Protein 2IS8 (pdb70)

InterPro domains:
  IPR001453 MoaB/Mog domain [PF00994] (5-148)
  IPR001453 MoaB/Mog domain [SM00852] (5-149)
  IPR001453 MoaB/Mog domain [TIGR00177] (3-143)
  IPR001453 MoaB/Mog domain [cd00886] (2-153)
  IPR008284 Molybdenum cofactor biosynthesis, conserved site [PS01078] (65-78)
  IPR036425 MoaB/Mog-like domain superfamily [G3DSA:3.40.980.10] (1-164)
  IPR036425 MoaB/Mog-like domain superfamily [SSF53218] (2-153)
  IPR051920 Molybdopterin Adenylyltransferase/MoaC-Related [PTHR43764] (2-157)

Sequence (479 aa):
MFRVGILTVSDKGFRGERQDTTHLAIREVLAGGPFEVAAYELVPDEPPMIKKVLRLWADREGLDLILTNGGTGLAPRDRTPEATRELLDREVPGLAELMRLVGLRKTPMAALSRGVAGVRGRTLILNLPGSPKGARESLEAVLPVLPHALSLVTGKPWKMFRVGILTVSDKGFRGERQDTTHLAIREVLAGGPFEVAAYELVPDEPPMIKKVLRLWADREGLDLILTNGGTGLAPRDRTPEATRELLDREVPGLAELMRLVGLRKTPMAALSRGVAGVRGRTLILNLPGSPKGARESLEAVLPVLPHALSLVTGKPWKEGMFRVGILTVSDKGFRGERQDTTHLAIREVLAGGPFEVAAYELVPDEPPMIKKVLRLWADREGLDLILTNGGTGLAPRDRTPEATRELLDREVPGLAELMRLVGLRKTPMAALSRGVAGVRGRTLILNLPGSPKGARESLEAVLPVLPHALSLVTGKPWK

Organism: Thermus thermophilus (strain ATCC 27634 / DSM 579 / HB8) (NCBI:txid300852)

Nearest PDB structures (foldseek):
  2is8-assembly1_C  TM=9.780E-01  e=4.360E-31  Thermus thermophilus HB8
  1o8q-assembly1_A  TM=9.434E-01  e=1.667E-18  Arabidopsis thaliana
  1o8o-assembly1_C  TM=9.437E-01  e=2.897E-18  Arabidopsis thaliana
  1o8n-assembly1_C  TM=9.425E-01  e=6.051E-18  Arabidopsis thaliana
  3mcj-assembly2_D  TM=8.907E-01  e=2.266E-18  Aquifex aeolicus VF5

Foldseek 3Di:
DFEEAEEEEAQCCVVVVDHACQVVLVCVLCPPHPYDHPYYYYHYLDLVVLLVVVCCCVPPVPGLEYEYEALQADDPSSCNQVSPVVQAPFWDAVLLCLLLVPDDPDRDPSVRGNWTWHDHQLHTYTYFYHDNVRRNNSCNSCVVCVVVVSCVSNVPDDD/DFEEEEEEEAPVPPDDDDDQLLSVLVVVLCPPFQYDHPYYYYYYLDLVGLLVVVCCVCVPVNGLEYEYEALQAPDPSSCNQVSVVVQAPFWDVVLVCLLLVPPVPPDNVSVRGNWTWHDHQLHTYTYFYHDNVSNNNSCNSCVVCVQVVSCVSNVDDGDDD/DFEEEEEEEAQCCVVVVDDACQVVLVVVLCPPFLYDHPYYYYYYLDLVVLLVVVCCCCVPVVGLEYEYEALFAPPPSSCNQVSVVVQAPDFDAVLLCLLLVPPDPPRDPSVRGNWTWGDHQLHTYTYFYHDNVSNNSSCNSCVVCVQVVSCVSNVDHTD

CATH classification: 3.40.980.10

Structure (mmCIF, N/CA/C/O backbone):
data_2IS8
#
_entry.id   2IS8
#
_cell.length_a   33.935
_cell.length_b   103.316
_cell.length_c   59.592
_cell.angle_alpha   90.00
_cell.angle_beta   101.33
_cell.angle_gamma   90.00
#
_symmetry.space_group_name_H-M   'P 1 21 1'
#
loop_
_entity.id
_entity.type
_entity.pdbx_description
1 polymer 'Molybdopterin biosynthesis enzyme, MoaB'
2 non-polymer 'FORMIC ACID'
3 water water
#
loop_
_atom_site.group_PDB
_atom_site.id
_atom_site.type_symbol
_atom_site.label_atom_id
_atom_site.label_alt_id
_atom_site.label_comp_id
_atom_site.label_asym_id
_atom_site.label_entity_id
_atom_site.label_seq_id
_atom_site.pdbx_PDB_ins_code
_atom_site.Cartn_x
_atom_site.Cartn_y
_atom_site.Cartn_z
_atom_site.occupancy
_atom_site.B_iso_or_equiv
_atom_site.auth_seq_id
_atom_site.auth_comp_id
_atom_site.auth_asym_id
_atom_site.auth_atom_id
_atom_site.pdbx_PDB_model_num
ATOM 1 N N . MET A 1 1 ? 15.829 82.276 17.490 1.00 40.71 1 MET A N 1
ATOM 2 C CA . MET A 1 1 ? 15.451 81.550 16.238 1.00 35.75 1 MET A CA 1
ATOM 3 C C . MET A 1 1 ? 16.611 80.695 15.733 1.00 31.07 1 MET A C 1
ATOM 4 O O . MET A 1 1 ? 17.745 81.164 15.658 1.00 30.34 1 MET A O 1
ATOM 9 N N . PHE A 1 2 ? 16.312 79.453 15.363 1.00 23.43 2 PHE A N 1
ATOM 10 C CA . PHE A 1 2 ? 17.329 78.516 14.886 1.00 17.71 2 PHE A CA 1
ATOM 11 C C . PHE A 1 2 ? 17.490 78.525 13.367 1.00 18.07 2 PHE A C 1
ATOM 12 O O . PHE A 1 2 ? 16.505 78.456 12.634 1.00 17.21 2 PHE A O 1
ATOM 20 N N . ARG A 1 3 ? 18.739 78.607 12.910 1.00 14.14 3 ARG A N 1
ATOM 21 C CA . ARG A 1 3 ? 19.053 78.624 11.479 1.00 15.48 3 ARG A CA 1
ATOM 22 C C . ARG A 1 3 ? 19.152 77.192 10.965 1.00 14.21 3 ARG A C 1
ATOM 23 O O . ARG A 1 3 ? 19.899 76.373 11.506 1.00 13.56 3 ARG A O 1
ATOM 31 N N . VAL A 1 4 ? 18.407 76.918 9.899 1.00 12.72 4 VAL A N 1
ATOM 32 C CA . VAL A 1 4 ? 18.316 75.579 9.327 1.00 13.16 4 VAL A CA 1
ATOM 33 C C . VAL A 1 4 ? 18.867 75.423 7.921 1.00 13.05 4 VAL A C 1
ATOM 34 O O . VAL A 1 4 ? 18.685 76.290 7.074 1.00 12.82 4 VAL A O 1
ATOM 38 N N . GLY A 1 5 ? 19.530 74.295 7.684 1.00 13.06 5 GLY A N 1
ATOM 39 C CA . GLY A 1 5 ? 20.053 73.995 6.364 1.00 10.52 5 GLY A CA 1
ATOM 40 C C . GLY A 1 5 ? 19.321 72.768 5.854 1.00 8.41 5 GLY A C 1
ATOM 41 O O . GLY A 1 5 ? 19.155 71.805 6.600 1.00 10.29 5 GLY A O 1
ATOM 42 N N . ILE A 1 6 ? 18.859 72.803 4.608 1.00 8.55 6 ILE A N 1
ATOM 43 C CA . ILE A 1 6 ? 18.162 71.658 4.022 1.00 10.70 6 ILE A CA 1
ATOM 44 C C . ILE A 1 6 ? 19.039 71.103 2.910 1.00 11.86 6 ILE A C 1
ATOM 45 O O . ILE A 1 6 ? 19.309 71.792 1.923 1.00 10.17 6 ILE A O 1
ATOM 50 N N . LEU A 1 7 ? 19.492 69.863 3.081 1.00 9.62 7 LEU A N 1
ATOM 51 C CA . LEU A 1 7 ? 20.331 69.213 2.082 1.00 9.93 7 LEU A CA 1
ATOM 52 C C . LEU A 1 7 ? 19.570 68.064 1.443 1.00 9.94 7 LEU A C 1
ATOM 53 O O . LEU A 1 7 ? 19.275 67.071 2.103 1.00 11.80 7 LEU A O 1
ATOM 58 N N . THR A 1 8 ? 19.244 68.208 0.164 1.00 9.63 8 THR A N 1
ATOM 59 C CA . THR A 1 8 ? 18.547 67.151 -0.554 1.00 10.29 8 THR A CA 1
ATOM 60 C C . THR A 1 8 ? 19.569 66.259 -1.245 1.00 10.28 8 THR A C 1
ATOM 61 O O . THR A 1 8 ? 20.415 66.736 -1.999 1.00 12.16 8 THR A O 1
ATOM 65 N N . VAL A 1 9 ? 19.493 64.965 -0.960 1.00 9.80 9 VAL A N 1
ATOM 66 C CA . VAL A 1 9 ? 20.393 63.977 -1.545 1.00 10.79 9 VAL A CA 1
ATOM 67 C C . VAL A 1 9 ? 19.581 63.176 -2.560 1.00 13.22 9 VAL A C 1
ATOM 68 O O . VAL A 1 9 ? 18.747 62.342 -2.193 1.00 11.73 9 VAL A O 1
ATOM 72 N N . SER A 1 10 ? 19.827 63.437 -3.840 1.00 12.75 10 SER A N 1
ATOM 73 C CA . SER A 1 10 ? 19.076 62.780 -4.907 1.00 16.06 10 SER A CA 1
ATOM 74 C C . SER A 1 10 ? 19.805 62.733 -6.248 1.00 16.16 10 SER A C 1
ATOM 75 O O . SER A 1 10 ? 20.085 63.776 -6.843 1.00 16.63 10 SER A O 1
ATOM 78 N N . ASP A 1 11 ? 20.105 61.527 -6.729 1.00 19.80 11 ASP A N 1
ATOM 79 C CA . ASP A 1 11 ? 20.766 61.397 -8.025 1.00 21.23 11 ASP A CA 1
ATOM 80 C C . ASP A 1 11 ? 19.889 62.059 -9.097 1.00 21.92 11 ASP A C 1
ATOM 81 O O . ASP A 1 11 ? 20.367 62.874 -9.882 1.00 21.66 11 ASP A O 1
ATOM 86 N N . LYS A 1 12 ? 18.603 61.713 -9.121 1.00 22.17 12 LYS A N 1
ATOM 87 C CA . LYS A 1 12 ? 17.684 62.269 -10.114 1.00 22.57 12 LYS A CA 1
ATOM 88 C C . LYS A 1 12 ? 17.551 63.783 -10.026 1.00 21.23 12 LYS A C 1
ATOM 89 O O . LYS A 1 12 ? 17.543 64.470 -11.048 1.00 21.46 12 LYS A O 1
ATOM 95 N N . GLY A 1 13 ? 17.433 64.299 -8.806 1.00 20.47 13 GLY A N 1
ATOM 96 C CA . GLY A 1 13 ? 17.312 65.733 -8.634 1.00 19.75 13 GLY A CA 1
ATOM 97 C C . GLY A 1 13 ? 18.584 66.420 -9.088 1.00 19.88 13 GLY A C 1
ATOM 98 O O . GLY A 1 13 ? 18.545 67.433 -9.787 1.00 20.80 13 GLY A O 1
ATOM 99 N N . PHE A 1 14 ? 19.721 65.856 -8.694 1.00 19.60 14 PHE A N 1
ATOM 100 C CA . PHE A 1 14 ? 21.018 66.413 -9.059 1.00 20.86 14 PHE A CA 1
ATOM 101 C C . PHE A 1 14 ? 21.228 66.350 -10.570 1.00 21.64 14 PHE A C 1
ATOM 102 O O . PHE A 1 14 ? 21.792 67.270 -11.160 1.00 26.31 14 PHE A O 1
ATOM 110 N N . ARG A 1 15 ? 20.784 65.259 -11.190 1.00 22.79 15 ARG A N 1
ATOM 111 C CA . ARG A 1 15 ? 20.924 65.093 -12.637 1.00 26.71 15 ARG A CA 1
ATOM 112 C C . ARG A 1 15 ? 20.001 66.042 -13.384 1.00 26.92 15 ARG A C 1
ATOM 113 O O . ARG A 1 15 ? 20.208 66.319 -14.565 1.00 26.33 15 ARG A O 1
ATOM 121 N N . GLY A 1 16 ? 18.975 66.526 -12.695 1.00 26.32 16 GLY A N 1
ATOM 122 C CA . GLY A 1 16 ? 18.027 67.422 -13.326 1.00 27.96 16 GLY A CA 1
ATOM 123 C C . GLY A 1 16 ? 16.941 66.649 -14.054 1.00 29.82 16 GLY A C 1
ATOM 124 O O . GLY A 1 16 ? 16.345 67.160 -15.003 1.00 30.29 16 GLY A O 1
ATOM 125 N N . GLU A 1 17 ? 16.689 65.412 -13.628 1.00 30.56 17 GLU A N 1
ATOM 126 C CA . GLU A 1 17 ? 15.651 64.590 -14.251 1.00 32.69 17 GLU A CA 1
ATOM 127 C C . GLU A 1 17 ? 14.278 65.027 -13.755 1.00 31.20 17 GLU A C 1
ATOM 128 O O . GLU A 1 17 ? 13.353 65.203 -14.546 1.00 32.32 17 GLU A O 1
ATOM 134 N N . ARG A 1 18 ? 14.144 65.181 -12.441 1.00 31.56 18 ARG A N 1
ATOM 135 C CA . ARG A 1 18 ? 12.896 65.647 -11.843 1.00 32.45 18 ARG A CA 1
ATOM 136 C C . ARG A 1 18 ? 13.259 66.554 -10.671 1.00 31.83 18 ARG A C 1
ATOM 137 O O . ARG A 1 18 ? 14.141 66.228 -9.872 1.00 30.88 18 ARG A O 1
ATOM 145 N N . GLN A 1 19 ? 12.578 67.689 -10.570 1.00 28.61 19 GLN A N 1
ATOM 146 C CA . GLN A 1 19 ? 12.862 68.654 -9.515 1.00 29.89 19 GLN A CA 1
ATOM 147 C C . GLN A 1 19 ? 12.532 68.187 -8.097 1.00 29.23 19 GLN A C 1
ATOM 148 O O . GLN A 1 19 ? 11.713 67.288 -7.891 1.00 29.52 19 GLN A O 1
ATOM 154 N N . ASP A 1 20 ? 13.192 68.823 -7.131 1.00 27.88 20 ASP A N 1
ATOM 155 C CA . ASP A 1 20 ? 13.036 68.533 -5.708 1.00 25.74 20 ASP A CA 1
ATOM 156 C C . ASP A 1 20 ? 11.808 69.188 -5.105 1.00 24.92 20 ASP A C 1
ATOM 157 O O . ASP A 1 20 ? 11.716 70.412 -5.038 1.00 25.89 20 ASP A O 1
ATOM 162 N N . THR A 1 21 ? 10.850 68.380 -4.669 1.00 20.63 21 THR A N 1
ATOM 163 C CA . THR A 1 21 ? 9.672 68.952 -4.044 1.00 21.43 21 THR A CA 1
ATOM 164 C C . THR A 1 21 ? 9.708 68.664 -2.547 1.00 19.03 21 THR A C 1
ATOM 165 O O . THR A 1 21 ? 8.875 69.157 -1.789 1.00 23.59 21 THR A O 1
ATOM 169 N N . THR A 1 22 ? 10.694 67.878 -2.121 1.00 15.37 22 THR A N 1
ATOM 170 C CA . THR A 1 22 ? 10.810 67.523 -0.715 1.00 13.35 22 THR A CA 1
ATOM 171 C C . THR A 1 22 ? 11.159 68.717 0.173 1.00 13.76 22 THR A C 1
ATOM 172 O O . THR A 1 22 ? 10.638 68.847 1.278 1.00 14.40 22 THR A O 1
ATOM 176 N N . HIS A 1 23 ? 12.031 69.603 -0.292 1.00 12.57 23 HIS A N 1
ATOM 177 C CA . HIS A 1 23 ? 12.367 70.746 0.546 1.00 14.18 23 HIS A CA 1
ATOM 178 C C . HIS A 1 23 ? 11.110 71.572 0.837 1.00 12.49 23 HIS A C 1
ATOM 179 O O . HIS A 1 23 ? 11.007 72.198 1.888 1.00 14.97 23 HIS A O 1
ATOM 186 N N . LEU A 1 24 ? 10.147 71.559 -0.083 1.00 12.87 24 LEU A N 1
ATOM 187 C CA . LEU A 1 24 ? 8.911 72.313 0.116 1.00 15.42 24 LEU A CA 1
ATOM 188 C C . LEU A 1 24 ? 8.143 71.772 1.311 1.00 13.71 24 LEU A C 1
ATOM 189 O O . LEU A 1 24 ? 7.634 72.531 2.133 1.00 15.54 24 LEU A O 1
ATOM 194 N N . ALA A 1 25 ? 8.053 70.450 1.397 1.00 15.30 25 ALA A N 1
ATOM 195 C CA . ALA A 1 25 ? 7.346 69.810 2.499 1.00 12.81 25 ALA A CA 1
ATOM 196 C C . ALA A 1 25 ? 8.038 70.119 3.816 1.00 14.95 25 ALA A C 1
ATOM 197 O O . ALA A 1 25 ? 7.384 70.381 4.830 1.00 14.32 25 ALA A O 1
ATOM 199 N N . ILE A 1 26 ? 9.369 70.094 3.800 1.00 12.93 26 ILE A N 1
ATOM 200 C CA . ILE A 1 26 ? 10.137 70.382 4.997 1.00 13.87 26 ILE A CA 1
ATOM 201 C C . ILE A 1 26 ? 9.868 71.809 5.473 1.00 14.03 26 ILE A C 1
ATOM 202 O O . ILE A 1 26 ? 9.612 72.044 6.657 1.00 15.24 26 ILE A O 1
ATOM 207 N N . ARG A 1 27 ? 9.921 72.763 4.552 1.00 15.00 27 ARG A N 1
ATOM 208 C CA . ARG A 1 27 ? 9.684 74.157 4.909 1.00 14.89 27 ARG A CA 1
ATOM 209 C C . ARG A 1 27 ? 8.299 74.337 5.533 1.00 14.76 27 ARG A C 1
ATOM 210 O O . ARG A 1 27 ? 8.143 75.064 6.513 1.00 15.21 27 ARG A O 1
ATOM 218 N N . GLU A 1 28 ? 7.299 73.662 4.972 1.00 15.16 28 GLU A N 1
ATOM 219 C CA . GLU A 1 28 ? 5.929 73.776 5.479 1.00 15.51 28 GLU A CA 1
ATOM 220 C C . GLU A 1 28 ? 5.797 73.242 6.902 1.00 17.58 28 GLU A C 1
ATOM 221 O O . GLU A 1 28 ? 5.091 73.816 7.736 1.00 17.00 28 GLU A O 1
ATOM 227 N N . VAL A 1 29 ? 6.485 72.146 7.197 1.00 14.39 29 VAL A N 1
ATOM 228 C CA . VAL A 1 29 ? 6.418 71.577 8.538 1.00 13.78 29 VAL A CA 1
ATOM 229 C C . VAL A 1 29 ? 7.003 72.547 9.555 1.00 15.61 29 VAL A C 1
ATOM 230 O O . VAL A 1 29 ? 6.472 72.705 10.653 1.00 14.00 29 VAL A O 1
ATOM 234 N N . LEU A 1 30 ? 8.094 73.206 9.174 1.00 14.19 30 LEU A N 1
ATOM 235 C CA . LEU A 1 30 ? 8.788 74.141 10.051 1.00 14.34 30 LEU A CA 1
ATOM 236 C C . LEU A 1 30 ? 8.119 75.505 10.165 1.00 14.69 30 LEU A C 1
ATOM 237 O O . LEU A 1 30 ? 8.414 76.270 11.084 1.00 18.67 30 LEU A O 1
ATOM 242 N N . ALA A 1 31 ? 7.234 75.811 9.225 1.00 18.11 31 ALA A N 1
ATOM 243 C CA . ALA A 1 31 ? 6.549 77.101 9.208 1.00 19.94 31 ALA A CA 1
ATOM 244 C C . ALA A 1 31 ? 5.836 77.386 10.528 1.00 22.87 31 ALA A C 1
ATOM 245 O O . ALA A 1 31 ? 5.154 76.521 11.081 1.00 24.69 31 ALA A O 1
ATOM 247 N N . GLY A 1 32 ? 5.997 78.607 11.024 1.00 26.76 32 GLY A N 1
ATOM 248 C CA . GLY A 1 32 ? 5.364 78.984 12.276 1.00 26.93 32 GLY A CA 1
ATOM 249 C C . GLY A 1 32 ? 6.193 78.611 13.492 1.00 28.26 32 GLY A C 1
ATOM 250 O O . GLY A 1 32 ? 5.849 78.971 14.619 1.00 28.69 32 GLY A O 1
ATOM 251 N N . GLY A 1 33 ? 7.281 77.879 13.267 1.00 26.53 33 GLY A N 1
ATOM 252 C CA . GLY A 1 33 ? 8.147 77.485 14.362 1.00 24.28 33 GLY A CA 1
ATOM 253 C C . GLY A 1 33 ? 9.365 78.389 14.444 1.00 23.26 33 GLY A C 1
ATOM 254 O O . GLY A 1 33 ? 9.566 79.223 13.560 1.00 24.17 33 GLY A O 1
ATOM 255 N N . PRO A 1 34 ? 10.192 78.260 15.497 1.00 20.72 34 PRO A N 1
ATOM 256 C CA . PRO A 1 34 ? 11.393 79.085 15.665 1.00 20.87 34 PRO A CA 1
ATOM 257 C C . PRO A 1 34 ? 12.484 78.618 14.709 1.00 20.10 34 PRO A C 1
ATOM 258 O O . PRO A 1 34 ? 13.595 78.283 15.129 1.00 18.06 34 PRO A O 1
ATOM 262 N N . PHE A 1 35 ? 12.155 78.615 13.421 1.00 16.84 35 PHE A N 1
ATOM 263 C CA . PHE A 1 35 ? 13.077 78.158 12.390 1.00 17.23 35 PHE A CA 1
ATOM 264 C C . PHE A 1 35 ? 13.166 79.100 11.197 1.00 17.53 35 PHE A C 1
ATOM 265 O O . PHE A 1 35 ? 12.170 79.698 10.787 1.00 18.07 35 PHE A O 1
ATOM 273 N N . GLU A 1 36 ? 14.370 79.217 10.647 1.00 16.30 36 GLU A N 1
ATOM 274 C CA . GLU A 1 36 ? 14.607 80.019 9.456 1.00 18.01 36 GLU A CA 1
ATOM 275 C C . GLU A 1 36 ? 15.582 79.222 8.602 1.00 17.98 36 GLU A C 1
ATOM 276 O O . GLU A 1 36 ? 16.700 78.939 9.034 1.00 16.33 36 GLU A O 1
ATOM 282 N N . VAL A 1 37 ? 15.147 78.842 7.405 1.00 17.83 37 VAL A N 1
ATOM 283 C CA . VAL A 1 37 ? 16.010 78.099 6.501 1.00 16.98 37 VAL A CA 1
ATOM 284 C C . VAL A 1 37 ? 17.002 79.089 5.890 1.00 17.01 37 VAL A C 1
ATOM 285 O O . VAL A 1 37 ? 16.627 79.994 5.137 1.00 16.85 37 VAL A O 1
ATOM 289 N N . ALA A 1 38 ? 18.272 78.914 6.235 1.00 14.47 38 ALA A N 1
ATOM 290 C CA . ALA A 1 38 ? 19.322 79.805 5.768 1.00 14.64 38 ALA A CA 1
ATOM 291 C C . ALA A 1 38 ? 20.139 79.208 4.636 1.00 15.65 38 ALA A C 1
ATOM 292 O O . ALA A 1 38 ? 20.898 79.914 3.966 1.00 14.80 38 ALA A O 1
ATOM 294 N N . ALA A 1 39 ? 19.985 77.910 4.405 1.00 12.27 39 ALA A N 1
ATOM 295 C CA . ALA A 1 39 ? 20.763 77.272 3.357 1.00 12.10 39 ALA A CA 1
ATOM 296 C C . ALA A 1 39 ? 20.066 76.085 2.714 1.00 11.23 39 ALA A C 1
ATOM 297 O O . ALA A 1 39 ? 19.367 75.323 3.380 1.00 13.22 39 ALA A O 1
ATOM 299 N N . TYR A 1 40 ? 20.256 75.945 1.407 1.00 12.88 40 TYR A N 1
ATOM 300 C CA . TYR A 1 40 ? 19.705 74.818 0.664 1.00 12.53 40 TYR A CA 1
ATOM 301 C C . TYR A 1 40 ? 20.756 74.320 -0.323 1.00 13.87 40 TYR A C 1
ATOM 302 O O . TYR A 1 40 ? 21.424 75.114 -0.978 1.00 15.39 40 TYR A O 1
ATOM 311 N N . GLU A 1 41 ? 20.902 73.004 -0.419 1.00 11.08 41 GLU A N 1
ATOM 312 C CA . GLU A 1 41 ? 21.857 72.406 -1.346 1.00 13.29 41 GLU A CA 1
ATOM 313 C C . GLU A 1 41 ? 21.276 71.108 -1.872 1.00 11.34 41 GLU A C 1
ATOM 314 O O . GLU A 1 41 ? 20.467 70.472 -1.207 1.00 13.54 41 GLU A O 1
ATOM 320 N N . LEU A 1 42 ? 21.705 70.727 -3.070 1.00 12.62 42 LEU A N 1
ATOM 321 C CA . LEU A 1 42 ? 21.246 69.511 -3.723 1.00 11.27 42 LEU A CA 1
ATOM 322 C C . LEU A 1 42 ? 22.486 68.749 -4.184 1.00 14.74 42 LEU A C 1
ATOM 323 O O . LEU A 1 42 ? 23.324 69.296 -4.895 1.00 15.59 42 LEU A O 1
ATOM 328 N N . VAL A 1 43 ? 22.603 67.492 -3.767 1.00 11.25 43 VAL A N 1
ATOM 329 C CA . VAL A 1 43 ? 23.753 66.669 -4.131 1.00 11.23 43 VAL A CA 1
ATOM 330 C C . VAL A 1 43 ? 23.284 65.273 -4.519 1.00 11.81 43 VAL A C 1
ATOM 331 O O . VAL A 1 43 ? 22.167 64.880 -4.188 1.00 12.26 43 VAL A O 1
ATOM 335 N N . PRO A 1 44 ? 24.130 64.507 -5.235 1.00 12.86 44 PRO A N 1
ATOM 336 C CA . PRO A 1 44 ? 23.753 63.145 -5.630 1.00 11.69 44 PRO A CA 1
ATOM 337 C C . PRO A 1 44 ? 24.124 62.185 -4.501 1.00 11.41 44 PRO A C 1
ATOM 338 O O . PRO A 1 44 ? 24.636 62.616 -3.468 1.00 12.11 44 PRO A O 1
ATOM 342 N N . ASP A 1 45 ? 23.869 60.893 -4.701 1.00 10.95 45 ASP A N 1
ATOM 343 C CA . ASP A 1 45 ? 24.190 59.879 -3.696 1.00 13.94 45 ASP A CA 1
ATOM 344 C C . ASP A 1 45 ? 25.695 59.618 -3.690 1.00 14.74 45 ASP A C 1
ATOM 345 O O . ASP A 1 45 ? 26.140 58.503 -3.961 1.00 17.94 45 ASP A O 1
ATOM 350 N N . GLU A 1 46 ? 26.466 60.654 -3.383 1.00 14.27 46 GLU A N 1
ATOM 351 C CA . GLU A 1 46 ? 27.922 60.556 -3.345 1.00 16.22 46 GLU A CA 1
ATOM 352 C C . GLU A 1 46 ? 28.412 61.038 -1.982 1.00 13.87 46 GLU A C 1
ATOM 353 O O . GLU A 1 46 ? 28.350 62.226 -1.667 1.00 14.16 46 GLU A O 1
ATOM 359 N N . PRO A 1 47 ? 28.905 60.106 -1.149 1.00 14.15 47 PRO A N 1
ATOM 360 C CA . PRO A 1 47 ? 29.398 60.450 0.186 1.00 13.72 47 PRO A CA 1
ATOM 361 C C . PRO A 1 47 ? 30.290 61.696 0.280 1.00 13.92 47 PRO A C 1
ATOM 362 O O . PRO A 1 47 ? 30.087 62.535 1.151 1.00 12.17 47 PRO A O 1
ATOM 366 N N . PRO A 1 48 ? 31.279 61.841 -0.619 1.00 14.17 48 PRO A N 1
ATOM 367 C CA . PRO A 1 48 ? 32.151 63.017 -0.560 1.00 11.84 48 PRO A CA 1
ATOM 368 C C . PRO A 1 48 ? 31.391 64.339 -0.685 1.00 12.33 48 PRO A C 1
ATOM 369 O O . PRO A 1 48 ? 31.677 65.303 0.029 1.00 12.93 48 PRO A O 1
ATOM 373 N N . MET A 1 49 ? 30.420 64.379 -1.593 1.00 13.23 49 MET A N 1
ATOM 374 C CA . MET A 1 49 ? 29.644 65.597 -1.803 1.00 13.00 49 MET A CA 1
ATOM 375 C C . MET A 1 49 ? 28.704 65.872 -0.639 1.00 12.88 49 MET A C 1
ATOM 376 O O . MET A 1 49 ? 28.457 67.029 -0.295 1.00 13.31 49 MET A O 1
ATOM 381 N N . ILE A 1 50 ? 28.177 64.812 -0.037 1.00 11.53 50 ILE A N 1
ATOM 382 C CA . ILE A 1 50 ? 27.300 64.958 1.118 1.00 10.87 50 ILE A CA 1
ATOM 383 C C . ILE A 1 50 ? 28.122 65.496 2.287 1.00 12.74 50 ILE A C 1
ATOM 384 O O . ILE A 1 50 ? 27.746 66.474 2.931 1.00 12.11 50 ILE A O 1
ATOM 389 N N . LYS A 1 51 ? 29.257 64.856 2.555 1.00 10.49 51 LYS A N 1
ATOM 390 C CA . LYS A 1 51 ? 30.122 65.277 3.651 1.00 10.49 51 LYS A CA 1
ATOM 391 C C . LYS A 1 51 ? 30.593 66.717 3.488 1.00 9.52 51 LYS A C 1
ATOM 392 O O . LYS A 1 51 ? 30.703 67.455 4.464 1.00 10.85 51 LYS A O 1
ATOM 398 N N . LYS A 1 52 ? 30.879 67.110 2.251 1.00 13.38 52 LYS A N 1
ATOM 399 C CA . LYS A 1 52 ? 31.358 68.454 1.966 1.00 11.36 52 LYS A CA 1
ATOM 400 C C . LYS A 1 52 ? 30.385 69.519 2.449 1.00 10.73 52 LYS A C 1
ATOM 401 O O . LYS A 1 52 ? 30.784 70.491 3.093 1.00 12.24 52 LYS A O 1
ATOM 407 N N . VAL A 1 53 ? 29.105 69.325 2.152 1.00 10.61 53 VAL A N 1
ATOM 408 C CA . VAL A 1 53 ? 28.082 70.276 2.571 1.00 12.27 53 VAL A CA 1
ATOM 409 C C . VAL A 1 53 ? 27.877 70.224 4.087 1.00 9.43 53 VAL A C 1
ATOM 410 O O . VAL A 1 53 ? 27.775 71.259 4.748 1.00 10.82 53 VAL A O 1
ATOM 414 N N . LEU A 1 54 ? 27.832 69.019 4.645 1.00 11.53 54 LEU A N 1
ATOM 415 C CA . LEU A 1 54 ? 27.639 68.887 6.084 1.00 10.90 54 LEU A CA 1
ATOM 416 C C . LEU A 1 54 ? 28.747 69.576 6.875 1.00 9.87 54 LEU A C 1
ATOM 417 O O . LEU A 1 54 ? 28.489 70.224 7.891 1.00 10.17 54 LEU A O 1
ATOM 422 N N . ARG A 1 55 ? 29.984 69.432 6.415 1.00 10.60 55 ARG A N 1
ATOM 423 C CA . ARG A 1 55 ? 31.107 70.061 7.096 1.00 10.44 55 ARG A CA 1
ATOM 424 C C . ARG A 1 55 ? 31.040 71.578 6.955 1.00 11.67 55 ARG A C 1
ATOM 425 O O . ARG A 1 55 ? 31.277 72.312 7.913 1.00 12.13 55 ARG A O 1
ATOM 433 N N . LEU A 1 56 ? 30.724 72.045 5.754 1.00 11.84 56 LEU A N 1
ATOM 434 C CA . LEU A 1 56 ? 30.629 73.478 5.500 1.00 12.30 56 LEU A CA 1
ATOM 435 C C . LEU A 1 56 ? 29.574 74.116 6.396 1.00 11.59 56 LEU A C 1
ATOM 436 O O . LEU A 1 56 ? 29.819 75.150 7.015 1.00 12.04 56 LEU A O 1
ATOM 441 N N . TRP A 1 57 ? 28.404 73.487 6.477 1.00 13.19 57 TRP A N 1
ATOM 442 C CA . TRP A 1 57 ? 27.315 74.027 7.283 1.00 11.77 57 TRP A CA 1
ATOM 443 C C . TRP A 1 57 ? 27.529 73.965 8.782 1.00 12.78 57 TRP A C 1
ATOM 444 O O . TRP A 1 57 ? 27.147 74.888 9.505 1.00 14.94 57 TRP A O 1
ATOM 455 N N . ALA A 1 58 ? 28.134 72.883 9.258 1.00 11.96 58 ALA A N 1
ATOM 456 C CA . ALA A 1 58 ? 28.390 72.745 10.682 1.00 12.70 58 ALA A CA 1
ATOM 457 C C . ALA A 1 58 ? 29.628 73.517 11.143 1.00 15.30 58 ALA A C 1
ATOM 458 O O . ALA A 1 58 ? 29.571 74.269 12.120 1.00 17.40 58 ALA A O 1
ATOM 460 N N . ASP A 1 59 ? 30.734 73.333 10.425 1.00 17.50 59 ASP A N 1
ATOM 461 C CA . ASP A 1 59 ? 32.018 73.933 10.788 1.00 20.44 59 ASP A CA 1
ATOM 462 C C . ASP A 1 59 ? 32.260 75.390 10.433 1.00 22.12 59 ASP A C 1
ATOM 463 O O . ASP A 1 59 ? 32.868 76.124 11.215 1.00 23.15 59 ASP A O 1
ATOM 468 N N . ARG A 1 60 ? 31.804 75.822 9.265 1.00 22.43 60 ARG A N 1
ATOM 469 C CA . ARG A 1 60 ? 32.069 77.196 8.858 1.00 27.04 60 ARG A CA 1
ATOM 470 C C . ARG A 1 60 ? 30.852 78.122 8.779 1.00 29.39 60 ARG A C 1
ATOM 471 O O . ARG A 1 60 ? 30.964 79.321 9.047 1.00 28.08 60 ARG A O 1
ATOM 479 N N . GLU A 1 61 ? 29.691 77.585 8.417 1.00 29.29 61 GLU A N 1
ATOM 480 C CA . GLU A 1 61 ? 28.498 78.417 8.315 1.00 33.32 61 GLU A CA 1
ATOM 481 C C . GLU A 1 61 ? 27.759 78.545 9.638 1.00 33.26 61 GLU A C 1
ATOM 482 O O . GLU A 1 61 ? 26.857 79.370 9.777 1.00 36.67 61 GLU A O 1
ATOM 488 N N . GLY A 1 62 ? 28.155 77.729 10.609 1.00 31.98 62 GLY A N 1
ATOM 489 C CA . GLY A 1 62 ? 27.546 77.775 11.927 1.00 29.05 62 GLY A CA 1
ATOM 490 C C . GLY A 1 62 ? 26.055 77.504 12.055 1.00 28.62 62 GLY A C 1
ATOM 491 O O . GLY A 1 62 ? 25.439 77.926 13.035 1.00 27.15 62 GLY A O 1
ATOM 492 N N . LEU A 1 63 ? 25.465 76.791 11.098 1.00 22.44 63 LEU A N 1
ATOM 493 C CA . LEU A 1 63 ? 24.030 76.501 11.165 1.00 21.17 63 LEU A CA 1
ATOM 494 C C . LEU A 1 63 ? 23.681 75.726 12.440 1.00 18.44 63 LEU A C 1
ATOM 495 O O . LEU A 1 63 ? 24.508 74.981 12.965 1.00 18.08 63 LEU A O 1
ATOM 500 N N . ASP A 1 64 ? 22.452 75.891 12.932 1.00 13.54 64 ASP A N 1
ATOM 501 C CA . ASP A 1 64 ? 22.032 75.208 14.156 1.00 13.35 64 ASP A CA 1
ATOM 502 C C . ASP A 1 64 ? 21.461 73.828 13.892 1.00 10.45 64 ASP A C 1
ATOM 503 O O . ASP A 1 64 ? 21.658 72.906 14.679 1.00 12.44 64 ASP A O 1
ATOM 508 N N . LEU A 1 65 ? 20.741 73.705 12.783 1.00 11.06 65 LEU A N 1
ATOM 509 C CA . LEU A 1 65 ? 20.095 72.452 12.428 1.00 9.29 65 LEU A CA 1
ATOM 510 C C . LEU A 1 65 ? 20.290 72.112 10.969 1.00 9.45 65 LEU A C 1
ATOM 511 O O . LEU A 1 65 ? 20.097 72.957 10.104 1.00 11.10 65 LEU A O 1
ATOM 516 N N . ILE A 1 66 ? 20.691 70.877 10.691 1.00 8.77 66 ILE A N 1
ATOM 517 C CA . ILE A 1 66 ? 20.821 70.450 9.309 1.00 8.95 66 ILE A CA 1
ATOM 518 C C . ILE A 1 66 ? 19.830 69.319 9.086 1.00 10.80 66 ILE A C 1
ATOM 519 O O . ILE A 1 66 ? 19.843 68.318 9.803 1.00 9.73 66 ILE A O 1
ATOM 524 N N . LEU A 1 67 ? 18.954 69.497 8.105 1.00 8.51 67 LEU A N 1
ATOM 525 C CA . LEU A 1 67 ? 17.988 68.463 7.775 1.00 6.79 67 LEU A CA 1
ATOM 526 C C . LEU A 1 67 ? 18.314 67.927 6.390 1.00 8.54 67 LEU A C 1
ATOM 527 O O . LEU A 1 67 ? 18.111 68.610 5.387 1.00 9.70 67 LEU A O 1
ATOM 532 N N . THR A 1 68 ? 18.858 66.716 6.322 1.00 10.60 68 THR A N 1
ATOM 533 C CA . THR A 1 68 ? 19.127 66.141 5.015 1.00 8.02 68 THR A CA 1
ATOM 534 C C . THR A 1 68 ? 17.895 65.312 4.703 1.00 9.97 68 THR A C 1
ATOM 535 O O . THR A 1 68 ? 17.146 64.935 5.602 1.00 11.07 68 THR A O 1
ATOM 539 N N . ASN A 1 69 ? 17.659 65.060 3.428 1.00 10.28 69 ASN A N 1
ATOM 540 C CA . ASN A 1 69 ? 16.547 64.208 3.045 1.00 10.05 69 ASN A CA 1
ATOM 541 C C . ASN A 1 69 ? 17.017 63.413 1.845 1.00 9.95 69 ASN A C 1
ATOM 542 O O . ASN A 1 69 ? 17.669 63.954 0.949 1.00 11.49 69 ASN A O 1
ATOM 547 N N . GLY A 1 70 ? 16.718 62.120 1.858 1.00 9.68 70 GLY A N 1
ATOM 548 C CA . GLY A 1 70 ? 17.102 61.253 0.763 1.00 9.88 70 GLY A CA 1
ATOM 549 C C . GLY A 1 70 ? 18.322 60.407 1.059 1.00 11.26 70 GLY A C 1
ATOM 550 O O . GLY A 1 70 ? 19.125 60.727 1.940 1.00 10.12 70 GLY A O 1
ATOM 551 N N . GLY A 1 71 ? 18.444 59.311 0.320 1.00 11.58 71 GLY A N 1
ATOM 552 C CA . GLY A 1 71 ? 19.581 58.422 0.482 1.00 9.80 71 GLY A CA 1
ATOM 553 C C . GLY A 1 71 ? 19.676 57.650 1.786 1.00 11.78 71 GLY A C 1
ATOM 554 O O . GLY A 1 71 ? 20.771 57.242 2.175 1.00 11.10 71 GLY A O 1
ATOM 555 N N . THR A 1 72 ? 18.551 57.419 2.460 1.00 9.68 72 THR A N 1
ATOM 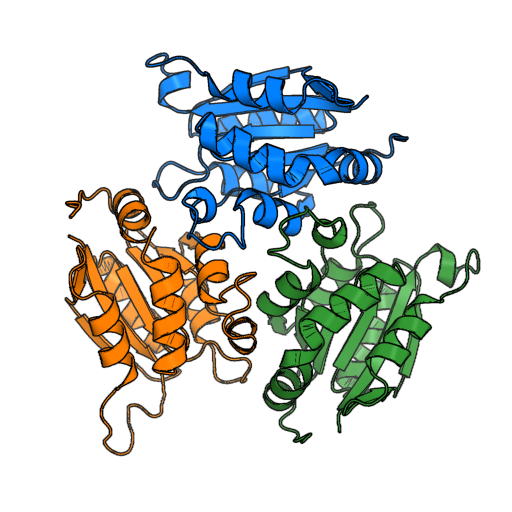556 C CA . THR A 1 72 ? 18.590 56.679 3.720 1.00 10.47 72 THR A CA 1
ATOM 557 C C . THR A 1 72 ? 18.003 55.277 3.601 1.00 13.14 72 THR A C 1
ATOM 558 O O . THR A 1 72 ? 17.971 54.530 4.583 1.00 13.73 72 THR A O 1
ATOM 562 N N . GLY A 1 73 ? 17.551 54.932 2.401 1.00 13.37 73 GLY A N 1
ATOM 563 C CA . GLY A 1 73 ? 16.936 53.636 2.166 1.00 15.69 73 GLY A CA 1
ATOM 564 C C . GLY A 1 73 ? 17.877 52.449 2.071 1.00 14.57 73 GLY A C 1
ATOM 565 O O . GLY A 1 73 ? 19.059 52.544 2.398 1.00 15.24 73 GLY A O 1
ATOM 566 N N . LEU A 1 74 ? 17.334 51.326 1.605 1.00 14.45 74 LEU A N 1
ATOM 567 C CA . LEU A 1 74 ? 18.084 50.082 1.492 1.00 15.30 74 LEU A CA 1
ATOM 568 C C . LEU A 1 74 ? 18.731 49.835 0.136 1.00 19.71 74 LEU A C 1
ATOM 569 O O . LEU A 1 74 ? 19.366 48.797 -0.065 1.00 22.87 74 LEU A O 1
ATOM 574 N N . ALA A 1 75 ? 18.570 50.778 -0.789 1.00 19.12 75 ALA A N 1
ATOM 575 C CA . ALA A 1 75 ? 19.177 50.661 -2.115 1.00 20.78 75 ALA A CA 1
ATOM 576 C C . ALA A 1 75 ? 20.692 50.775 -1.954 1.00 21.20 75 ALA A C 1
ATOM 577 O O . ALA A 1 75 ? 21.182 51.477 -1.068 1.00 21.29 75 ALA A O 1
ATOM 579 N N . PRO A 1 76 ? 21.456 50.080 -2.808 1.00 22.45 76 PRO A N 1
ATOM 580 C CA . PRO A 1 76 ? 22.919 50.115 -2.736 1.00 23.60 76 PRO A CA 1
ATOM 581 C C . PRO A 1 76 ? 23.546 51.513 -2.740 1.00 18.98 76 PRO A C 1
ATOM 582 O O . PRO A 1 76 ? 24.563 51.740 -2.084 1.00 21.97 76 PRO A O 1
ATOM 586 N N . ARG A 1 77 ? 22.939 52.444 -3.472 1.00 19.18 77 ARG A N 1
ATOM 587 C CA . ARG A 1 77 ? 23.458 53.809 -3.562 1.00 19.79 77 ARG A CA 1
ATOM 588 C C . ARG A 1 77 ? 23.127 54.695 -2.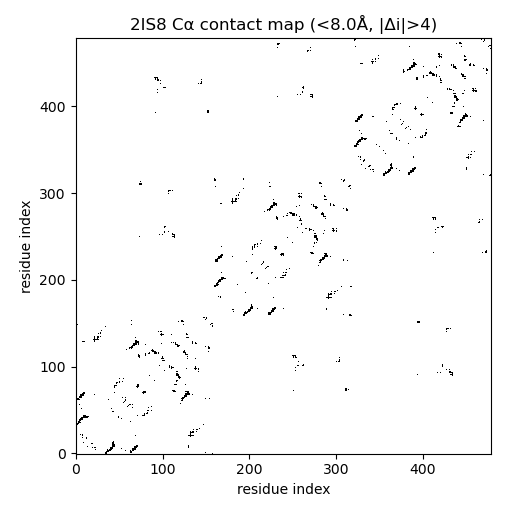353 1.00 18.41 77 ARG A C 1
ATOM 589 O O . ARG A 1 77 ? 23.750 55.745 -2.166 1.00 15.41 77 ARG A O 1
ATOM 597 N N . ASP A 1 78 ? 22.159 54.281 -1.538 1.00 15.61 78 ASP A N 1
ATOM 598 C CA . ASP A 1 78 ? 21.771 55.071 -0.371 1.00 17.40 78 ASP A CA 1
ATOM 599 C C . ASP A 1 78 ? 22.865 55.028 0.682 1.00 15.74 78 ASP A C 1
ATOM 600 O O . ASP A 1 78 ? 22.997 54.043 1.400 1.00 16.94 78 ASP A O 1
ATOM 605 N N . ARG A 1 79 ? 23.640 56.102 0.781 1.00 12.93 79 ARG A N 1
ATOM 606 C CA . ARG A 1 79 ? 24.733 56.152 1.746 1.00 13.47 79 ARG A CA 1
ATOM 607 C C . ARG A 1 79 ? 24.746 57.408 2.613 1.00 15.38 79 ARG A C 1
ATOM 608 O O . ARG A 1 79 ? 25.765 57.736 3.216 1.00 15.22 79 ARG A O 1
ATOM 616 N N . THR A 1 80 ? 23.620 58.112 2.686 1.00 11.08 80 THR A N 1
ATOM 617 C CA . THR A 1 80 ? 23.559 59.311 3.507 1.00 11.63 80 THR A CA 1
ATOM 618 C C . THR A 1 80 ? 23.837 59.016 4.986 1.00 11.03 80 THR A C 1
ATOM 619 O O . THR A 1 80 ? 24.554 59.768 5.642 1.00 12.40 80 THR A O 1
ATOM 623 N N . PRO A 1 81 ? 23.291 57.906 5.527 1.00 11.28 81 PRO A N 1
ATOM 624 C CA . PRO A 1 81 ? 23.524 57.575 6.938 1.00 10.72 81 PRO A CA 1
ATOM 625 C C . PRO A 1 81 ? 25.003 57.409 7.263 1.00 13.07 81 PRO A C 1
ATOM 626 O O . PRO A 1 81 ? 25.501 58.002 8.217 1.00 13.90 81 PRO A O 1
ATOM 630 N N . GLU A 1 82 ? 25.693 56.595 6.468 1.00 10.97 82 GLU A N 1
ATOM 631 C CA . GLU A 1 82 ? 27.125 56.362 6.662 1.00 15.41 82 GLU A CA 1
ATOM 632 C C . GLU A 1 82 ? 27.896 57.673 6.571 1.00 13.80 82 GLU A C 1
ATOM 633 O O . GLU A 1 82 ? 28.683 58.009 7.454 1.00 15.73 82 GLU A O 1
ATOM 639 N N . ALA A 1 83 ? 27.680 58.400 5.481 1.00 11.81 83 ALA A N 1
ATOM 640 C CA . ALA A 1 83 ? 28.367 59.667 5.254 1.00 13.59 83 ALA A CA 1
ATOM 641 C C . ALA A 1 83 ? 28.168 60.637 6.417 1.00 13.87 83 ALA A C 1
ATOM 642 O O . ALA A 1 83 ? 29.082 61.375 6.797 1.00 12.91 83 ALA A O 1
ATOM 644 N N . THR A 1 84 ? 26.965 60.632 6.981 1.00 11.65 84 THR A N 1
ATOM 645 C CA . THR A 1 84 ? 26.646 61.511 8.096 1.00 11.27 84 THR A CA 1
ATOM 646 C C . THR A 1 84 ? 27.202 61.042 9.437 1.00 10.71 84 THR A C 1
ATOM 647 O O . THR A 1 84 ? 27.841 61.815 10.149 1.00 12.17 84 THR A O 1
ATOM 651 N N . ARG A 1 85 ? 26.956 59.777 9.780 1.00 11.76 85 ARG A N 1
ATOM 652 C CA . ARG A 1 85 ? 27.385 59.224 11.062 1.00 13.95 85 ARG A CA 1
ATOM 653 C C . ARG A 1 85 ? 28.874 59.407 11.332 1.00 11.93 85 ARG A C 1
ATOM 654 O O . ARG A 1 85 ? 29.285 59.654 12.465 1.00 13.28 85 ARG A O 1
ATOM 662 N N . GLU A 1 86 ? 29.673 59.306 10.280 1.00 15.34 86 GLU A N 1
ATOM 663 C CA . GLU A 1 86 ? 31.121 59.440 10.399 1.00 14.33 86 GLU A CA 1
ATOM 664 C C . GLU A 1 86 ? 31.580 60.847 10.792 1.00 16.30 86 GLU A C 1
ATOM 665 O O . GLU A 1 86 ? 32.719 61.034 11.227 1.00 16.55 86 GLU A O 1
ATOM 671 N N . LEU A 1 87 ? 30.687 61.826 10.657 1.00 13.03 87 LEU A N 1
ATOM 672 C CA . LEU A 1 87 ? 30.994 63.220 10.990 1.00 14.62 87 LEU A CA 1
ATOM 673 C C . LEU A 1 87 ? 30.429 63.643 12.347 1.00 11.82 87 LEU A C 1
ATOM 674 O O . LEU A 1 87 ? 30.680 64.753 12.806 1.00 12.76 87 LEU A O 1
ATOM 679 N N . LEU A 1 88 ? 29.662 62.766 12.987 1.00 12.79 88 LEU A N 1
ATOM 680 C CA . LEU A 1 88 ? 29.039 63.103 14.262 1.00 11.08 88 LEU A CA 1
ATOM 681 C C . LEU A 1 88 ? 29.909 62.882 15.502 1.00 13.06 88 LEU A C 1
ATOM 682 O O . LEU A 1 88 ? 30.619 61.880 15.605 1.00 17.53 88 LEU A O 1
ATOM 687 N N . ASP A 1 89 ? 29.847 63.824 16.438 1.00 14.77 89 ASP A N 1
ATOM 688 C CA . ASP A 1 89 ? 30.583 63.694 17.693 1.00 15.45 89 ASP A CA 1
ATOM 689 C C . ASP A 1 89 ? 29.847 62.658 18.533 1.00 18.55 89 ASP A C 1
ATOM 690 O O . ASP A 1 89 ? 30.467 61.858 19.237 1.00 17.73 89 ASP A O 1
ATOM 695 N N . ARG A 1 90 ? 28.519 62.689 18.461 1.00 16.20 90 ARG A N 1
ATOM 696 C CA . ARG A 1 90 ? 27.675 61.743 19.189 1.00 16.42 90 ARG A CA 1
ATOM 697 C C . ARG A 1 90 ? 26.322 61.608 18.501 1.00 15.15 90 ARG A C 1
ATOM 698 O O . ARG A 1 90 ? 25.902 62.493 17.755 1.00 13.78 90 ARG A O 1
ATOM 706 N N . GLU A 1 91 ? 25.648 60.490 18.744 1.00 14.22 91 GLU A N 1
ATOM 707 C CA . GLU A 1 91 ? 24.347 60.263 18.133 1.00 13.10 91 GLU A CA 1
ATOM 708 C C . GLU A 1 91 ? 23.200 60.451 19.112 1.00 12.65 91 GLU A C 1
ATOM 709 O O . GLU A 1 91 ? 23.381 60.386 20.327 1.00 14.86 91 GLU A O 1
ATOM 715 N N . VAL A 1 92 ? 22.023 60.725 18.559 1.00 12.74 92 VAL A N 1
ATOM 716 C CA . VAL A 1 92 ? 20.798 60.884 19.338 1.00 12.22 92 VAL A CA 1
ATOM 717 C C . VAL A 1 92 ? 19.855 59.859 18.713 1.00 12.71 92 VAL A C 1
ATOM 718 O O . VAL A 1 92 ? 18.990 60.203 17.905 1.00 13.02 92 VAL A O 1
ATOM 722 N N . PRO A 1 93 ? 20.023 58.574 19.075 1.00 12.50 93 PRO A N 1
ATOM 723 C CA . PRO A 1 93 ? 19.195 57.485 18.540 1.00 11.59 93 PRO A CA 1
ATOM 724 C C . PRO A 1 93 ? 17.692 57.702 18.668 1.00 11.96 93 PRO A C 1
ATOM 725 O O . PRO A 1 93 ? 16.924 57.282 17.806 1.00 12.73 93 PRO A O 1
ATOM 729 N N . GLY A 1 94 ? 17.281 58.359 19.743 1.00 12.01 94 GLY A N 1
ATOM 730 C CA . GLY A 1 94 ? 15.864 58.615 19.951 1.00 13.25 94 GLY A CA 1
ATOM 731 C C . GLY A 1 94 ? 15.205 59.369 18.806 1.00 14.29 94 GLY A C 1
ATOM 732 O O . GLY A 1 94 ? 14.028 59.149 18.497 1.00 12.67 94 GLY A O 1
ATOM 733 N N . LEU A 1 95 ? 15.950 60.263 18.165 1.00 10.00 95 LEU A N 1
ATOM 734 C CA . LEU A 1 95 ? 15.397 61.027 17.050 1.00 8.80 95 LEU A CA 1
ATOM 735 C C . LEU A 1 95 ? 15.334 60.180 15.787 1.00 9.16 95 LEU A C 1
ATOM 736 O O . LEU A 1 95 ? 14.436 60.350 14.962 1.00 10.05 95 LEU A O 1
ATOM 741 N N . ALA A 1 96 ? 16.292 59.268 15.638 1.00 11.38 96 ALA A N 1
ATOM 742 C CA . ALA A 1 96 ? 16.307 58.379 14.489 1.00 11.01 96 ALA A CA 1
ATOM 743 C C . ALA A 1 96 ? 15.091 57.457 14.600 1.00 11.38 96 ALA A C 1
ATOM 744 O O . ALA A 1 96 ? 14.475 57.112 13.599 1.00 10.77 96 ALA A O 1
ATOM 746 N N . GLU A 1 97 ? 14.755 57.066 15.826 1.00 11.20 97 GLU A N 1
ATOM 747 C CA . GLU A 1 97 ? 13.606 56.201 16.066 1.00 12.75 97 GLU A CA 1
ATOM 748 C C . GLU A 1 97 ? 12.319 56.958 15.738 1.00 11.64 97 GLU A C 1
ATOM 749 O O . GLU A 1 97 ? 11.427 56.430 15.075 1.00 12.31 97 GLU A O 1
ATOM 755 N N . LEU A 1 98 ? 12.224 58.204 16.187 1.00 10.59 98 LEU A N 1
ATOM 756 C CA . LEU A 1 98 ? 11.020 58.985 15.909 1.00 10.20 98 LEU A CA 1
ATOM 757 C C . LEU A 1 98 ? 10.787 59.118 14.407 1.00 11.59 98 LEU A C 1
ATOM 758 O O . LEU A 1 98 ? 9.647 59.053 13.941 1.00 11.76 98 LEU A O 1
ATOM 763 N N . MET A 1 99 ? 11.866 59.313 13.648 1.00 10.79 99 MET A N 1
ATOM 764 C CA . MET A 1 99 ? 11.762 59.460 12.197 1.00 10.82 99 MET A CA 1
ATOM 765 C C . MET A 1 99 ? 11.316 58.175 11.498 1.00 10.40 99 MET A C 1
ATOM 766 O O . MET A 1 99 ? 10.863 58.213 10.354 1.00 10.79 99 MET A O 1
ATOM 771 N N . ARG A 1 100 ? 11.464 57.042 12.175 1.00 10.71 100 ARG A N 1
ATOM 772 C CA . ARG A 1 100 ? 11.020 55.771 11.616 1.00 10.81 100 ARG A CA 1
ATOM 773 C C . ARG A 1 100 ? 9.565 55.507 12.005 1.00 13.42 100 ARG A C 1
ATOM 774 O O . ARG A 1 100 ? 9.008 54.455 11.685 1.00 13.73 100 ARG A O 1
ATOM 782 N N . LEU A 1 101 ? 8.962 56.472 12.696 1.00 11.99 101 LEU A N 1
ATOM 783 C CA . LEU A 1 101 ? 7.561 56.389 13.118 1.00 13.87 101 LEU A CA 1
ATOM 784 C C . LEU A 1 101 ? 7.270 55.080 13.851 1.00 17.29 101 LEU A C 1
ATOM 785 O O . LEU A 1 101 ? 6.212 54.472 13.666 1.00 17.83 101 LEU A O 1
ATOM 790 N N . VAL A 1 102 ? 8.210 54.654 14.689 1.00 16.87 102 VAL A N 1
ATOM 791 C CA . VAL A 1 102 ? 8.071 53.404 15.434 1.00 16.00 102 VAL A CA 1
ATOM 792 C C . VAL A 1 102 ? 6.852 53.400 16.346 1.00 19.36 102 VAL A C 1
ATOM 793 O O . VAL A 1 102 ? 6.605 54.360 17.077 1.00 19.89 102 VAL A O 1
ATOM 797 N N . GLY A 1 103 ? 6.081 52.319 16.294 1.00 20.05 103 GLY A N 1
ATOM 798 C CA . GLY A 1 103 ? 4.920 52.223 17.160 1.00 21.51 103 GLY A CA 1
ATOM 799 C C . GLY A 1 103 ? 3.567 52.295 16.487 1.00 24.13 103 GLY A C 1
ATOM 800 O O . GLY A 1 103 ? 2.548 52.104 17.148 1.00 25.30 103 GLY A O 1
ATOM 801 N N . LEU A 1 104 ? 3.540 52.578 15.189 1.00 24.82 104 LEU A N 1
ATOM 802 C CA . LEU A 1 104 ? 2.267 52.636 14.472 1.00 27.22 104 LEU A CA 1
ATOM 803 C C . LEU A 1 104 ? 1.715 51.216 14.360 1.00 29.38 104 LEU A C 1
ATOM 804 O O . LEU A 1 104 ? 2.459 50.282 14.067 1.00 27.66 104 LEU A O 1
ATOM 809 N N . ARG A 1 105 ? 0.415 51.057 14.603 1.00 32.37 105 ARG A N 1
ATOM 810 C CA . ARG A 1 105 ? -0.215 49.738 14.535 1.00 35.21 105 ARG A CA 1
ATOM 811 C C . ARG A 1 105 ? 0.110 49.053 13.208 1.00 34.38 105 ARG A C 1
ATOM 812 O O . ARG A 1 105 ? 0.376 47.849 13.166 1.00 33.92 105 ARG A O 1
ATOM 820 N N . LYS A 1 106 ? 0.077 49.831 12.129 1.00 32.45 106 LYS A N 1
ATOM 821 C CA . LYS A 1 106 ? 0.386 49.330 10.795 1.00 31.41 106 LYS A CA 1
ATOM 822 C C . LYS A 1 106 ? 1.858 49.602 10.507 1.00 29.92 106 LYS A C 1
ATOM 823 O O . LYS A 1 106 ? 2.283 50.759 10.490 1.00 30.60 106 LYS A O 1
ATOM 829 N N . THR A 1 107 ? 2.630 48.540 10.291 1.00 26.29 107 THR A N 1
ATOM 830 C CA . THR A 1 107 ? 4.058 48.670 10.008 1.00 24.20 107 THR A CA 1
ATOM 831 C C . THR A 1 107 ? 4.315 49.741 8.953 1.00 19.31 107 THR A C 1
ATOM 832 O O . THR A 1 107 ? 3.857 49.637 7.814 1.00 21.28 107 THR A O 1
ATOM 836 N N . PRO A 1 108 ? 5.063 50.791 9.323 1.00 20.13 108 PRO A N 1
ATOM 837 C CA . PRO A 1 108 ? 5.366 51.883 8.397 1.00 18.53 108 PRO A CA 1
ATOM 838 C C . PRO A 1 108 ? 6.563 51.624 7.494 1.00 18.53 108 PRO A C 1
ATOM 839 O O . PRO A 1 108 ? 7.522 50.951 7.888 1.00 14.92 108 PRO A O 1
ATOM 843 N N . MET A 1 109 ? 6.499 52.159 6.279 1.00 17.23 109 MET A N 1
ATOM 844 C CA . MET A 1 109 ? 7.599 52.022 5.338 1.00 17.66 109 MET A CA 1
ATOM 845 C C . MET A 1 109 ? 8.765 52.828 5.887 1.00 14.42 109 MET A C 1
ATOM 846 O O . MET A 1 109 ? 9.914 52.620 5.499 1.00 14.05 109 MET A O 1
ATOM 851 N N . ALA A 1 110 ? 8.462 53.750 6.799 1.00 14.67 110 ALA A N 1
ATOM 852 C CA . ALA A 1 110 ? 9.501 54.584 7.407 1.00 14.08 110 ALA A CA 1
ATOM 853 C C . ALA A 1 110 ? 10.497 53.726 8.181 1.00 13.00 110 ALA A C 1
ATOM 854 O O . ALA A 1 110 ? 11.625 54.149 8.440 1.00 12.66 110 ALA A O 1
ATOM 856 N N . ALA A 1 111 ? 10.082 52.520 8.558 1.00 12.83 111 ALA A N 1
ATOM 857 C CA . ALA A 1 111 ? 10.970 51.621 9.282 1.00 11.93 111 ALA A CA 1
ATOM 858 C C . ALA A 1 111 ? 12.159 51.250 8.390 1.00 13.20 111 ALA A C 1
ATOM 859 O O . ALA A 1 111 ? 13.190 50.775 8.880 1.00 12.24 111 ALA A O 1
ATOM 861 N N . LEU A 1 112 ? 12.018 51.466 7.085 1.00 11.11 112 LEU A N 1
ATOM 862 C CA . LEU A 1 112 ? 13.096 51.142 6.158 1.00 12.30 112 LEU A CA 1
ATOM 863 C C . LEU A 1 112 ? 14.074 52.292 5.962 1.00 15.66 112 LEU A C 1
ATOM 864 O O . LEU A 1 112 ? 14.908 52.254 5.058 1.00 18.98 112 LEU A O 1
ATOM 869 N N . SER A 1 113 ? 13.975 53.324 6.792 1.00 13.02 113 SER A N 1
ATOM 870 C CA . SER A 1 113 ? 14.924 54.431 6.691 1.00 12.73 113 SER A CA 1
ATOM 871 C C . SER A 1 113 ? 16.059 54.184 7.677 1.00 13.00 113 SER A C 1
ATOM 872 O O . SER A 1 113 ? 15.819 53.927 8.859 1.00 11.65 113 SER A O 1
ATOM 875 N N . ARG A 1 114 ? 17.295 54.271 7.188 1.00 12.09 114 ARG A N 1
ATOM 876 C CA . ARG A 1 114 ? 18.463 54.054 8.028 1.00 12.61 114 ARG A CA 1
ATOM 877 C C . ARG A 1 114 ? 19.040 55.383 8.505 1.00 12.17 114 ARG A C 1
ATOM 878 O O . ARG A 1 114 ? 20.134 55.429 9.060 1.00 12.28 114 ARG A O 1
ATOM 886 N N . GLY A 1 115 ? 18.292 56.460 8.289 1.00 11.65 115 GLY A N 1
ATOM 887 C CA . GLY A 1 115 ? 18.762 57.771 8.703 1.00 9.28 115 GLY A CA 1
ATOM 888 C C . GLY A 1 115 ? 19.161 57.863 10.164 1.00 10.99 115 GLY A C 1
ATOM 889 O O . GLY A 1 115 ? 18.520 57.280 11.045 1.00 10.82 115 GLY A O 1
ATOM 890 N N . VAL A 1 116 ? 20.242 58.589 10.426 1.00 10.09 116 VAL A N 1
ATOM 891 C CA . VAL A 1 116 ? 20.721 58.776 11.794 1.00 11.16 116 VAL A CA 1
ATOM 892 C C . VAL A 1 116 ? 20.480 60.216 12.243 1.00 10.52 116 VAL A C 1
ATOM 893 O O . VAL A 1 116 ? 20.070 61.058 11.452 1.00 10.57 116 VAL A O 1
ATOM 897 N N . ALA A 1 117 ? 20.720 60.484 13.521 1.00 10.03 117 ALA A N 1
ATOM 898 C CA . ALA A 1 117 ? 20.567 61.830 14.069 1.00 10.55 117 ALA A CA 1
ATOM 899 C C . ALA A 1 117 ? 21.717 62.008 15.032 1.00 10.37 117 ALA A C 1
ATOM 900 O O . ALA A 1 117 ? 22.056 61.084 15.763 1.00 10.60 117 ALA A O 1
ATOM 902 N N . GLY A 1 118 ? 22.334 63.179 15.034 1.00 11.00 118 GLY A N 1
ATOM 903 C CA . GLY A 1 118 ? 23.438 63.367 15.945 1.00 12.11 118 GLY A CA 1
ATOM 904 C C . GLY A 1 118 ? 23.901 64.798 15.986 1.00 11.00 118 GLY A C 1
ATOM 905 O O . GLY A 1 118 ? 23.309 65.675 15.359 1.00 10.34 118 GLY A O 1
ATOM 906 N N . VAL A 1 119 ? 24.975 65.027 16.728 1.00 11.47 119 VAL A N 1
ATOM 907 C CA . VAL A 1 119 ? 25.516 66.361 16.868 1.00 11.94 119 VAL A CA 1
ATOM 908 C C . VAL A 1 119 ? 26.956 66.429 16.381 1.00 11.98 119 VAL A C 1
ATOM 909 O O . VAL A 1 119 ? 27.736 65.503 16.588 1.00 12.65 119 VAL A O 1
ATOM 913 N N . ARG A 1 120 ? 27.276 67.524 15.702 1.00 11.68 120 ARG A N 1
ATOM 914 C CA . ARG A 1 120 ? 28.631 67.807 15.253 1.00 11.25 120 ARG A CA 1
ATOM 915 C C . ARG A 1 120 ? 28.846 69.239 15.739 1.00 12.88 120 ARG A C 1
ATOM 916 O O . ARG A 1 120 ? 28.151 70.163 15.295 1.00 13.34 120 ARG A O 1
ATOM 924 N N . GLY A 1 121 ? 29.789 69.409 16.664 1.00 14.01 121 GLY A N 1
ATOM 925 C CA . GLY A 1 121 ? 30.063 70.723 17.226 1.00 14.41 121 GLY A CA 1
ATOM 926 C C . GLY A 1 121 ? 28.814 71.201 17.940 1.00 14.91 121 GLY A C 1
ATOM 927 O O . GLY A 1 121 ? 28.393 70.586 18.922 1.00 15.12 121 GLY A O 1
ATOM 928 N N . ARG A 1 122 ? 28.218 72.288 17.453 1.00 14.25 122 ARG A N 1
ATOM 929 C CA . ARG A 1 122 ? 26.983 72.805 18.032 1.00 15.02 122 ARG A CA 1
ATOM 930 C C . ARG A 1 122 ? 25.855 72.756 16.997 1.00 14.93 122 ARG A C 1
ATOM 931 O O . ARG A 1 122 ? 24.943 73.592 17.002 1.00 13.94 122 ARG A O 1
ATOM 939 N N . THR A 1 123 ? 25.926 71.759 16.117 1.00 12.51 123 THR A N 1
ATOM 940 C CA . THR A 1 123 ? 24.933 71.573 15.060 1.00 10.58 123 THR A CA 1
ATOM 941 C C . THR A 1 123 ? 24.234 70.221 15.194 1.00 10.87 123 THR A C 1
ATOM 942 O O . THR A 1 123 ? 24.883 69.185 15.330 1.00 12.15 123 THR A O 1
ATOM 946 N N . LEU A 1 124 ? 22.905 70.243 15.168 1.00 10.98 124 LEU A N 1
ATOM 947 C CA . LEU A 1 124 ? 22.110 69.023 15.250 1.00 11.29 124 LEU A CA 1
ATOM 948 C C . LEU A 1 124 ? 21.797 68.615 13.813 1.00 11.48 124 LEU A C 1
ATOM 949 O O . LEU A 1 124 ? 21.326 69.429 13.021 1.00 11.17 124 LEU A O 1
ATOM 954 N N . ILE A 1 125 ? 22.065 67.353 13.480 1.00 11.36 125 ILE A N 1
ATOM 955 C CA . ILE A 1 125 ? 21.861 66.855 12.124 1.00 9.69 125 ILE A CA 1
ATOM 956 C C . ILE A 1 125 ? 20.914 65.665 12.125 1.00 11.65 125 ILE A C 1
ATOM 957 O O . ILE A 1 125 ? 21.106 64.718 12.889 1.00 11.12 125 ILE A O 1
ATOM 962 N N . LEU A 1 126 ? 19.891 65.727 11.272 1.00 10.27 126 LEU A N 1
ATOM 963 C CA . LEU A 1 126 ? 18.925 64.638 11.147 1.00 9.38 126 LEU A CA 1
ATOM 964 C C . LEU A 1 126 ? 18.813 64.198 9.691 1.00 8.09 126 LEU A C 1
ATOM 965 O O . LEU A 1 126 ? 18.705 65.039 8.799 1.00 10.93 126 LEU A O 1
ATOM 970 N N . ASN A 1 127 ? 18.833 62.886 9.457 1.00 8.60 127 ASN A N 1
ATOM 971 C CA . ASN A 1 127 ? 18.685 62.339 8.109 1.00 8.15 127 ASN A CA 1
ATOM 972 C C . ASN A 1 127 ? 17.224 61.936 7.895 1.00 7.73 127 ASN A C 1
ATOM 973 O O . ASN A 1 127 ? 16.791 60.897 8.398 1.00 10.73 127 ASN A O 1
ATOM 978 N N . LEU A 1 128 ? 16.478 62.739 7.145 1.00 10.38 128 LEU A N 1
ATOM 979 C CA . LEU A 1 128 ? 15.076 62.439 6.858 1.00 12.07 128 LEU A CA 1
ATOM 980 C C . LEU A 1 128 ? 14.961 61.581 5.600 1.00 11.19 128 LEU A C 1
ATOM 981 O O . LEU A 1 128 ? 15.868 61.565 4.764 1.00 11.83 128 LEU A O 1
ATOM 986 N N . PRO A 1 129 ? 13.855 60.828 5.458 1.00 12.75 129 PRO A N 1
ATOM 987 C CA . PRO A 1 129 ? 13.676 60.006 4.259 1.00 12.21 129 PRO A CA 1
ATOM 988 C C . PRO A 1 129 ? 13.530 60.971 3.071 1.00 10.65 129 PRO A C 1
ATOM 989 O O . PRO A 1 129 ? 13.212 62.142 3.273 1.00 12.90 129 PRO A O 1
ATOM 993 N N . GLY A 1 130 ? 13.739 60.491 1.850 1.00 12.80 130 GLY A N 1
ATOM 994 C CA . GLY A 1 130 ? 13.695 61.366 0.681 1.00 14.65 130 GLY A CA 1
ATOM 995 C C . GLY A 1 130 ? 12.432 61.886 -0.003 1.00 20.64 130 GLY A C 1
ATOM 996 O O . GLY A 1 130 ? 12.465 62.916 -0.681 1.00 24.45 130 GLY A O 1
ATOM 997 N N . SER A 1 131 ? 11.311 61.206 0.136 1.00 21.31 131 SER A N 1
ATOM 998 C CA . SER A 1 131 ? 10.115 61.707 -0.546 1.00 18.81 131 SER A CA 1
ATOM 999 C C . SER A 1 131 ? 9.447 62.820 0.255 1.00 15.81 131 SER A C 1
ATOM 1000 O O . SER A 1 131 ? 9.732 62.997 1.437 1.00 14.18 131 SER A O 1
ATOM 1003 N N . PRO A 1 132 ? 8.571 63.609 -0.390 1.00 15.67 132 PRO A N 1
ATOM 1004 C CA . PRO A 1 132 ? 7.893 64.672 0.356 1.00 13.47 132 PRO A CA 1
ATOM 1005 C C . PRO A 1 132 ? 7.105 64.046 1.505 1.00 11.94 132 PRO A C 1
ATOM 1006 O O . PRO A 1 132 ? 7.124 64.536 2.628 1.00 11.85 132 PRO A O 1
ATOM 1010 N N . LYS A 1 133 ? 6.415 62.949 1.212 1.00 12.62 133 LYS A N 1
ATOM 1011 C CA . LYS A 1 133 ? 5.646 62.256 2.238 1.00 10.75 133 LYS A CA 1
ATOM 1012 C C . LYS A 1 133 ? 6.572 61.751 3.333 1.00 10.75 133 LYS A C 1
ATOM 1013 O O . LYS A 1 133 ? 6.320 61.954 4.520 1.00 11.99 133 LYS A O 1
ATOM 1019 N N . GLY A 1 134 ? 7.649 61.094 2.918 1.00 11.53 134 GLY A N 1
ATOM 1020 C CA . GLY A 1 134 ? 8.597 60.550 3.875 1.00 12.46 134 GLY A CA 1
ATOM 1021 C C . GLY A 1 134 ? 9.215 61.599 4.775 1.00 10.51 134 GLY A C 1
ATOM 1022 O O . GLY A 1 134 ? 9.193 61.478 6.003 1.00 12.19 134 GLY A O 1
ATOM 1023 N N . ALA A 1 135 ? 9.782 62.634 4.169 1.00 11.53 135 ALA A N 1
ATOM 1024 C CA . ALA A 1 135 ? 10.404 63.693 4.953 1.00 10.69 135 ALA A CA 1
ATOM 1025 C C . ALA A 1 135 ? 9.378 64.394 5.834 1.00 10.04 135 ALA A C 1
ATOM 1026 O O . ALA A 1 135 ? 9.633 64.667 7.004 1.00 11.97 135 ALA A O 1
ATOM 1028 N N . ARG A 1 136 ? 8.216 64.689 5.263 1.00 10.52 136 ARG A N 1
ATOM 1029 C CA . ARG A 1 136 ? 7.180 65.392 6.004 1.00 9.90 136 ARG A CA 1
ATOM 1030 C C . ARG A 1 136 ? 6.778 64.667 7.279 1.00 11.34 136 ARG A C 1
ATOM 1031 O O . ARG A 1 136 ? 6.782 65.242 8.371 1.00 14.09 136 ARG A O 1
ATOM 1039 N N . GLU A 1 137 ? 6.430 63.395 7.138 1.00 10.79 137 GLU A N 1
ATOM 1040 C CA . GLU A 1 137 ? 5.991 62.607 8.278 1.00 12.57 137 GLU A CA 1
ATOM 1041 C C . GLU A 1 137 ? 7.074 62.377 9.333 1.00 12.65 137 GLU A C 1
ATOM 1042 O O . GLU A 1 137 ? 6.799 62.448 10.528 1.00 12.51 137 GLU A O 1
ATOM 1048 N N . SER A 1 138 ? 8.309 62.129 8.903 1.00 11.36 138 SER A N 1
ATOM 1049 C CA . SER A 1 138 ? 9.394 61.941 9.861 1.00 11.98 138 SER A CA 1
ATOM 1050 C C . SER A 1 138 ? 9.712 63.249 10.599 1.00 8.77 138 SER A C 1
ATOM 1051 O O . SER A 1 138 ? 9.994 63.237 11.796 1.00 11.46 138 SER A O 1
ATOM 1054 N N . LEU A 1 139 ? 9.651 64.376 9.896 1.00 8.66 139 LEU A N 1
ATOM 1055 C CA . LEU A 1 139 ? 9.941 65.658 10.523 1.00 11.66 139 LEU A CA 1
ATOM 1056 C C . LEU A 1 139 ? 8.829 66.032 11.501 1.00 9.79 139 LEU A C 1
ATOM 1057 O O . LEU A 1 139 ? 9.095 66.596 12.560 1.00 12.46 139 LEU A O 1
ATOM 1062 N N . GLU A 1 140 ? 7.585 65.725 11.146 1.00 13.64 140 GLU A N 1
ATOM 1063 C CA . GLU A 1 140 ? 6.471 66.013 12.049 1.00 12.56 140 GLU A CA 1
ATOM 1064 C C . GLU A 1 140 ? 6.627 65.226 13.346 1.00 13.74 140 GLU A C 1
ATOM 1065 O O . GLU A 1 140 ? 6.244 65.695 14.423 1.00 14.05 140 GLU A O 1
ATOM 1071 N N . ALA A 1 141 ? 7.175 64.017 13.246 1.00 11.91 141 ALA A N 1
ATOM 1072 C CA . ALA A 1 141 ? 7.367 63.183 14.421 1.00 11.83 141 ALA A CA 1
ATOM 1073 C C . ALA A 1 141 ? 8.346 63.808 15.411 1.00 11.94 141 ALA A C 1
ATOM 1074 O O . ALA A 1 141 ? 8.138 63.738 16.621 1.00 16.70 141 ALA A O 1
ATOM 1076 N N . VAL A 1 142 ? 9.410 64.427 14.906 1.00 12.80 142 VAL A N 1
ATOM 1077 C CA . VAL A 1 142 ? 10.401 65.034 15.793 1.00 13.69 142 VAL A CA 1
ATOM 1078 C C . VAL A 1 142 ? 10.149 66.489 16.163 1.00 12.21 142 VAL A C 1
ATOM 1079 O O . VAL A 1 142 ? 10.686 66.977 17.157 1.00 16.25 142 VAL A O 1
ATOM 1083 N N . LEU A 1 143 ? 9.327 67.175 15.375 1.00 13.61 143 LEU A N 1
ATOM 1084 C CA . LEU A 1 143 ? 9.052 68.592 15.609 1.00 13.57 143 LEU A CA 1
ATOM 1085 C C . LEU A 1 143 ? 8.766 68.998 17.061 1.00 14.98 143 LEU A C 1
ATOM 1086 O O . LEU A 1 143 ? 9.365 69.951 17.565 1.00 15.30 143 LEU A O 1
ATOM 1091 N N . PRO A 1 144 ? 7.864 68.278 17.754 1.00 15.95 144 PRO A N 1
ATOM 1092 C CA . PRO A 1 144 ? 7.521 68.597 19.147 1.00 16.05 144 PRO A CA 1
ATOM 1093 C C . PRO A 1 144 ? 8.695 68.748 20.117 1.00 18.17 144 PRO A C 1
ATOM 1094 O O . PRO A 1 144 ? 8.619 69.522 21.070 1.00 19.96 144 PRO A O 1
ATOM 1098 N N . VAL A 1 145 ? 9.778 68.014 19.881 1.00 17.36 145 VAL A N 1
ATOM 1099 C CA . VAL A 1 145 ? 10.939 68.086 20.766 1.00 17.39 145 VAL A CA 1
ATOM 1100 C C . VAL A 1 145 ? 12.144 68.768 20.119 1.00 16.71 145 VAL A C 1
ATOM 1101 O O . VAL A 1 145 ? 13.195 68.910 20.742 1.00 16.17 145 VAL A O 1
ATOM 1105 N N . LEU A 1 146 ? 11.984 69.202 18.875 1.00 14.75 146 LEU A N 1
ATOM 1106 C CA . LEU A 1 146 ? 13.073 69.827 18.138 1.00 16.21 146 LEU A CA 1
ATOM 1107 C C . LEU A 1 146 ? 13.594 71.130 18.748 1.00 17.38 146 LEU A C 1
ATOM 1108 O O . LEU A 1 146 ? 14.806 71.301 18.910 1.00 14.49 146 LEU A O 1
ATOM 1113 N N . PRO A 1 147 ? 12.697 72.069 19.099 1.00 16.85 147 PRO A N 1
ATOM 1114 C CA . PRO A 1 147 ? 13.214 73.308 19.687 1.00 18.72 147 PRO A CA 1
ATOM 1115 C C . PRO A 1 147 ? 13.997 73.053 20.974 1.00 16.60 147 PRO A C 1
ATOM 1116 O O . PRO A 1 147 ? 15.060 73.638 21.190 1.00 18.10 147 PRO A O 1
ATOM 1120 N N . HIS A 1 148 ? 13.490 72.164 21.825 1.00 16.48 148 HIS A N 1
ATOM 1121 C CA . HIS A 1 148 ? 14.187 71.873 23.073 1.00 17.19 148 HIS A CA 1
ATOM 1122 C C . HIS A 1 148 ? 15.557 71.258 22.807 1.00 16.54 148 HIS A C 1
ATOM 1123 O O . HIS A 1 148 ? 16.556 71.665 23.398 1.00 17.90 148 HIS A O 1
ATOM 1130 N N . ALA A 1 149 ? 15.598 70.273 21.915 1.00 16.15 149 ALA A N 1
ATOM 1131 C CA . ALA A 1 149 ? 16.854 69.621 21.564 1.00 15.98 149 ALA A CA 1
ATOM 1132 C C . ALA A 1 149 ? 17.872 70.644 21.062 1.00 14.24 149 ALA A C 1
ATOM 1133 O O . ALA A 1 149 ? 19.048 70.594 21.425 1.00 14.82 149 ALA A O 1
ATOM 1135 N N . LEU A 1 150 ? 17.424 71.567 20.216 1.00 14.67 150 LEU A N 1
ATOM 1136 C CA . LEU A 1 150 ? 18.327 72.580 19.677 1.00 15.26 150 LEU A CA 1
ATOM 1137 C C . LEU A 1 150 ? 18.844 73.537 20.747 1.00 18.20 150 LEU A C 1
ATOM 1138 O O . LEU A 1 150 ? 20.011 73.933 20.720 1.00 16.70 150 LEU A O 1
ATOM 1143 N N . SER A 1 151 ? 17.989 73.904 21.697 1.00 19.32 151 SER A N 1
ATOM 1144 C CA . SER A 1 151 ? 18.425 74.806 22.757 1.00 20.16 151 SER A CA 1
ATOM 1145 C C . SER A 1 151 ? 19.565 74.159 23.545 1.00 19.35 151 SER A C 1
ATOM 1146 O O . SER A 1 151 ? 20.511 74.835 23.947 1.00 20.40 151 SER A O 1
ATOM 1149 N N . LEU A 1 152 ? 19.480 72.847 23.751 1.00 18.31 152 LEU A N 1
ATOM 1150 C CA . LEU A 1 152 ? 20.514 72.121 24.485 1.00 18.72 152 LEU A CA 1
ATOM 1151 C C . LEU A 1 152 ? 21.803 71.991 23.676 1.00 20.01 152 LEU A C 1
ATOM 1152 O O . LEU A 1 152 ? 22.903 72.160 24.205 1.00 22.07 152 LEU A O 1
ATOM 1157 N N . VAL A 1 153 ? 21.658 71.685 22.390 1.00 17.41 153 VAL A N 1
ATOM 1158 C CA . VAL A 1 153 ? 22.801 71.510 21.501 1.00 17.80 153 VAL A CA 1
ATOM 1159 C C . VAL A 1 153 ? 23.534 72.808 21.177 1.00 20.09 153 VAL A C 1
ATOM 1160 O O . VAL A 1 153 ? 24.765 72.866 21.214 1.00 21.31 153 VAL A O 1
ATOM 1164 N N . THR A 1 154 ? 22.766 73.843 20.856 1.00 20.23 154 THR A N 1
ATOM 1165 C CA . THR A 1 154 ? 23.316 75.138 20.463 1.00 22.68 154 THR A CA 1
ATOM 1166 C C . THR A 1 154 ? 23.645 76.081 21.609 1.00 26.61 154 THR A C 1
ATOM 1167 O O . THR A 1 154 ? 24.492 76.964 21.468 1.00 28.34 154 THR A O 1
ATOM 1171 N N . GLY A 1 155 ? 22.959 75.909 22.732 1.00 27.00 155 GLY A N 1
ATOM 1172 C CA . GLY A 1 155 ? 23.183 76.784 23.868 1.00 30.40 155 GLY A CA 1
ATOM 1173 C C . GLY A 1 155 ? 22.303 78.016 23.762 1.00 33.66 155 GLY A C 1
ATOM 1174 O O . GLY A 1 155 ? 22.242 78.832 24.685 1.00 34.86 155 GLY A O 1
ATOM 1175 N N . LYS A 1 156 ? 21.625 78.159 22.625 1.00 34.22 156 LYS A N 1
ATOM 1176 C CA . LYS A 1 156 ? 20.736 79.295 22.392 1.00 37.31 156 LYS A CA 1
ATOM 1177 C C . LYS A 1 156 ? 19.426 79.057 23.134 1.00 40.26 156 LYS A C 1
ATOM 1178 O O . LYS A 1 156 ? 18.809 77.999 23.001 1.00 37.79 156 LYS A O 1
ATOM 1184 N N . PRO A 1 157 ? 18.977 80.046 23.923 1.00 44.89 157 PRO A N 1
ATOM 1185 C CA . PRO A 1 157 ? 17.736 79.931 24.691 1.00 46.47 157 PRO A CA 1
ATOM 1186 C C . PRO A 1 157 ? 16.472 79.879 23.839 1.00 47.41 157 PRO A C 1
ATOM 1187 O O . PRO A 1 157 ? 16.423 80.440 22.742 1.00 48.60 157 PRO A O 1
ATOM 1191 N N . TRP A 1 158 ? 15.456 79.195 24.356 1.00 47.88 158 TRP A N 1
ATOM 1192 C CA . TRP A 1 158 ? 14.172 79.083 23.674 1.00 48.32 158 TRP A CA 1
ATOM 1193 C C . TRP A 1 158 ? 13.035 79.021 24.687 1.00 50.69 158 TRP A C 1
ATOM 1194 O O . TRP A 1 158 ? 13.057 78.212 25.616 1.00 50.09 158 TRP A O 1
ATOM 1205 N N . LYS A 1 159 ? 12.040 79.881 24.501 1.00 54.63 159 LYS A N 1
ATOM 1206 C CA . LYS A 1 159 ? 10.891 79.923 25.398 1.00 58.26 159 LYS A CA 1
ATOM 1207 C C . LYS A 1 159 ? 9.941 78.768 25.093 1.00 58.78 159 LYS A C 1
ATOM 1208 O O . LYS A 1 159 ? 9.829 77.857 25.938 1.00 59.05 159 LYS A O 1
ATOM 1214 N N . MET B 1 1 ? 9.262 37.919 -6.174 1.00 24.39 1 MET B N 1
ATOM 1215 C CA . MET B 1 1 ? 9.612 36.565 -5.642 1.00 21.12 1 MET B CA 1
ATOM 1216 C C . MET B 1 1 ? 11.057 36.568 -5.152 1.00 19.72 1 MET B C 1
ATOM 1217 O O . MET B 1 1 ? 11.987 36.819 -5.921 1.00 19.80 1 MET B O 1
ATOM 1222 N N . PHE B 1 2 ? 11.237 36.277 -3.867 1.00 17.03 2 PHE B N 1
ATOM 1223 C CA . PHE B 1 2 ? 12.564 36.290 -3.261 1.00 13.31 2 PHE B CA 1
ATOM 1224 C C . PHE B 1 2 ? 12.956 34.959 -2.628 1.00 12.43 2 PHE B C 1
ATOM 1225 O O . PHE B 1 2 ? 12.162 34.331 -1.934 1.00 12.85 2 PHE B O 1
ATOM 1233 N N . ARG B 1 3 ? 14.191 34.537 -2.889 1.00 12.54 3 ARG B N 1
ATOM 1234 C CA . ARG B 1 3 ? 14.709 33.284 -2.353 1.00 13.22 3 ARG B CA 1
ATOM 1235 C C . ARG B 1 3 ? 15.120 33.488 -0.907 1.00 13.36 3 ARG B C 1
ATOM 1236 O O . ARG B 1 3 ? 15.946 34.345 -0.593 1.00 13.33 3 ARG B O 1
ATOM 1244 N N . VAL B 1 4 ? 14.542 32.672 -0.032 1.00 11.00 4 VAL B N 1
ATOM 1245 C CA . VAL B 1 4 ? 14.785 32.767 1.400 1.00 10.90 4 VAL B CA 1
ATOM 1246 C C . VAL B 1 4 ? 15.512 31.568 1.982 1.00 12.86 4 VAL B C 1
ATOM 1247 O O . VAL B 1 4 ? 15.284 30.433 1.574 1.00 12.30 4 VAL B O 1
ATOM 1251 N N . GLY B 1 5 ? 16.374 31.840 2.955 1.00 10.87 5 GLY B N 1
ATOM 1252 C CA . GLY B 1 5 ? 17.092 30.789 3.650 1.00 11.49 5 GLY B CA 1
ATOM 1253 C C . GLY B 1 5 ? 16.733 30.894 5.124 1.00 13.03 5 GLY B C 1
ATOM 1254 O O . GLY B 1 5 ? 16.716 31.997 5.678 1.00 13.42 5 GLY B O 1
ATOM 1255 N N . ILE B 1 6 ? 16.425 29.765 5.755 1.00 11.82 6 ILE B N 1
ATOM 1256 C CA . ILE B 1 6 ? 16.070 29.744 7.171 1.00 12.47 6 ILE B CA 1
ATOM 1257 C C . ILE B 1 6 ? 17.176 29.016 7.929 1.00 15.22 6 ILE B C 1
ATOM 1258 O O . ILE B 1 6 ? 17.418 27.832 7.707 1.00 15.63 6 ILE B O 1
ATOM 1263 N N . LEU B 1 7 ? 17.853 29.740 8.816 1.00 13.87 7 LEU B N 1
ATOM 1264 C CA . LEU B 1 7 ? 18.946 29.171 9.594 1.00 15.31 7 LEU B CA 1
ATOM 1265 C C . LEU B 1 7 ? 18.589 29.068 11.071 1.00 15.14 7 LEU B C 1
ATOM 1266 O O . LEU B 1 7 ? 18.461 30.083 11.755 1.00 15.46 7 LEU B O 1
ATOM 1271 N N . THR B 1 8 ? 18.433 27.841 11.566 1.00 14.71 8 THR B N 1
ATOM 1272 C CA . THR B 1 8 ? 18.101 27.630 12.973 1.00 18.51 8 THR B CA 1
ATOM 1273 C C . THR B 1 8 ? 19.376 27.463 13.796 1.00 18.36 8 THR B C 1
ATOM 1274 O O . THR B 1 8 ? 20.086 26.462 13.677 1.00 18.48 8 THR B O 1
ATOM 1278 N N . VAL B 1 9 ? 19.662 28.454 14.634 1.00 17.95 9 VAL B N 1
ATOM 1279 C CA . VAL B 1 9 ? 20.897 28.470 15.409 1.00 19.97 9 VAL B CA 1
ATOM 1280 C C . VAL B 1 9 ? 20.691 27.857 16.789 1.00 23.07 9 VAL B C 1
ATOM 1281 O O . VAL B 1 9 ? 19.832 28.297 17.553 1.00 22.15 9 VAL B O 1
ATOM 1285 N N . SER B 1 10 ? 21.484 26.837 17.103 1.00 24.68 10 SER B N 1
ATOM 1286 C CA . SER B 1 10 ? 21.458 26.225 18.426 1.00 28.51 10 SER B CA 1
ATOM 1287 C C . SER B 1 10 ? 22.496 25.110 18.499 1.00 30.03 10 SER B C 1
ATOM 1288 O O . SER B 1 10 ? 22.998 24.648 17.475 1.00 28.65 10 SER B O 1
ATOM 1291 N N . ASP B 1 11 ? 22.812 24.682 19.717 1.00 33.30 11 ASP B N 1
ATOM 1292 C CA . ASP B 1 11 ? 23.497 23.418 19.960 1.00 35.78 11 ASP B CA 1
ATOM 1293 C C . ASP B 1 11 ? 22.502 22.284 20.179 1.00 35.53 11 ASP B C 1
ATOM 1294 O O . ASP B 1 11 ? 22.825 21.114 19.975 1.00 32.77 11 ASP B O 1
ATOM 1299 N N . LYS B 1 12 ? 21.291 22.638 20.596 1.00 34.31 12 LYS B N 1
ATOM 1300 C CA . LYS B 1 12 ? 20.254 21.647 20.871 1.00 36.26 12 LYS B CA 1
ATOM 1301 C C . LYS B 1 12 ? 19.750 20.990 19.587 1.00 35.59 12 LYS B C 1
ATOM 1302 O O . LYS B 1 12 ? 19.012 20.005 19.628 1.00 34.87 12 LYS B O 1
ATOM 1308 N N . GLY B 1 13 ? 20.158 21.543 18.448 1.00 33.87 13 GLY B N 1
ATOM 1309 C CA . GLY B 1 13 ? 19.745 21.000 17.167 1.00 31.17 13 GLY B CA 1
ATOM 1310 C C . GLY B 1 13 ? 20.601 19.827 16.727 1.00 32.34 13 GLY B C 1
ATOM 1311 O O . GLY B 1 13 ? 20.350 19.221 15.686 1.00 29.83 13 GLY B O 1
ATOM 1312 N N . PHE B 1 14 ? 21.615 19.508 17.524 1.00 32.38 14 PHE B N 1
ATOM 1313 C CA . PHE B 1 14 ? 22.493 18.380 17.233 1.00 35.13 14 PHE B CA 1
ATOM 1314 C C . PHE B 1 14 ? 22.536 17.357 18.363 1.00 38.22 14 PHE B C 1
ATOM 1315 O O . PHE B 1 14 ? 23.539 16.668 18.551 1.00 36.95 14 PHE B O 1
ATOM 1323 N N . ARG B 1 15 ? 21.442 17.262 19.111 1.00 40.56 15 ARG B N 1
ATOM 1324 C CA . ARG B 1 15 ? 21.329 16.265 20.169 1.00 44.36 15 ARG B CA 1
ATOM 1325 C C . ARG B 1 15 ? 20.426 15.175 20.736 1.00 47.01 15 ARG B C 1
ATOM 1326 O O . ARG B 1 15 ? 20.880 14.300 21.473 1.00 49.11 15 ARG B O 1
ATOM 1334 N N . GLY B 1 16 ? 19.145 15.234 20.387 1.00 47.66 16 GLY B N 1
ATOM 1335 C CA . GLY B 1 16 ? 18.192 14.237 20.837 1.00 48.75 16 GLY B CA 1
ATOM 1336 C C . GLY B 1 16 ? 17.303 14.700 19.700 1.00 48.08 16 GLY B C 1
ATOM 1337 O O . GLY B 1 16 ? 17.102 15.899 19.506 1.00 48.52 16 GLY B O 1
ATOM 1338 N N . GLU B 1 17 ? 16.768 13.745 18.947 1.00 46.11 17 GLU B N 1
ATOM 1339 C CA . GLU B 1 17 ? 15.892 14.055 17.826 1.00 43.21 17 GLU B CA 1
ATOM 1340 C C . GLU B 1 17 ? 14.722 14.927 18.259 1.00 39.59 17 GLU B C 1
ATOM 1341 O O . GLU B 1 17 ? 14.178 14.756 19.349 1.00 37.60 17 GLU B O 1
ATOM 1347 N N . ARG B 1 18 ? 14.348 15.865 17.394 1.00 35.88 18 ARG B N 1
ATOM 1348 C CA . ARG B 1 18 ? 13.234 16.770 17.643 1.00 32.73 18 ARG B CA 1
ATOM 1349 C C . ARG B 1 18 ? 12.947 17.499 16.340 1.00 31.46 18 ARG B C 1
ATOM 1350 O O . ARG B 1 18 ? 13.863 17.752 15.548 1.00 28.33 18 ARG B O 1
ATOM 1358 N N . GLN B 1 19 ? 11.682 17.825 16.103 1.00 27.13 19 GLN B N 1
ATOM 1359 C CA . GLN B 1 19 ? 11.342 18.557 14.897 1.00 25.88 19 GLN B CA 1
ATOM 1360 C C . GLN B 1 19 ? 11.527 20.039 15.171 1.00 23.11 19 GLN B C 1
ATOM 1361 O O . GLN B 1 19 ? 11.142 20.543 16.229 1.00 21.65 19 GLN B O 1
ATOM 1367 N N . ASP B 1 20 ? 12.139 20.725 14.215 1.00 22.57 20 ASP B N 1
ATOM 1368 C CA . ASP B 1 20 ? 12.390 22.154 14.320 1.00 20.72 20 ASP B CA 1
ATOM 1369 C C . ASP B 1 20 ? 11.068 22.868 14.071 1.00 21.40 20 ASP B C 1
ATOM 1370 O O . ASP B 1 20 ? 10.719 23.150 12.924 1.00 23.37 20 ASP B O 1
ATOM 1375 N N . THR B 1 21 ? 10.333 23.158 15.143 1.00 19.61 21 THR B N 1
ATOM 1376 C CA . THR B 1 21 ? 9.041 23.824 15.019 1.00 19.88 21 THR B CA 1
ATOM 1377 C C . THR B 1 21 ? 9.125 25.315 14.692 1.00 20.71 21 THR B C 1
ATOM 1378 O O . THR B 1 21 ? 8.173 25.891 14.166 1.00 21.52 21 THR B O 1
ATOM 1382 N N . THR B 1 22 ? 10.255 25.943 15.001 1.00 19.83 22 THR B N 1
ATOM 1383 C CA . THR B 1 22 ? 10.413 27.364 14.700 1.00 18.79 22 THR B CA 1
ATOM 1384 C C . THR B 1 22 ? 10.515 27.527 13.188 1.00 20.10 22 THR B C 1
ATOM 1385 O O . THR B 1 22 ? 9.912 28.430 12.607 1.00 20.73 22 THR B O 1
ATOM 1389 N N . HIS B 1 23 ? 11.292 26.647 12.566 1.00 18.96 23 HIS B N 1
ATOM 1390 C CA . HIS B 1 23 ? 11.463 26.625 11.117 1.00 18.87 23 HIS B CA 1
ATOM 1391 C C . HIS B 1 23 ? 10.073 26.583 10.483 1.00 18.19 23 HIS B C 1
ATOM 1392 O O . HIS B 1 23 ? 9.775 27.328 9.549 1.00 17.33 23 HIS B O 1
ATOM 1399 N N . LEU B 1 24 ? 9.215 25.710 11.005 1.00 20.56 24 LEU B N 1
ATOM 1400 C CA . LEU B 1 24 ? 7.860 25.575 10.480 1.00 21.68 24 LEU B CA 1
ATOM 1401 C C . LEU B 1 24 ? 7.014 26.831 10.665 1.00 23.06 24 LEU B C 1
ATOM 1402 O O . LEU B 1 24 ? 6.229 27.193 9.785 1.00 22.73 24 LEU B O 1
ATOM 1407 N N . ALA B 1 25 ? 7.167 27.492 11.809 1.00 22.36 25 ALA B N 1
ATOM 1408 C CA . ALA B 1 25 ? 6.412 28.709 12.089 1.00 20.93 25 ALA B CA 1
ATOM 1409 C C . ALA B 1 25 ? 6.778 29.789 11.079 1.00 19.7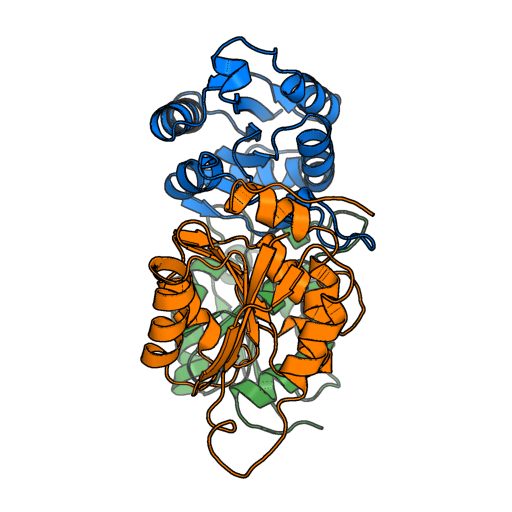5 25 ALA B C 1
ATOM 1410 O O . ALA B 1 25 ? 5.918 30.529 10.598 1.00 19.78 25 ALA B O 1
ATOM 1412 N N . ILE B 1 26 ? 8.065 29.869 10.764 1.00 18.66 26 ILE B N 1
ATOM 1413 C CA . ILE B 1 26 ? 8.557 30.852 9.815 1.00 16.31 26 ILE B CA 1
ATOM 1414 C C . ILE B 1 26 ? 7.990 30.606 8.411 1.00 20.07 26 ILE B C 1
ATOM 1415 O O . ILE B 1 26 ? 7.532 31.534 7.753 1.00 18.41 26 ILE B O 1
ATOM 1420 N N . ARG B 1 27 ? 8.007 29.358 7.953 1.00 19.93 27 ARG B N 1
ATOM 1421 C CA . ARG B 1 27 ? 7.457 29.051 6.635 1.00 19.95 27 ARG B CA 1
ATOM 1422 C C . ARG B 1 27 ? 5.993 29.492 6.520 1.00 22.80 27 ARG B C 1
ATOM 1423 O O . ARG B 1 27 ? 5.569 30.024 5.491 1.00 23.37 27 ARG B O 1
ATOM 1431 N N . GLU B 1 28 ? 5.224 29.270 7.582 1.00 23.98 28 GLU B N 1
ATOM 1432 C CA . GLU B 1 28 ? 3.808 29.629 7.595 1.00 27.06 28 GLU B CA 1
ATOM 1433 C C . GLU B 1 28 ? 3.577 31.125 7.412 1.00 26.17 28 GLU B C 1
ATOM 1434 O O . GLU B 1 28 ? 2.670 31.537 6.692 1.00 26.29 28 GLU B O 1
ATOM 1440 N N . VAL B 1 29 ? 4.389 31.940 8.075 1.00 21.55 29 VAL B N 1
ATOM 1441 C CA . VAL B 1 29 ? 4.248 33.385 7.960 1.00 22.33 29 VAL B CA 1
ATOM 1442 C C . VAL B 1 29 ? 4.496 33.842 6.529 1.00 20.17 29 VAL B C 1
ATOM 1443 O O . VAL B 1 29 ? 3.795 34.711 6.012 1.00 22.35 29 VAL B O 1
ATOM 1447 N N . LEU B 1 30 ? 5.493 33.239 5.892 1.00 19.78 30 LEU B N 1
ATOM 1448 C CA . LEU B 1 30 ? 5.865 33.594 4.528 1.00 20.73 30 LEU B CA 1
ATOM 1449 C C . LEU B 1 30 ? 4.906 33.060 3.469 1.00 22.08 30 LEU B C 1
ATOM 1450 O O . LEU B 1 30 ? 4.785 33.636 2.387 1.00 19.93 30 LEU B O 1
ATOM 1455 N N . ALA B 1 31 ? 4.229 31.960 3.784 1.00 24.37 31 ALA B N 1
ATOM 1456 C CA . ALA B 1 31 ? 3.297 31.336 2.852 1.00 27.04 31 ALA B CA 1
ATOM 1457 C C . ALA B 1 31 ? 2.337 32.342 2.222 1.00 27.30 31 ALA B C 1
ATOM 1458 O O . ALA B 1 31 ? 1.721 33.151 2.916 1.00 30.04 31 ALA B O 1
ATOM 1460 N N . GLY B 1 32 ? 2.223 32.290 0.898 1.00 29.12 32 GLY B N 1
ATOM 1461 C CA . GLY B 1 32 ? 1.335 33.197 0.192 1.00 27.45 32 GLY B CA 1
ATOM 1462 C C . GLY B 1 32 ? 2.029 34.439 -0.337 1.00 27.78 32 GLY B C 1
ATOM 1463 O O . GLY B 1 32 ? 1.595 35.035 -1.325 1.00 27.17 32 GLY B O 1
ATOM 1464 N N . GLY B 1 33 ? 3.108 34.838 0.328 1.00 24.43 33 GLY B N 1
ATOM 1465 C CA . GLY B 1 33 ? 3.845 36.015 -0.095 1.00 22.66 33 GLY B CA 1
ATOM 1466 C C . GLY B 1 33 ? 4.864 35.726 -1.180 1.00 21.12 33 GLY B C 1
ATOM 1467 O O . GLY B 1 33 ? 5.054 34.565 -1.556 1.00 20.83 33 GLY B O 1
ATOM 1468 N N . PRO B 1 34 ? 5.538 36.768 -1.705 1.00 19.36 34 PRO B N 1
ATOM 1469 C CA . PRO B 1 34 ? 6.550 36.653 -2.759 1.00 17.19 34 PRO B CA 1
ATOM 1470 C C . PRO B 1 34 ? 7.815 36.019 -2.208 1.00 15.30 34 PRO B C 1
ATOM 1471 O O . PRO B 1 34 ? 8.908 36.561 -2.356 1.00 16.09 34 PRO B O 1
ATOM 1475 N N . PHE B 1 35 ? 7.652 34.862 -1.580 1.00 16.07 35 PHE B N 1
ATOM 1476 C CA . PHE B 1 35 ? 8.772 34.167 -0.969 1.00 14.58 35 PHE B CA 1
ATOM 1477 C C . PHE B 1 35 ? 8.830 32.694 -1.332 1.00 16.57 35 PHE B C 1
ATOM 1478 O O . PHE B 1 35 ? 7.801 32.027 -1.433 1.00 17.50 35 PHE B O 1
ATOM 1486 N N . GLU B 1 36 ? 10.045 32.198 -1.528 1.00 16.15 36 GLU B N 1
ATOM 1487 C CA . GLU B 1 36 ? 10.258 30.785 -1.796 1.00 17.62 36 GLU B CA 1
ATOM 1488 C C . GLU B 1 36 ? 11.463 30.375 -0.960 1.00 14.58 36 GLU B C 1
ATOM 1489 O O . GLU B 1 36 ? 12.555 30.938 -1.092 1.00 15.37 36 GLU B O 1
ATOM 1495 N N . VAL B 1 37 ? 11.239 29.423 -0.062 1.00 13.23 37 VAL B N 1
ATOM 1496 C CA . VAL B 1 37 ? 12.291 28.938 0.819 1.00 11.97 37 VAL B CA 1
ATOM 1497 C C . VAL B 1 37 ? 13.198 28.014 0.026 1.00 14.29 37 VAL B C 1
ATOM 1498 O O . VAL B 1 37 ? 12.822 26.889 -0.324 1.00 14.93 37 VAL B O 1
ATOM 1502 N N . ALA B 1 38 ? 14.396 28.511 -0.257 1.00 14.42 38 ALA B N 1
ATOM 1503 C CA . ALA B 1 38 ? 15.374 27.790 -1.054 1.00 13.59 38 ALA B CA 1
ATOM 1504 C C . ALA B 1 38 ? 16.453 27.102 -0.228 1.00 13.01 38 ALA B C 1
ATOM 1505 O O . ALA B 1 38 ? 17.291 26.388 -0.767 1.00 15.37 38 ALA B O 1
ATOM 1507 N N . ALA B 1 39 ? 16.440 27.320 1.079 1.00 12.66 39 ALA B N 1
ATOM 1508 C CA . ALA B 1 39 ? 17.436 26.696 1.936 1.00 13.06 39 ALA B CA 1
ATOM 1509 C C . ALA B 1 39 ? 17.007 26.656 3.383 1.00 13.70 39 ALA B C 1
ATOM 1510 O O . ALA B 1 39 ? 16.301 27.538 3.859 1.00 12.74 39 ALA B O 1
ATOM 1512 N N . TYR B 1 40 ? 17.440 25.605 4.072 1.00 13.96 40 TYR B N 1
ATOM 1513 C CA . TYR B 1 40 ? 17.160 25.424 5.487 1.00 16.16 40 TYR B CA 1
ATOM 1514 C C . TYR B 1 40 ? 18.300 24.614 6.092 1.00 16.94 40 TYR B C 1
ATOM 1515 O O . TYR B 1 40 ? 18.632 23.534 5.601 1.00 18.94 40 TYR B O 1
ATOM 1524 N N . GLU B 1 41 ? 18.910 25.146 7.145 1.00 17.45 41 GLU B N 1
ATOM 1525 C CA . GLU B 1 41 ? 20.000 24.454 7.821 1.00 18.23 41 GLU B CA 1
ATOM 1526 C C . GLU B 1 41 ? 19.978 24.698 9.323 1.00 20.57 41 GLU B C 1
ATOM 1527 O O . GLU B 1 41 ? 19.445 25.706 9.802 1.00 18.28 41 GLU B O 1
ATOM 1533 N N . LEU B 1 42 ? 20.543 23.747 10.059 1.00 20.10 42 LEU B N 1
ATOM 1534 C CA . LEU B 1 42 ? 20.676 23.837 11.506 1.00 21.35 42 LEU B CA 1
ATOM 1535 C C . LEU B 1 42 ? 22.147 24.165 11.713 1.00 23.80 42 LEU B C 1
ATOM 1536 O O . LEU B 1 42 ? 22.999 23.688 10.962 1.00 24.01 42 LEU B O 1
ATOM 1541 N N . VAL B 1 43 ? 22.450 24.983 12.712 1.00 23.18 43 VAL B N 1
ATOM 1542 C CA . VAL B 1 43 ? 23.836 25.326 12.987 1.00 23.52 43 VAL B CA 1
ATOM 1543 C C . VAL B 1 43 ? 23.998 25.477 14.492 1.00 24.81 43 VAL B C 1
ATOM 1544 O O . VAL B 1 43 ? 23.085 25.940 15.175 1.00 22.83 43 VAL B O 1
ATOM 1548 N N . PRO B 1 44 ? 25.153 25.059 15.041 1.00 26.97 44 PRO B N 1
ATOM 1549 C CA . PRO B 1 44 ? 25.338 25.196 16.488 1.00 25.79 44 PRO B CA 1
ATOM 1550 C C . PRO B 1 44 ? 25.585 26.644 16.915 1.00 27.02 44 PRO B C 1
ATOM 1551 O O . PRO B 1 44 ? 25.691 27.534 16.070 1.00 26.14 44 PRO B O 1
ATOM 1555 N N . ASP B 1 45 ? 25.657 26.869 18.225 1.00 27.55 45 ASP B N 1
ATOM 1556 C CA . ASP B 1 45 ? 25.893 28.201 18.779 1.00 30.30 45 ASP B CA 1
ATOM 1557 C C . ASP B 1 45 ? 27.367 28.581 18.722 1.00 33.40 45 ASP B C 1
ATOM 1558 O O . ASP B 1 45 ? 27.917 29.118 19.684 1.00 37.46 45 ASP B O 1
ATOM 1563 N N . GLU B 1 46 ? 28.003 28.291 17.595 1.00 34.58 46 GLU B N 1
ATOM 1564 C CA . GLU B 1 46 ? 29.411 28.614 17.404 1.00 36.04 46 GLU B CA 1
ATOM 1565 C C . GLU B 1 46 ? 29.495 29.705 16.347 1.00 34.10 46 GLU B C 1
ATOM 1566 O O . GLU B 1 46 ? 29.249 29.459 15.169 1.00 31.59 46 GLU B O 1
ATOM 1572 N N . PRO B 1 47 ? 29.839 30.937 16.763 1.00 35.73 47 PRO B N 1
ATOM 1573 C CA . PRO B 1 47 ? 29.946 32.064 15.834 1.00 32.19 47 PRO B CA 1
ATOM 1574 C C . PRO B 1 47 ? 30.627 31.726 14.505 1.00 30.78 47 PRO B C 1
ATOM 1575 O O . PRO B 1 47 ? 30.102 32.048 13.439 1.00 27.14 47 PRO B O 1
ATOM 1579 N N . PRO B 1 48 ? 31.801 31.070 14.547 1.00 28.50 48 PRO B N 1
ATOM 1580 C CA . PRO B 1 48 ? 32.508 30.707 13.316 1.00 28.32 48 PRO B CA 1
ATOM 1581 C C . PRO B 1 48 ? 31.619 29.954 12.332 1.00 27.13 48 PRO B C 1
ATOM 1582 O O . PRO B 1 48 ? 31.631 30.217 11.130 1.00 25.83 48 PRO B O 1
ATOM 1586 N N . MET B 1 49 ? 30.843 29.017 12.862 1.00 25.91 49 MET B N 1
ATOM 1587 C CA . MET B 1 49 ? 29.958 28.202 12.045 1.00 25.72 49 MET B CA 1
ATOM 1588 C C . MET B 1 49 ? 28.743 28.964 11.544 1.00 24.17 49 MET B C 1
ATOM 1589 O O . MET B 1 49 ? 28.281 28.735 10.429 1.00 24.02 49 MET B O 1
ATOM 1594 N N . ILE B 1 50 ? 28.217 29.858 12.372 1.00 22.80 50 ILE B N 1
ATOM 1595 C CA . ILE B 1 50 ? 27.072 30.663 11.964 1.00 19.96 50 ILE B CA 1
ATOM 1596 C C . ILE B 1 50 ? 27.518 31.520 10.786 1.00 21.02 50 ILE B C 1
ATOM 1597 O O . ILE B 1 50 ? 26.833 31.601 9.765 1.00 19.81 50 ILE B O 1
ATOM 1602 N N . LYS B 1 51 ? 28.688 32.138 10.931 1.00 19.69 51 LYS B N 1
ATOM 1603 C CA . LYS B 1 51 ? 29.245 32.995 9.891 1.00 24.44 51 LYS B CA 1
ATOM 1604 C C . LYS B 1 51 ? 29.516 32.254 8.587 1.00 24.54 51 LYS B C 1
ATOM 1605 O O . LYS B 1 51 ? 29.300 32.798 7.506 1.00 26.18 51 LYS B O 1
ATOM 1611 N N . LYS B 1 52 ? 30.001 31.019 8.686 1.00 27.29 52 LYS B N 1
ATOM 1612 C CA . LYS B 1 52 ? 30.299 30.235 7.495 1.00 26.85 52 LYS B CA 1
ATOM 1613 C C . LYS B 1 52 ? 29.045 30.018 6.655 1.00 25.66 52 LYS B C 1
ATOM 1614 O O . LYS B 1 52 ? 29.081 30.128 5.431 1.00 26.48 52 LYS B O 1
ATOM 1620 N N . VAL B 1 53 ? 27.934 29.713 7.315 1.00 23.89 53 VAL B N 1
ATOM 1621 C CA . VAL B 1 53 ? 26.679 29.496 6.608 1.00 23.50 53 VAL B CA 1
ATOM 1622 C C . VAL B 1 53 ? 26.170 30.811 6.028 1.00 20.80 53 VAL B C 1
ATOM 1623 O O . VAL B 1 53 ? 25.790 30.874 4.861 1.00 21.99 53 VAL B O 1
ATOM 1627 N N . LEU B 1 54 ? 26.166 31.861 6.843 1.00 21.56 54 LEU B N 1
ATOM 1628 C CA . LEU B 1 54 ? 25.703 33.166 6.385 1.00 17.64 54 LEU B CA 1
ATOM 1629 C C . LEU B 1 54 ? 26.557 33.654 5.222 1.00 20.68 54 LEU B C 1
ATOM 1630 O O . LEU B 1 54 ? 26.041 34.215 4.252 1.00 20.68 54 LEU B O 1
ATOM 1635 N N . ARG B 1 55 ? 27.866 33.435 5.320 1.00 22.02 55 ARG B N 1
ATOM 1636 C CA . ARG B 1 55 ? 28.797 33.840 4.270 1.00 26.38 55 ARG B CA 1
ATOM 1637 C C . ARG B 1 55 ? 28.453 33.153 2.953 1.00 25.90 55 ARG B C 1
ATOM 1638 O O . ARG B 1 55 ? 28.295 33.802 1.920 1.00 25.98 55 ARG B O 1
ATOM 1646 N N . LEU B 1 56 ? 28.352 31.830 3.000 1.00 24.85 56 LEU B N 1
ATOM 1647 C CA . LEU B 1 56 ? 28.042 31.044 1.814 1.00 25.68 56 LEU B CA 1
ATOM 1648 C C . LEU B 1 56 ? 26.680 31.376 1.223 1.00 23.34 56 LEU B C 1
ATOM 1649 O O . LEU B 1 56 ? 26.553 31.573 0.015 1.00 23.25 56 LEU B O 1
ATOM 1654 N N . TRP B 1 57 ? 25.661 31.441 2.074 1.00 23.08 57 TRP B N 1
ATOM 1655 C CA . TRP B 1 57 ? 24.310 31.740 1.611 1.00 20.11 57 TRP B CA 1
ATOM 1656 C C . TRP B 1 57 ? 24.212 33.082 0.900 1.00 19.44 57 TRP B C 1
ATOM 1657 O O . TRP B 1 57 ? 23.486 33.222 -0.080 1.00 18.44 57 TRP B O 1
ATOM 1668 N N . ALA B 1 58 ? 24.951 34.069 1.391 1.00 19.73 58 ALA B N 1
ATOM 1669 C CA . ALA B 1 58 ? 24.928 35.392 0.786 1.00 20.93 58 ALA B CA 1
ATOM 1670 C C . ALA B 1 58 ? 25.885 35.509 -0.392 1.00 22.90 58 ALA B C 1
ATOM 1671 O O . ALA B 1 58 ? 25.474 35.823 -1.509 1.00 24.33 58 ALA B O 1
ATOM 1673 N N . ASP B 1 59 ? 27.161 35.239 -0.136 1.00 23.93 59 ASP B N 1
ATOM 1674 C CA . ASP B 1 59 ? 28.198 35.367 -1.153 1.00 25.65 59 ASP B CA 1
ATOM 1675 C C . ASP B 1 59 ? 28.158 34.350 -2.285 1.00 27.86 59 ASP B C 1
ATOM 1676 O O . ASP B 1 59 ? 28.340 34.709 -3.449 1.00 31.10 59 ASP B O 1
ATOM 1681 N N . ARG B 1 60 ? 27.919 33.087 -1.956 1.00 28.26 60 ARG B N 1
ATOM 1682 C CA . ARG B 1 60 ? 27.900 32.053 -2.983 1.00 30.84 60 ARG B CA 1
ATOM 1683 C C . ARG B 1 60 ? 26.512 31.698 -3.505 1.00 29.95 60 ARG B C 1
ATOM 1684 O O . ARG B 1 60 ? 26.265 31.762 -4.710 1.00 30.60 60 ARG B O 1
ATOM 1692 N N . GLU B 1 61 ? 25.609 31.319 -2.606 1.00 28.02 61 GLU B N 1
ATOM 1693 C CA . GLU B 1 61 ? 24.258 30.942 -3.012 1.00 26.31 61 GLU B CA 1
ATOM 1694 C C . GLU B 1 61 ? 23.435 32.124 -3.520 1.00 25.58 61 GLU B C 1
ATOM 1695 O O . GLU B 1 61 ? 22.502 31.948 -4.305 1.00 26.30 61 GLU B O 1
ATOM 1701 N N . GLY B 1 62 ? 23.777 33.324 -3.060 1.00 21.15 62 GLY B N 1
ATOM 1702 C CA . GLY B 1 62 ? 23.076 34.518 -3.495 1.00 21.40 62 GLY B CA 1
ATOM 1703 C C . GLY B 1 62 ? 21.633 34.640 -3.047 1.00 17.05 62 GLY B C 1
ATOM 1704 O O . GLY B 1 62 ? 20.805 35.199 -3.767 1.00 17.74 62 GLY B O 1
ATOM 1705 N N . LEU B 1 63 ? 21.321 34.131 -1.862 1.00 17.04 63 LEU B N 1
ATOM 1706 C CA . LEU B 1 63 ? 19.952 34.225 -1.366 1.00 14.34 63 LEU B CA 1
ATOM 1707 C C . LEU B 1 63 ? 19.577 35.692 -1.172 1.00 16.61 63 LEU B C 1
ATOM 1708 O O . LEU B 1 63 ? 20.432 36.540 -0.914 1.00 15.68 63 LEU B O 1
ATOM 1713 N N . ASP B 1 64 ? 18.288 35.983 -1.293 1.00 12.45 64 ASP B N 1
ATOM 1714 C CA . ASP B 1 64 ? 17.795 37.345 -1.146 1.00 12.02 64 ASP B CA 1
ATOM 1715 C C . ASP B 1 64 ? 17.529 37.697 0.312 1.00 14.02 64 ASP B C 1
ATOM 1716 O O . ASP B 1 64 ? 17.806 38.810 0.754 1.00 13.32 64 ASP B O 1
ATOM 1721 N N . LEU B 1 65 ? 16.996 36.733 1.051 1.00 11.12 65 LEU B N 1
ATOM 1722 C CA . LEU B 1 65 ? 16.669 36.938 2.456 1.00 10.29 65 LEU B CA 1
ATOM 1723 C C . LEU B 1 65 ? 17.175 35.794 3.311 1.00 9.85 65 LEU B C 1
ATOM 1724 O O . LEU B 1 65 ? 17.026 34.627 2.950 1.00 12.13 65 LEU B O 1
ATOM 1729 N N . ILE B 1 66 ? 17.788 36.127 4.439 1.00 10.28 66 ILE B N 1
ATOM 1730 C CA . ILE B 1 66 ? 18.232 35.094 5.361 1.00 11.06 66 ILE B CA 1
ATOM 1731 C C . ILE B 1 66 ? 17.578 35.381 6.697 1.00 13.71 66 ILE B C 1
ATOM 1732 O O . ILE B 1 66 ? 17.776 36.447 7.283 1.00 14.42 66 ILE B O 1
ATOM 1737 N N . LEU B 1 67 ? 16.771 34.432 7.152 1.00 11.94 67 LEU B N 1
ATOM 1738 C CA . LEU B 1 67 ? 16.093 34.545 8.426 1.00 11.41 67 LEU B CA 1
ATOM 1739 C C . LEU B 1 67 ? 16.722 33.544 9.376 1.00 12.41 67 LEU B C 1
ATOM 1740 O O . LEU B 1 67 ? 16.529 32.336 9.232 1.00 13.41 67 LEU B O 1
ATOM 1745 N N . THR B 1 68 ? 17.512 34.038 10.320 1.00 13.83 68 THR B N 1
ATOM 1746 C CA . THR B 1 68 ? 18.103 33.147 11.312 1.00 13.60 68 THR B CA 1
ATOM 1747 C C . THR B 1 68 ? 17.107 33.194 12.459 1.00 13.76 68 THR B C 1
ATOM 1748 O O . THR B 1 68 ? 16.330 34.147 12.570 1.00 15.05 68 THR B O 1
ATOM 1752 N N . ASN B 1 69 ? 17.096 32.164 13.294 1.00 14.62 69 ASN B N 1
ATOM 1753 C CA . ASN B 1 69 ? 16.219 32.167 14.450 1.00 15.85 69 ASN B CA 1
ATOM 1754 C C . ASN B 1 69 ? 16.976 31.565 15.623 1.00 16.49 69 ASN B C 1
ATOM 1755 O O . ASN B 1 69 ? 17.671 30.558 15.473 1.00 17.91 69 ASN B O 1
ATOM 1760 N N . GLY B 1 70 ? 16.869 32.223 16.773 1.00 17.28 70 GLY B N 1
ATOM 1761 C CA . GLY B 1 70 ? 17.537 31.765 17.982 1.00 16.38 70 GLY B CA 1
ATOM 1762 C C . GLY B 1 70 ? 18.877 32.417 18.277 1.00 17.88 70 GLY B C 1
ATOM 1763 O O . GLY B 1 70 ? 19.506 32.992 17.388 1.00 17.47 70 GLY B O 1
ATOM 1764 N N . GLY B 1 71 ? 19.309 32.322 19.535 1.00 17.62 71 GLY B N 1
ATOM 1765 C CA . GLY B 1 71 ? 20.590 32.877 19.945 1.00 17.86 71 GLY B CA 1
ATOM 1766 C C . GLY B 1 71 ? 20.631 34.389 20.057 1.00 16.69 71 GLY B C 1
ATOM 1767 O O . GLY B 1 71 ? 21.699 34.988 19.952 1.00 19.11 71 GLY B O 1
ATOM 1768 N N . THR B 1 72 ? 19.478 35.008 20.280 1.00 17.78 72 THR B N 1
ATOM 1769 C CA . THR B 1 72 ? 19.412 36.462 20.391 1.00 18.93 72 THR B CA 1
ATOM 1770 C C . THR B 1 72 ? 19.100 36.927 21.810 1.00 22.62 72 THR B C 1
ATOM 1771 O O . THR B 1 72 ? 18.947 38.125 22.052 1.00 22.23 72 THR B O 1
ATOM 1775 N N . GLY B 1 73 ? 19.016 35.979 22.740 1.00 22.29 73 GLY B N 1
ATOM 1776 C CA . GLY B 1 73 ? 18.703 36.305 24.121 1.00 25.75 73 GLY B CA 1
ATOM 1777 C C . GLY B 1 73 ? 19.829 36.971 24.890 1.00 28.94 73 GLY B C 1
ATOM 1778 O O . GLY B 1 73 ? 20.863 37.319 24.322 1.00 25.87 73 GLY B O 1
ATOM 1779 N N . LEU B 1 74 ? 19.629 37.140 26.194 1.00 33.48 74 LEU B N 1
ATOM 1780 C CA . LEU B 1 74 ? 20.629 37.782 27.041 1.00 38.31 74 LEU B CA 1
ATOM 1781 C C . LEU B 1 74 ? 21.611 36.793 27.665 1.00 40.84 74 LEU B C 1
ATOM 1782 O O . LEU B 1 74 ? 22.446 37.179 28.484 1.00 42.28 74 LEU B O 1
ATOM 1787 N N . ALA B 1 75 ? 21.514 35.524 27.277 1.00 42.62 75 ALA B N 1
ATOM 1788 C CA . ALA B 1 75 ? 22.404 34.495 27.806 1.00 45.36 75 ALA B CA 1
ATOM 1789 C C . ALA B 1 75 ? 23.783 34.574 27.157 1.00 47.01 75 ALA B C 1
ATOM 1790 O O . ALA B 1 75 ? 23.902 34.827 25.958 1.00 47.53 75 ALA B O 1
ATOM 1792 N N . PRO B 1 76 ? 24.845 34.358 27.952 1.00 49.55 76 PRO B N 1
ATOM 1793 C CA . PRO B 1 76 ? 26.236 34.400 27.491 1.00 49.67 76 PRO B CA 1
ATOM 1794 C C . PRO B 1 76 ? 26.535 33.556 26.253 1.00 48.51 76 PRO B C 1
ATOM 1795 O O . PRO B 1 76 ? 27.531 33.788 25.565 1.00 49.07 76 PRO B O 1
ATOM 1799 N N . ARG B 1 77 ? 25.682 32.577 25.969 1.00 46.50 77 ARG B N 1
ATOM 1800 C CA . ARG B 1 77 ? 25.906 31.721 24.812 1.00 43.74 77 ARG B CA 1
ATOM 1801 C C . ARG B 1 77 ? 25.211 32.243 23.556 1.00 40.31 77 ARG B C 1
ATOM 1802 O O . ARG B 1 77 ? 25.609 31.910 22.440 1.00 39.14 77 ARG B O 1
ATOM 1810 N N . ASP B 1 78 ? 24.181 33.065 23.739 1.00 36.65 78 ASP B N 1
ATOM 1811 C CA . ASP B 1 78 ? 23.459 33.638 22.605 1.00 31.31 78 ASP B CA 1
ATOM 1812 C C . ASP B 1 78 ? 24.337 34.694 21.944 1.00 28.61 78 ASP B C 1
ATOM 1813 O O . ASP B 1 78 ? 24.411 35.826 22.416 1.00 29.69 78 ASP B O 1
ATOM 1818 N N . ARG B 1 79 ? 25.000 34.329 20.852 1.00 23.93 79 ARG B N 1
ATOM 1819 C CA . ARG B 1 79 ? 25.872 35.270 20.160 1.00 24.57 79 ARG B CA 1
ATOM 1820 C C . ARG B 1 79 ? 25.539 35.415 18.679 1.00 21.53 79 ARG B C 1
ATOM 1821 O O . ARG B 1 79 ? 26.379 35.843 17.881 1.00 22.85 79 ARG B O 1
ATOM 1829 N N . THR B 1 80 ? 24.306 35.074 18.317 1.00 17.99 80 THR B N 1
ATOM 1830 C CA . THR B 1 80 ? 23.873 35.181 16.927 1.00 16.81 80 THR B CA 1
ATOM 1831 C C . THR B 1 80 ? 23.976 36.625 16.434 1.00 17.52 80 THR B C 1
ATOM 1832 O O . THR B 1 80 ? 24.378 36.865 15.296 1.00 18.75 80 THR B O 1
ATOM 1836 N N . PRO B 1 81 ? 23.606 37.606 17.281 1.00 17.70 81 PRO B N 1
ATOM 1837 C CA . PRO B 1 81 ? 23.696 39.008 16.846 1.00 17.76 81 PRO B CA 1
ATOM 1838 C C . PRO B 1 81 ? 25.133 39.440 16.558 1.00 17.78 81 PRO B C 1
ATOM 1839 O O . PRO B 1 81 ? 25.409 40.046 15.525 1.00 18.65 81 PRO B O 1
ATOM 1843 N N . GLU B 1 82 ? 26.045 39.124 17.473 1.00 21.33 82 GLU B N 1
ATOM 1844 C CA . GLU B 1 82 ? 27.450 39.483 17.295 1.00 23.54 82 GLU B CA 1
ATOM 1845 C C . GLU B 1 82 ? 28.026 38.833 16.045 1.00 21.22 82 GLU B C 1
ATOM 1846 O O . GLU B 1 82 ? 28.716 39.480 15.260 1.00 23.58 82 GLU B O 1
ATOM 1852 N N . ALA B 1 83 ? 27.736 37.551 15.858 1.00 22.43 83 ALA B N 1
ATOM 1853 C CA . ALA B 1 83 ? 28.234 36.831 14.694 1.00 21.87 83 ALA B CA 1
ATOM 1854 C C . ALA B 1 83 ? 27.712 37.471 13.412 1.00 22.03 83 ALA B C 1
ATOM 1855 O O . ALA B 1 83 ? 28.456 37.654 12.445 1.00 22.81 83 ALA B O 1
ATOM 1857 N N . THR B 1 84 ? 26.432 37.823 13.419 1.00 18.82 84 THR B N 1
ATOM 1858 C CA . THR B 1 84 ? 25.802 38.436 12.260 1.00 17.14 84 THR B CA 1
ATOM 1859 C C . THR B 1 84 ? 26.349 39.828 11.948 1.00 17.61 84 THR B C 1
ATOM 1860 O O . THR B 1 84 ? 26.717 40.112 10.806 1.00 18.25 84 THR B O 1
ATOM 1864 N N . ARG B 1 85 ? 26.407 40.694 12.957 1.00 19.35 85 ARG B N 1
ATOM 1865 C CA . ARG B 1 85 ? 26.892 42.057 12.758 1.00 19.55 85 ARG B CA 1
ATOM 1866 C C . ARG B 1 85 ? 28.246 42.088 12.068 1.00 20.60 85 ARG B C 1
ATOM 1867 O O . ARG B 1 85 ? 28.485 42.904 11.181 1.00 22.34 85 ARG B O 1
ATOM 1875 N N . GLU B 1 86 ? 29.128 41.187 12.479 1.00 23.62 86 GLU B N 1
ATOM 1876 C CA . GLU B 1 86 ? 30.469 41.117 11.914 1.00 27.70 86 GLU B CA 1
ATOM 1877 C C . GLU B 1 86 ? 30.508 40.826 10.414 1.00 28.63 86 GLU B C 1
ATOM 1878 O O . GLU B 1 86 ? 31.530 41.046 9.762 1.00 30.97 86 GLU B O 1
ATOM 1884 N N . LEU B 1 87 ? 29.396 40.347 9.864 1.00 26.02 87 LEU B N 1
ATOM 1885 C CA . LEU B 1 87 ? 29.324 40.026 8.439 1.00 26.18 87 LEU B CA 1
ATOM 1886 C C . LEU B 1 87 ? 28.530 41.036 7.616 1.00 25.78 87 LEU B C 1
ATOM 1887 O O . LEU B 1 87 ? 28.526 40.972 6.388 1.00 26.29 87 LEU B O 1
ATOM 1892 N N . LEU B 1 88 ? 27.862 41.969 8.285 1.00 24.44 88 LEU B N 1
ATOM 1893 C CA . LEU B 1 88 ? 27.044 42.961 7.594 1.00 20.81 88 LEU B CA 1
ATOM 1894 C C . LEU B 1 88 ? 27.824 44.145 7.049 1.00 21.73 88 LEU B C 1
ATOM 1895 O O . LEU B 1 88 ? 28.782 44.606 7.671 1.00 22.47 88 LEU B O 1
ATOM 1900 N N . ASP B 1 89 ? 27.410 44.638 5.885 1.00 19.07 89 ASP B N 1
ATOM 1901 C CA . ASP B 1 89 ? 28.053 45.805 5.291 1.00 22.29 89 ASP B CA 1
ATOM 1902 C C . ASP B 1 89 ? 27.412 47.033 5.920 1.00 22.45 89 ASP B C 1
ATOM 1903 O O . ASP B 1 89 ? 28.056 48.073 6.081 1.00 22.49 89 ASP B O 1
ATOM 1908 N N . ARG B 1 90 ? 26.130 46.900 6.258 1.00 20.14 90 ARG B N 1
ATOM 1909 C CA . ARG B 1 90 ? 25.360 47.974 6.879 1.00 19.93 90 ARG B CA 1
ATOM 1910 C C . ARG B 1 90 ? 24.136 47.389 7.575 1.00 19.65 90 ARG B C 1
ATOM 1911 O O . ARG B 1 90 ? 23.648 46.325 7.195 1.00 17.06 90 ARG B O 1
ATOM 1919 N N . GLU B 1 91 ? 23.648 48.083 8.598 1.00 18.69 91 GLU B N 1
ATOM 1920 C CA . GLU B 1 91 ? 22.490 47.607 9.342 1.00 15.88 91 GLU B CA 1
ATOM 1921 C C . GLU B 1 91 ? 21.204 48.352 9.011 1.00 15.36 91 GLU B C 1
ATOM 1922 O O . GLU B 1 91 ? 21.227 49.456 8.465 1.00 15.21 91 GLU B O 1
ATOM 1928 N N . VAL B 1 92 ? 20.080 47.725 9.346 1.00 13.16 92 VAL B N 1
ATOM 1929 C CA . VAL B 1 92 ? 18.762 48.318 9.124 1.00 14.03 92 VAL B CA 1
ATOM 1930 C C . VAL B 1 92 ? 18.081 48.258 10.490 1.00 13.11 92 VAL B C 1
ATOM 1931 O O . VAL B 1 92 ? 17.220 47.412 10.743 1.00 12.61 92 VAL B O 1
ATOM 1935 N N . PRO B 1 93 ? 18.467 49.171 11.398 1.00 13.09 93 PRO B N 1
ATOM 1936 C CA . PRO B 1 93 ? 17.902 49.209 12.747 1.00 12.12 93 PRO B CA 1
ATOM 1937 C C . PRO B 1 93 ? 16.385 49.191 12.813 1.00 11.11 93 PRO B C 1
ATOM 1938 O O . PRO B 1 93 ? 15.821 48.627 13.744 1.00 12.04 93 PRO B O 1
ATOM 1942 N N . GLY B 1 94 ? 15.733 49.808 11.828 1.00 9.63 94 GLY B N 1
ATOM 1943 C CA . GLY B 1 94 ? 14.279 49.841 11.811 1.00 11.30 94 GLY B CA 1
ATOM 1944 C C . GLY B 1 94 ? 13.655 48.459 11.834 1.00 12.26 94 GLY B C 1
ATOM 1945 O O . GLY B 1 94 ? 12.593 48.258 12.431 1.00 13.04 94 GLY B O 1
ATOM 1946 N N . LEU B 1 95 ? 14.302 47.499 11.182 1.00 12.36 95 LEU B N 1
ATOM 1947 C CA . LEU B 1 95 ? 13.769 46.140 11.159 1.00 12.61 95 LEU B CA 1
ATOM 1948 C C . LEU B 1 95 ? 14.018 45.439 12.494 1.00 12.42 95 LEU B C 1
ATOM 1949 O O . LEU B 1 95 ? 13.209 44.621 12.935 1.00 12.27 95 LEU B O 1
ATOM 1954 N N . ALA B 1 96 ? 15.136 45.760 13.138 1.00 11.23 96 ALA B N 1
ATOM 1955 C CA . ALA B 1 96 ? 15.452 45.179 14.438 1.00 10.78 96 ALA B CA 1
ATOM 1956 C C . ALA B 1 96 ? 14.412 45.674 15.447 1.00 11.42 96 ALA B C 1
ATOM 1957 O O . ALA B 1 96 ? 13.981 44.937 16.331 1.00 12.33 96 ALA B O 1
ATOM 1959 N N . GLU B 1 97 ? 14.004 46.930 15.299 1.00 11.70 97 GLU B N 1
ATOM 1960 C CA . GLU B 1 97 ? 13.005 47.512 16.190 1.00 11.45 97 GLU B CA 1
ATOM 1961 C C . GLU B 1 97 ? 11.663 46.824 15.951 1.00 13.01 97 GLU B C 1
ATOM 1962 O O . GLU B 1 97 ? 10.945 46.502 16.893 1.00 14.11 97 GLU B O 1
ATOM 1968 N N . LEU B 1 98 ? 11.321 46.591 14.690 1.00 13.82 98 LEU B N 1
ATOM 1969 C CA . LEU B 1 98 ? 10.056 45.925 14.393 1.00 11.21 98 LEU B CA 1
ATOM 1970 C C . LEU B 1 98 ? 10.016 44.530 15.009 1.00 12.01 98 LEU B C 1
ATOM 1971 O O . LEU B 1 98 ? 8.987 44.114 15.543 1.00 13.52 98 LEU B O 1
ATOM 1976 N N . MET B 1 99 ? 11.132 43.805 14.943 1.00 11.11 99 MET B N 1
ATOM 1977 C CA . MET B 1 99 ? 11.172 42.456 15.497 1.00 13.03 99 MET B CA 1
ATOM 1978 C C . MET B 1 99 ? 11.023 42.434 17.015 1.00 15.39 99 MET B C 1
ATOM 1979 O O . MET B 1 99 ? 10.679 41.406 17.597 1.00 17.07 99 MET B O 1
ATOM 1984 N N . ARG B 1 100 ? 11.286 43.568 17.656 1.00 14.10 100 ARG B N 1
ATOM 1985 C CA . ARG B 1 100 ? 11.137 43.668 19.103 1.00 14.60 100 ARG B CA 1
ATOM 1986 C C . ARG B 1 100 ? 9.724 44.142 19.446 1.00 15.65 100 ARG B C 1
ATOM 1987 O O . ARG B 1 100 ? 9.398 44.351 20.616 1.00 17.71 100 ARG B O 1
ATOM 1995 N N . LEU B 1 101 ? 8.897 44.317 18.416 1.00 16.22 101 LEU B N 1
ATOM 1996 C CA . LEU B 1 101 ? 7.501 44.740 18.576 1.00 16.18 101 LEU B CA 1
ATOM 1997 C C . LEU B 1 101 ? 7.365 46.034 19.378 1.00 21.26 101 LEU B C 1
ATOM 1998 O O . LEU B 1 101 ? 6.411 46.209 20.142 1.00 19.80 101 LEU B O 1
ATOM 2003 N N . VAL B 1 102 ? 8.313 46.944 19.184 1.00 20.97 102 VAL B N 1
ATOM 2004 C CA . VAL B 1 102 ? 8.339 48.216 19.904 1.00 23.96 102 VAL B CA 1
ATOM 2005 C C . VAL B 1 102 ? 7.096 49.081 19.726 1.00 25.15 102 VAL B C 1
ATOM 2006 O O . VAL B 1 102 ? 6.698 49.393 18.605 1.00 24.12 102 VAL B O 1
ATOM 2010 N N . GLY B 1 103 ? 6.496 49.474 20.848 1.00 28.37 103 GLY B N 1
ATOM 2011 C CA . GLY B 1 103 ? 5.323 50.332 20.816 1.00 32.57 103 GLY B CA 1
ATOM 2012 C C . GLY B 1 103 ? 4.009 49.687 20.417 1.00 38.41 103 GLY B C 1
ATOM 2013 O O . GLY B 1 103 ? 2.993 50.373 20.313 1.00 39.74 103 GLY B O 1
ATOM 2014 N N . LEU B 1 104 ? 4.013 48.377 20.199 1.00 38.96 104 LEU B N 1
ATOM 2015 C CA . LEU B 1 104 ? 2.797 47.679 19.801 1.00 43.61 104 LEU B CA 1
ATOM 2016 C C . LEU B 1 104 ? 2.028 47.135 20.996 1.00 46.54 104 LEU B C 1
ATOM 2017 O O . LEU B 1 104 ? 0.884 46.701 20.850 1.00 48.11 104 LEU B O 1
ATOM 2022 N N . ARG B 1 105 ? 2.649 47.170 22.173 1.00 49.76 105 ARG B N 1
ATOM 2023 C CA . ARG B 1 105 ? 2.031 46.626 23.382 1.00 52.85 105 ARG B CA 1
ATOM 2024 C C . ARG B 1 105 ? 1.359 45.301 23.034 1.00 52.47 105 ARG B C 1
ATOM 2025 O O . ARG B 1 105 ? 0.164 45.104 23.271 1.00 53.48 105 ARG B O 1
ATOM 2033 N N . LYS B 1 106 ? 2.152 44.405 22.452 1.00 50.79 106 LYS B N 1
ATOM 2034 C CA . LYS B 1 106 ? 1.691 43.087 22.028 1.00 50.12 106 LYS B CA 1
ATOM 2035 C C . LYS B 1 106 ? 2.238 42.016 22.965 1.00 47.96 106 LYS B C 1
ATOM 2036 O O . LYS B 1 106 ? 1.481 41.308 23.630 1.00 48.03 106 LYS B O 1
ATOM 2042 N N . THR B 1 107 ? 3.563 41.904 22.996 1.00 43.66 107 THR B N 1
ATOM 2043 C CA . THR B 1 107 ? 4.259 40.938 23.843 1.00 39.33 107 THR B CA 1
ATOM 2044 C C . THR B 1 107 ? 5.508 41.606 24.418 1.00 38.01 107 THR B C 1
ATOM 2045 O O . THR B 1 107 ? 6.543 41.688 23.754 1.00 37.04 107 THR B O 1
ATOM 2049 N N . PRO B 1 108 ? 5.424 42.091 25.669 1.00 36.00 108 PRO B N 1
ATOM 2050 C CA . PRO B 1 108 ? 6.516 42.768 26.377 1.00 32.58 108 PRO B CA 1
ATOM 2051 C C . PRO B 1 108 ? 7.898 42.117 26.309 1.00 30.93 108 PRO B C 1
ATOM 2052 O O . PRO B 1 108 ? 8.893 42.796 26.053 1.00 27.78 108 PRO B O 1
ATOM 2056 N N . MET B 1 109 ? 7.963 40.809 26.534 1.00 27.33 109 MET B N 1
ATOM 2057 C CA . MET B 1 109 ? 9.240 40.100 26.530 1.00 26.10 109 MET B CA 1
ATOM 2058 C C . MET B 1 109 ? 10.023 40.202 25.223 1.00 23.16 109 MET B C 1
ATOM 2059 O O . MET B 1 109 ? 11.242 40.031 25.215 1.00 23.33 109 MET B O 1
ATOM 2064 N N . ALA B 1 110 ? 9.327 40.482 24.124 1.00 24.32 110 ALA B N 1
ATOM 2065 C CA . ALA B 1 110 ? 9.970 40.591 22.815 1.00 23.08 110 ALA B CA 1
ATOM 2066 C C . ALA B 1 110 ? 11.051 41.670 22.785 1.00 21.77 110 ALA B C 1
ATOM 2067 O O . ALA B 1 110 ? 11.946 41.646 21.939 1.00 21.18 110 ALA B O 1
ATOM 2069 N N . ALA B 1 111 ? 10.974 42.609 23.721 1.00 21.20 111 ALA B N 1
ATOM 2070 C CA . ALA B 1 111 ? 11.942 43.699 23.792 1.00 20.68 111 ALA B CA 1
ATOM 2071 C C . ALA B 1 111 ? 13.348 43.256 24.186 1.00 21.67 111 ALA B C 1
ATOM 2072 O O . ALA B 1 111 ? 14.308 44.002 24.009 1.00 23.41 111 ALA B O 1
ATOM 2074 N N . LEU B 1 112 ? 13.479 42.044 24.715 1.00 20.57 112 LEU B N 1
ATOM 2075 C CA . LEU B 1 112 ? 14.786 41.561 25.137 1.00 22.35 112 LEU B CA 1
ATOM 2076 C C . LEU B 1 112 ? 15.637 40.956 24.029 1.00 25.04 112 LEU B C 1
ATOM 2077 O O . LEU B 1 112 ? 16.799 40.615 24.253 1.00 29.58 112 LEU B O 1
ATOM 2082 N N . SER B 1 113 ? 15.070 40.815 22.836 1.00 21.50 113 SER B N 1
ATOM 2083 C CA . SER B 1 113 ? 15.828 40.252 21.728 1.00 18.82 113 SER B CA 1
ATOM 2084 C C . SER B 1 113 ? 16.902 41.220 21.253 1.00 15.67 113 SER B C 1
ATOM 2085 O O . SER B 1 113 ? 16.622 42.391 21.008 1.00 17.32 113 SER B O 1
ATOM 2088 N N . ARG B 1 114 ? 18.127 40.723 21.109 1.00 16.66 114 ARG B N 1
ATOM 2089 C CA . ARG B 1 114 ? 19.234 41.548 20.645 1.00 16.18 114 ARG B CA 1
ATOM 2090 C C . ARG B 1 114 ? 19.481 41.298 19.159 1.00 13.41 114 ARG B C 1
ATOM 2091 O O . ARG B 1 114 ? 20.513 41.690 18.614 1.00 15.60 114 ARG B O 1
ATOM 2099 N N . GLY B 1 115 ? 18.531 40.639 18.507 1.00 13.88 115 GLY B N 1
ATOM 2100 C CA . GLY B 1 115 ? 18.689 40.346 17.094 1.00 14.09 115 GLY B CA 1
ATOM 2101 C C . GLY B 1 115 ? 18.877 41.603 16.269 1.00 13.61 115 GLY B C 1
ATOM 2102 O O . GLY B 1 115 ? 18.239 42.626 16.539 1.00 13.32 115 GLY B O 1
ATOM 2103 N N . VAL B 1 116 ? 19.767 41.534 15.281 1.00 13.17 116 VAL B N 1
ATOM 2104 C CA . VAL B 1 116 ? 20.020 42.668 14.397 1.00 14.20 116 VAL B CA 1
ATOM 2105 C C . VAL B 1 116 ? 19.453 42.385 13.012 1.00 14.90 116 VAL B C 1
ATOM 2106 O O . VAL B 1 116 ? 18.979 41.281 12.729 1.00 13.61 116 VAL B O 1
ATOM 2110 N N . ALA B 1 117 ? 19.500 43.399 12.157 1.00 12.54 117 ALA B N 1
ATOM 2111 C CA . ALA B 1 117 ? 19.040 43.280 10.783 1.00 12.26 117 ALA B CA 1
ATOM 2112 C C . ALA B 1 117 ? 20.026 44.075 9.947 1.00 11.49 117 ALA B C 1
ATOM 2113 O O . ALA B 1 117 ? 20.465 45.154 10.355 1.00 12.43 117 ALA B O 1
ATOM 2115 N N . GLY B 1 118 ? 20.386 43.549 8.788 1.00 12.10 118 GLY B N 1
ATOM 2116 C CA . GLY B 1 118 ? 21.323 44.263 7.951 1.00 12.29 118 GLY B CA 1
ATOM 2117 C C . GLY B 1 118 ? 21.477 43.657 6.577 1.00 15.60 118 GLY B C 1
ATOM 2118 O O . GLY B 1 118 ? 20.822 42.671 6.229 1.00 14.64 118 GLY B O 1
ATOM 2119 N N . VAL B 1 119 ? 22.359 44.256 5.792 1.00 15.20 119 VAL B N 1
ATOM 2120 C CA . VAL B 1 119 ? 22.614 43.794 4.442 1.00 15.39 119 VAL B CA 1
ATOM 2121 C C . VAL B 1 119 ? 24.074 43.408 4.250 1.00 18.12 119 VAL B C 1
ATOM 2122 O O . VAL B 1 119 ? 24.964 44.055 4.787 1.00 14.90 119 VAL B O 1
ATOM 2126 N N . ARG B 1 120 ? 24.296 42.329 3.506 1.00 18.58 120 ARG B N 1
ATOM 2127 C CA . ARG B 1 120 ? 25.636 41.882 3.134 1.00 18.36 120 ARG B CA 1
ATOM 2128 C C . ARG B 1 120 ? 25.492 41.642 1.637 1.00 17.88 120 ARG B C 1
ATOM 2129 O O . ARG B 1 120 ? 24.663 40.827 1.213 1.00 18.63 120 ARG B O 1
ATOM 2137 N N . GLY B 1 121 ? 26.273 42.359 0.832 1.00 18.34 121 GLY B N 1
ATOM 2138 C CA . GLY B 1 121 ? 26.166 42.211 -0.613 1.00 18.53 121 GLY B CA 1
ATOM 2139 C C . GLY B 1 121 ? 24.751 42.569 -1.034 1.00 19.61 121 GLY B C 1
ATOM 2140 O O . GLY B 1 121 ? 24.327 43.709 -0.860 1.00 19.42 121 GLY B O 1
ATOM 2141 N N . ARG B 1 122 ? 24.015 41.604 -1.577 1.00 17.53 122 ARG B N 1
ATOM 2142 C CA . ARG B 1 122 ? 22.636 41.839 -1.984 1.00 18.12 122 ARG B CA 1
ATOM 2143 C C . ARG B 1 122 ? 21.701 40.899 -1.228 1.00 14.86 122 ARG B C 1
ATOM 2144 O O . ARG B 1 122 ? 20.696 40.437 -1.766 1.00 17.92 122 ARG B O 1
ATOM 2152 N N . THR B 1 123 ? 22.049 40.632 0.027 1.00 15.59 123 THR B N 1
ATOM 2153 C CA . THR B 1 123 ? 21.266 39.753 0.881 1.00 14.22 123 THR B CA 1
ATOM 2154 C C . THR B 1 123 ? 20.842 40.469 2.157 1.00 14.59 123 THR B C 1
ATOM 2155 O O . THR B 1 123 ? 21.664 41.074 2.842 1.00 13.68 123 THR B O 1
ATOM 2159 N N . LEU B 1 124 ? 19.547 40.416 2.456 1.00 12.64 124 LEU B N 1
ATOM 2160 C CA . LEU B 1 124 ? 19.020 41.018 3.673 1.00 11.71 124 LEU B CA 1
ATOM 2161 C C . LEU B 1 124 ? 19.005 39.914 4.715 1.00 11.00 124 LEU B C 1
ATOM 2162 O O . LEU B 1 124 ? 18.524 38.817 4.449 1.00 12.53 124 LEU B O 1
ATOM 2167 N N . ILE B 1 125 ? 19.542 40.209 5.896 1.00 12.49 125 ILE B N 1
ATOM 2168 C CA . ILE B 1 125 ? 19.620 39.233 6.973 1.00 11.92 125 ILE B CA 1
ATOM 2169 C C . ILE B 1 125 ? 18.928 39.748 8.225 1.00 13.40 125 ILE B C 1
ATOM 2170 O O . ILE B 1 125 ? 19.210 40.859 8.683 1.00 12.71 125 ILE B O 1
ATOM 2175 N N . LEU B 1 126 ? 18.015 38.941 8.767 1.00 10.51 126 LEU B N 1
ATOM 2176 C CA . LEU B 1 126 ? 17.301 39.297 9.992 1.00 11.98 126 LEU B CA 1
ATOM 2177 C C . LEU B 1 126 ? 17.450 38.198 11.042 1.00 9.33 126 LEU B C 1
ATOM 2178 O O . LEU B 1 126 ? 17.308 37.016 10.723 1.00 12.35 126 LEU B O 1
ATOM 2183 N N . ASN B 1 127 ? 17.745 38.588 12.280 1.00 11.67 127 ASN B N 1
ATOM 2184 C CA . ASN B 1 127 ? 17.859 37.628 13.386 1.00 12.13 127 ASN B CA 1
ATOM 2185 C C . ASN B 1 127 ? 16.537 37.601 14.152 1.00 12.98 127 ASN B C 1
ATOM 2186 O O . ASN B 1 127 ? 16.219 38.542 14.887 1.00 12.61 127 ASN B O 1
ATOM 2191 N N . LEU B 1 128 ? 15.778 36.522 13.988 1.00 13.64 128 LEU B N 1
ATOM 2192 C CA . LEU B 1 128 ? 14.512 36.349 14.695 1.00 13.43 128 LEU B CA 1
ATOM 2193 C C . LEU B 1 128 ? 14.771 35.589 15.999 1.00 15.04 128 LEU B C 1
ATOM 2194 O O . LEU B 1 128 ? 15.774 34.881 16.126 1.00 15.47 128 LEU B O 1
ATOM 2199 N N . PRO B 1 129 ? 13.878 35.743 16.990 1.00 15.15 129 PRO B N 1
ATOM 2200 C CA . PRO B 1 129 ? 14.035 35.039 18.266 1.00 17.15 129 PRO B CA 1
ATOM 2201 C C . PRO B 1 129 ? 13.971 33.539 17.993 1.00 17.60 129 PRO B C 1
ATOM 2202 O O . PRO B 1 129 ? 13.583 33.130 16.897 1.00 18.60 129 PRO B O 1
ATOM 2206 N N . GLY B 1 130 ? 14.324 32.727 18.985 1.00 19.35 130 GLY B N 1
ATOM 2207 C CA . GLY B 1 130 ? 14.344 31.286 18.789 1.00 22.01 130 GLY B CA 1
ATOM 2208 C C . GLY B 1 130 ? 13.097 30.447 19.003 1.00 23.90 130 GLY B C 1
ATOM 2209 O O . GLY B 1 130 ? 13.041 29.303 18.546 1.00 23.82 130 GLY B O 1
ATOM 2210 N N . SER B 1 131 ? 12.099 30.984 19.693 1.00 24.58 131 SER B N 1
ATOM 2211 C CA . SER B 1 131 ? 10.878 30.216 19.930 1.00 25.60 131 SER B CA 1
ATOM 2212 C C . SER B 1 131 ? 9.893 30.371 18.776 1.00 24.59 131 SER B C 1
ATOM 2213 O O . SER B 1 131 ? 9.909 31.375 18.062 1.00 21.59 131 SER B O 1
ATOM 2216 N N . PRO B 1 132 ? 9.028 29.365 18.567 1.00 23.62 132 PRO B N 1
ATOM 2217 C CA . PRO B 1 132 ? 8.042 29.427 17.486 1.00 22.07 132 PRO B CA 1
ATOM 2218 C C . PRO B 1 132 ? 7.200 30.693 17.587 1.00 21.72 132 PRO B C 1
ATOM 2219 O O . PRO B 1 132 ? 7.005 31.403 16.602 1.00 20.05 132 PRO B O 1
ATOM 2223 N N . LYS B 1 133 ? 6.711 30.971 18.789 1.00 23.92 133 LYS B N 1
ATOM 2224 C CA . LYS B 1 133 ? 5.885 32.146 19.034 1.00 24.56 133 LYS B CA 1
ATOM 2225 C C . LYS B 1 133 ? 6.669 33.431 18.792 1.00 22.82 133 LYS B C 1
ATOM 2226 O O . LYS B 1 133 ? 6.178 34.347 18.137 1.00 21.83 133 LYS B O 1
ATOM 2232 N N . GLY B 1 134 ? 7.891 33.483 19.319 1.00 22.06 134 GLY B N 1
ATOM 2233 C CA . GLY B 1 134 ? 8.732 34.661 19.162 1.00 22.76 134 GLY B CA 1
ATOM 2234 C C . GLY B 1 134 ? 9.104 34.949 17.717 1.00 21.35 134 GLY B C 1
ATOM 2235 O O . GLY B 1 134 ? 8.978 36.084 17.250 1.00 20.02 134 GLY B O 1
ATOM 2236 N N . ALA B 1 135 ? 9.575 33.927 17.009 1.00 19.92 135 ALA B N 1
ATOM 2237 C CA . ALA B 1 135 ? 9.950 34.085 15.607 1.00 18.16 135 ALA B CA 1
ATOM 2238 C C . ALA B 1 135 ? 8.736 34.514 14.792 1.00 17.98 135 ALA B C 1
ATOM 2239 O O . ALA B 1 135 ? 8.826 35.388 13.929 1.00 16.19 135 ALA B O 1
ATOM 2241 N N . ARG B 1 136 ? 7.592 33.903 15.077 1.00 18.12 136 ARG B N 1
ATOM 2242 C CA . ARG B 1 136 ? 6.365 34.217 14.358 1.00 17.44 136 ARG B CA 1
ATOM 2243 C C . ARG B 1 136 ? 5.942 35.673 14.504 1.00 17.82 136 ARG B C 1
ATOM 2244 O O . ARG B 1 136 ? 5.670 36.358 13.514 1.00 16.33 136 ARG B O 1
ATOM 2252 N N . GLU B 1 137 ? 5.884 36.146 15.742 1.00 18.97 137 GLU B N 1
ATOM 2253 C CA . GLU B 1 137 ? 5.469 37.515 16.001 1.00 18.82 137 GLU B CA 1
ATOM 2254 C C . GLU B 1 137 ? 6.444 38.539 15.431 1.00 14.26 137 GLU B C 1
ATOM 2255 O O . GLU B 1 137 ? 6.029 39.565 14.890 1.00 16.87 137 GLU B O 1
ATOM 2261 N N . SER B 1 138 ? 7.736 38.258 15.544 1.00 15.26 138 SER B N 1
ATOM 2262 C CA . SER B 1 138 ? 8.739 39.175 15.020 1.00 14.58 138 SER B CA 1
ATOM 2263 C C . SER B 1 138 ? 8.680 39.233 13.495 1.00 13.03 138 SER B C 1
ATOM 2264 O O . SER B 1 138 ? 8.811 40.301 12.904 1.00 14.48 138 SER B O 1
ATOM 2267 N N . LEU B 1 139 ? 8.477 38.087 12.855 1.00 15.68 139 LEU B N 1
ATOM 2268 C CA . LEU B 1 139 ? 8.420 38.060 11.401 1.00 14.24 139 LEU B CA 1
ATOM 2269 C C . LEU B 1 139 ? 7.146 38.726 10.884 1.00 15.91 139 LEU B C 1
ATOM 2270 O O . LEU B 1 139 ? 7.172 39.421 9.873 1.00 16.62 139 LEU B O 1
ATOM 2275 N N . GLU B 1 140 ? 6.031 38.521 11.579 1.00 16.95 140 GLU B N 1
ATOM 2276 C CA . GLU B 1 140 ? 4.779 39.138 11.152 1.00 14.52 140 GLU B CA 1
ATOM 2277 C C . GLU B 1 140 ? 4.875 40.654 11.258 1.00 15.54 140 GLU B C 1
ATOM 2278 O O . GLU B 1 140 ? 4.231 41.375 10.504 1.00 15.98 140 GLU B O 1
ATOM 2284 N N . ALA B 1 141 ? 5.692 41.134 12.195 1.00 14.51 141 ALA B N 1
ATOM 2285 C CA . ALA B 1 141 ? 5.867 42.570 12.375 1.00 15.74 141 ALA B CA 1
ATOM 2286 C C . ALA B 1 141 ? 6.589 43.199 11.185 1.00 15.34 141 ALA B C 1
ATOM 2287 O O . ALA B 1 141 ? 6.296 44.330 10.802 1.00 16.01 141 ALA B O 1
ATOM 2289 N N . VAL B 1 142 ? 7.538 42.473 10.597 1.00 12.89 142 VAL B N 1
ATOM 2290 C CA . VAL B 1 142 ? 8.268 43.012 9.454 1.00 12.19 142 VAL B CA 1
ATOM 2291 C C . VAL B 1 142 ? 7.639 42.661 8.104 1.00 12.34 142 VAL B C 1
ATOM 2292 O O . VAL B 1 142 ? 7.887 43.335 7.108 1.00 12.53 142 VAL B O 1
ATOM 2296 N N . LEU B 1 143 ? 6.809 41.622 8.078 1.00 14.24 143 LEU B N 1
ATOM 2297 C CA . LEU B 1 143 ? 6.195 41.165 6.829 1.00 14.78 143 LEU B CA 1
ATOM 2298 C C . LEU B 1 143 ? 5.626 42.231 5.888 1.00 13.86 143 LEU B C 1
ATOM 2299 O O . LEU B 1 143 ? 5.855 42.178 4.678 1.00 14.54 143 LEU B O 1
ATOM 2304 N N . PRO B 1 144 ? 4.864 43.205 6.421 1.00 14.73 144 PRO B N 1
ATOM 2305 C CA . PRO B 1 144 ? 4.288 44.246 5.560 1.00 17.22 144 PRO B CA 1
ATOM 2306 C C . PRO B 1 144 ? 5.264 45.066 4.720 1.00 16.60 144 PRO B C 1
ATOM 2307 O O . PRO B 1 144 ? 4.904 45.563 3.650 1.00 18.96 144 PRO B O 1
ATOM 2311 N N . VAL B 1 145 ? 6.494 45.219 5.199 1.00 14.00 145 VAL B N 1
ATOM 2312 C CA . VAL B 1 145 ? 7.486 46.003 4.476 1.00 13.27 145 VAL B CA 1
ATOM 2313 C C . VAL B 1 145 ? 8.630 45.139 3.963 1.00 13.83 145 VAL B C 1
ATOM 2314 O O . VAL B 1 145 ? 9.576 45.651 3.376 1.00 14.20 145 VAL B O 1
ATOM 2318 N N . LEU B 1 146 ? 8.535 43.829 4.166 1.00 14.80 146 LEU B N 1
ATOM 2319 C CA . LEU B 1 146 ? 9.603 42.930 3.738 1.00 14.87 146 LEU B CA 1
ATOM 2320 C C . LEU B 1 146 ? 9.794 42.869 2.220 1.00 13.72 146 LEU B C 1
ATOM 2321 O O . LEU B 1 146 ? 10.927 42.934 1.732 1.00 14.32 146 LEU B O 1
ATOM 2326 N N . PRO B 1 147 ? 8.701 42.735 1.448 1.00 15.09 147 PRO B N 1
ATOM 2327 C CA . PRO B 1 147 ? 8.891 42.689 -0.005 1.00 15.18 147 PRO B CA 1
ATOM 2328 C C . PRO B 1 147 ? 9.546 43.972 -0.541 1.00 14.85 147 PRO B C 1
ATOM 2329 O O . PRO B 1 147 ? 10.482 43.915 -1.338 1.00 15.11 147 PRO B O 1
ATOM 2333 N N . HIS B 1 148 ? 9.061 45.127 -0.088 1.00 16.55 148 HIS B N 1
ATOM 2334 C CA . HIS B 1 148 ? 9.617 46.403 -0.533 1.00 16.05 148 HIS B CA 1
ATOM 2335 C C . HIS B 1 148 ? 11.100 46.480 -0.178 1.00 17.03 148 HIS B C 1
ATOM 2336 O O . HIS B 1 148 ? 11.928 46.910 -0.986 1.00 17.35 148 HIS B O 1
ATOM 2343 N N . ALA B 1 149 ? 11.425 46.057 1.040 1.00 14.53 149 ALA B N 1
ATOM 2344 C CA . ALA B 1 149 ? 12.804 46.059 1.510 1.00 12.99 149 ALA B CA 1
ATOM 2345 C C . ALA B 1 149 ? 13.678 45.197 0.606 1.00 14.56 149 ALA B C 1
ATOM 2346 O O . ALA B 1 149 ? 14.765 45.612 0.193 1.00 12.86 149 ALA B O 1
ATOM 2348 N N . LEU B 1 150 ? 13.209 43.990 0.307 1.00 12.56 150 LEU B N 1
ATOM 2349 C CA . LEU B 1 150 ? 13.978 43.085 -0.540 1.00 12.21 150 LEU B CA 1
ATOM 2350 C C . LEU B 1 150 ? 14.156 43.604 -1.964 1.00 14.53 150 LEU B C 1
ATOM 2351 O O . LEU B 1 150 ? 15.221 43.430 -2.552 1.00 14.71 150 LEU B O 1
ATOM 2356 N N . SER B 1 151 ? 13.132 44.248 -2.519 1.00 15.12 151 SER B N 1
ATOM 2357 C CA . SER B 1 151 ? 13.249 44.763 -3.883 1.00 16.45 151 SER B CA 1
ATOM 2358 C C . SER B 1 151 ? 14.396 45.773 -3.971 1.00 20.02 151 SER B C 1
ATOM 2359 O O . SER B 1 151 ? 15.151 45.790 -4.945 1.00 19.41 151 SER B O 1
ATOM 2362 N N . LEU B 1 152 ? 14.544 46.591 -2.933 1.00 17.68 152 LEU B N 1
ATOM 2363 C CA . LEU B 1 152 ? 15.602 47.596 -2.898 1.00 19.91 152 LEU B CA 1
ATOM 2364 C C . LEU B 1 152 ? 16.989 46.986 -2.693 1.00 20.41 152 LEU B C 1
ATOM 2365 O O . LEU B 1 152 ? 17.956 47.380 -3.344 1.00 20.23 152 LEU B O 1
ATOM 2370 N N . VAL B 1 153 ? 17.084 46.020 -1.790 1.00 17.94 153 VAL B N 1
ATOM 2371 C CA . VAL B 1 153 ? 18.358 45.368 -1.508 1.00 16.87 153 VAL B CA 1
ATOM 2372 C C . VAL B 1 153 ? 18.851 44.504 -2.659 1.00 18.85 153 VAL B C 1
ATOM 2373 O O . VAL B 1 153 ? 20.036 44.524 -3.006 1.00 21.50 153 VAL B O 1
ATOM 2377 N N . THR B 1 154 ? 17.934 43.742 -3.244 1.00 17.51 154 THR B N 1
ATOM 2378 C CA . THR B 1 154 ? 18.271 42.809 -4.313 1.00 20.24 154 THR B CA 1
ATOM 2379 C C . THR B 1 154 ? 18.129 43.354 -5.723 1.00 22.83 154 THR B C 1
ATOM 2380 O O . THR B 1 154 ? 18.705 42.805 -6.666 1.00 26.23 154 THR B O 1
ATOM 2384 N N . GLY B 1 155 ? 17.345 44.414 -5.866 1.00 24.24 155 GLY B N 1
ATOM 2385 C CA . GLY B 1 155 ? 17.122 44.997 -7.174 1.00 26.85 155 GLY B CA 1
ATOM 2386 C C . GLY B 1 155 ? 16.146 44.164 -7.984 1.00 27.95 155 GLY B C 1
ATOM 2387 O O . GLY B 1 155 ? 15.950 44.412 -9.176 1.00 30.24 155 GLY B O 1
ATOM 2388 N N . LYS B 1 156 ? 15.532 43.173 -7.339 1.00 26.57 156 LYS B N 1
ATOM 2389 C CA . LYS B 1 156 ? 14.580 42.289 -8.008 1.00 23.24 156 LYS B CA 1
ATOM 2390 C C . LYS B 1 156 ? 13.135 42.725 -7.786 1.00 23.57 156 LYS B C 1
ATOM 2391 O O . LYS B 1 156 ? 12.793 43.276 -6.740 1.00 21.28 156 LYS B O 1
ATOM 2397 N N . PRO B 1 157 ? 12.263 42.473 -8.776 1.00 24.06 157 PRO B N 1
ATOM 2398 C CA . PRO B 1 157 ? 10.851 42.844 -8.679 1.00 21.58 157 PRO B CA 1
ATOM 2399 C C . PRO B 1 157 ? 10.009 41.790 -7.970 1.00 21.84 157 PRO B C 1
ATOM 2400 O O . PRO B 1 157 ? 10.469 40.675 -7.715 1.00 21.39 157 PRO B O 1
ATOM 2404 N N . TRP B 1 158 ? 8.776 42.159 -7.645 1.00 21.04 158 TRP B N 1
ATOM 2405 C CA . TRP B 1 158 ? 7.843 41.250 -6.989 1.00 24.50 158 TRP B CA 1
ATOM 2406 C C . TRP B 1 158 ? 6.419 41.650 -7.344 1.00 27.60 158 TRP B C 1
ATOM 2407 O O . TRP B 1 158 ? 6.151 42.814 -7.649 1.00 26.08 158 TRP B O 1
ATOM 2418 N N . LYS B 1 159 ? 5.511 40.681 -7.312 1.00 31.18 159 LYS B N 1
ATOM 2419 C CA . LYS B 1 159 ? 4.112 40.933 -7.636 1.00 37.37 159 LYS B CA 1
ATOM 2420 C C . LYS B 1 159 ? 3.297 41.142 -6.369 1.00 41.89 159 LYS B C 1
ATOM 2421 O O . LYS B 1 159 ? 3.563 40.525 -5.338 1.00 42.12 159 LYS B O 1
ATOM 2427 N N . GLU B 1 160 ? 2.296 42.012 -6.455 1.00 48.07 160 GLU B N 1
ATOM 2428 C CA . GLU B 1 160 ? 1.440 42.308 -5.315 1.00 55.20 160 GLU B CA 1
ATOM 2429 C C . GLU B 1 160 ? 0.052 41.699 -5.490 1.00 58.74 160 GLU B C 1
ATOM 2430 O O . GLU B 1 160 ? -0.578 41.854 -6.537 1.00 61.62 160 GLU B O 1
ATOM 2436 N N . GLY B 1 161 ? -0.414 41.000 -4.459 1.00 62.76 161 GLY B N 1
ATOM 2437 C CA . GLY B 1 161 ? -1.725 40.376 -4.512 1.00 66.43 161 GLY B CA 1
ATOM 2438 C C . GLY B 1 161 ? -1.698 38.905 -4.141 1.00 67.80 161 GLY B C 1
ATOM 2439 O O . GLY B 1 161 ? -2.303 38.534 -3.115 1.00 68.55 161 GLY B O 1
ATOM 2440 N N . MET C 1 1 ? 16.289 37.889 46.032 1.00 46.73 1 MET C N 1
ATOM 2441 C CA . MET C 1 1 ? 15.937 38.847 44.945 1.00 44.92 1 MET C CA 1
ATOM 2442 C C . MET C 1 1 ? 17.173 39.498 44.330 1.00 41.41 1 MET C C 1
ATOM 2443 O O . MET C 1 1 ? 18.281 38.976 44.449 1.00 40.98 1 MET C O 1
ATOM 2448 N N . PHE C 1 2 ? 16.980 40.644 43.684 1.00 34.79 2 PHE C N 1
ATOM 2449 C CA . PHE C 1 2 ? 18.080 41.340 43.025 1.00 28.83 2 PHE C CA 1
ATOM 2450 C C . PHE C 1 2 ? 18.545 42.596 43.754 1.00 26.97 2 PHE C C 1
ATOM 2451 O O . PHE C 1 2 ? 17.740 43.437 44.152 1.00 24.58 2 PHE C O 1
ATOM 2459 N N . ARG C 1 3 ? 19.860 42.713 43.912 1.00 24.17 3 ARG C N 1
ATOM 2460 C CA . ARG C 1 3 ? 20.469 43.854 44.583 1.00 24.57 3 ARG C CA 1
ATOM 2461 C C . ARG C 1 3 ? 20.682 44.977 43.571 1.00 24.35 3 ARG C C 1
ATOM 2462 O O . ARG C 1 3 ? 21.323 44.786 42.537 1.00 24.46 3 ARG C O 1
ATOM 2470 N N . VAL C 1 4 ? 20.146 46.151 43.890 1.00 24.07 4 VAL C N 1
ATOM 2471 C CA . VAL C 1 4 ? 20.235 47.305 43.003 1.00 22.16 4 VAL C CA 1
ATOM 2472 C C . VAL C 1 4 ? 21.137 48.427 43.509 1.00 22.98 4 VAL C C 1
ATOM 2473 O O . VAL C 1 4 ? 21.288 48.643 44.715 1.00 23.71 4 VAL C O 1
ATOM 2477 N N . GLY C 1 5 ? 21.737 49.134 42.559 1.00 21.34 5 GLY C N 1
ATOM 2478 C CA . GLY C 1 5 ? 22.585 50.267 42.872 1.00 21.33 5 GLY C CA 1
ATOM 2479 C C . GLY C 1 5 ? 22.012 51.4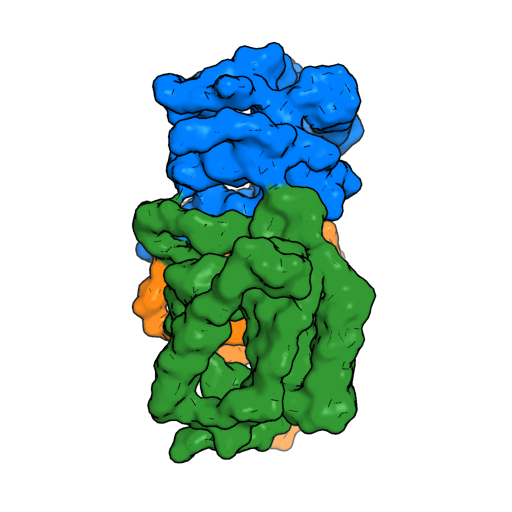50 42.116 1.00 22.28 5 GLY C C 1
ATOM 2480 O O . GLY C 1 5 ? 21.705 51.334 40.930 1.00 20.45 5 GLY C O 1
ATOM 2481 N N . ILE C 1 6 ? 21.837 52.580 42.795 1.00 20.40 6 ILE C N 1
ATOM 2482 C CA . ILE C 1 6 ? 21.302 53.772 42.148 1.00 19.61 6 ILE C CA 1
ATOM 2483 C C . ILE C 1 6 ? 22.379 54.847 42.079 1.00 21.60 6 ILE C C 1
ATOM 2484 O O . ILE C 1 6 ? 22.827 55.362 43.108 1.00 20.48 6 ILE C O 1
ATOM 2489 N N . LEU C 1 7 ? 22.802 55.178 40.862 1.00 18.72 7 LEU C N 1
ATOM 2490 C CA . LEU C 1 7 ? 23.836 56.183 40.664 1.00 18.56 7 LEU C CA 1
ATOM 2491 C C . LEU C 1 7 ? 23.277 57.434 40.005 1.00 19.80 7 LEU C C 1
ATOM 2492 O O . LEU C 1 7 ? 22.892 57.406 38.838 1.00 19.58 7 LEU C O 1
ATOM 2497 N N . THR C 1 8 ? 23.223 58.526 40.763 1.00 18.90 8 THR C N 1
ATOM 2498 C CA . THR C 1 8 ? 22.741 59.795 40.235 1.00 18.47 8 THR C CA 1
ATOM 2499 C C . THR C 1 8 ? 23.935 60.567 39.676 1.00 20.93 8 THR C C 1
ATOM 2500 O O . THR C 1 8 ? 24.946 60.749 40.356 1.00 18.56 8 THR C O 1
ATOM 2504 N N . VAL C 1 9 ? 23.816 60.996 38.424 1.00 17.89 9 VAL C N 1
ATOM 2505 C CA . VAL C 1 9 ? 24.876 61.734 37.750 1.00 18.17 9 VAL C CA 1
ATOM 2506 C C . VAL C 1 9 ? 24.374 63.147 37.499 1.00 18.96 9 VAL C C 1
ATOM 2507 O O . VAL C 1 9 ? 23.443 63.354 36.722 1.00 18.61 9 VAL C O 1
ATOM 2511 N N . SER C 1 10 ? 24.992 64.126 38.150 1.00 19.10 10 SER C N 1
ATOM 2512 C CA . SER C 1 10 ? 24.536 65.503 38.007 1.00 20.74 10 SER C CA 1
ATOM 2513 C C . SER C 1 10 ? 25.538 66.536 38.512 1.00 20.32 10 SER C C 1
ATOM 2514 O O . SER C 1 10 ? 25.879 66.544 39.692 1.00 22.61 10 SER C O 1
ATOM 2517 N N . ASP C 1 11 ? 26.001 67.409 37.619 1.00 23.75 11 ASP C N 1
ATOM 2518 C CA . ASP C 1 11 ? 26.943 68.453 38.018 1.00 25.34 11 ASP C CA 1
ATOM 2519 C C . ASP C 1 11 ? 26.342 69.285 39.146 1.00 26.19 11 ASP C C 1
ATOM 2520 O O . ASP C 1 11 ? 26.952 69.444 40.202 1.00 27.99 11 ASP C O 1
ATOM 2525 N N . LYS C 1 12 ? 25.144 69.817 38.912 1.00 28.43 12 LYS C N 1
ATOM 2526 C CA . LYS C 1 12 ? 24.467 70.650 39.903 1.00 30.54 12 LYS C CA 1
ATOM 2527 C C . LYS C 1 12 ? 24.260 69.942 41.235 1.00 29.78 12 LYS C C 1
ATOM 2528 O O . LYS C 1 12 ? 24.483 70.526 42.297 1.00 31.19 12 LYS C O 1
ATOM 2534 N N . GLY C 1 13 ? 23.821 68.688 41.177 1.00 28.04 13 GLY C N 1
ATOM 2535 C CA . GLY C 1 13 ? 23.593 67.931 42.395 1.00 26.17 13 GLY C CA 1
ATOM 2536 C C . GLY C 1 13 ? 24.872 67.631 43.152 1.00 27.31 13 GLY C C 1
ATOM 2537 O O . GLY C 1 13 ? 24.919 67.738 44.379 1.00 27.83 13 GLY C O 1
ATOM 2538 N N . PHE C 1 14 ? 25.919 67.261 42.426 1.00 25.33 14 PHE C N 1
ATOM 2539 C CA . PHE C 1 14 ? 27.190 66.941 43.057 1.00 27.54 14 PHE C CA 1
ATOM 2540 C C . PHE C 1 14 ? 27.806 68.153 43.752 1.00 28.50 14 PHE C C 1
ATOM 2541 O O . PHE C 1 14 ? 28.331 68.036 44.859 1.00 27.51 14 PHE C O 1
ATOM 2549 N N . ARG C 1 15 ? 27.733 69.316 43.107 1.00 27.86 15 ARG C N 1
ATOM 2550 C CA . ARG C 1 15 ? 28.301 70.529 43.689 1.00 29.73 15 ARG C CA 1
ATOM 2551 C C . ARG C 1 15 ? 27.365 71.196 44.695 1.00 30.07 15 ARG C C 1
ATOM 2552 O O . ARG C 1 15 ? 27.646 72.287 45.195 1.00 29.90 15 ARG C O 1
ATOM 2560 N N . GLY C 1 16 ? 26.258 70.523 44.996 1.00 28.66 16 GLY C N 1
ATOM 2561 C CA . GLY C 1 16 ? 25.299 71.040 45.956 1.00 29.66 16 GLY C CA 1
ATOM 2562 C C . GLY C 1 16 ? 24.410 72.170 45.479 1.00 30.65 16 GLY C C 1
ATOM 2563 O O . GLY C 1 16 ? 23.791 72.849 46.296 1.00 30.81 16 GLY C O 1
ATOM 2564 N N . GLU C 1 17 ? 24.329 72.374 44.168 1.00 30.63 17 GLU C N 1
ATOM 2565 C CA . GLU C 1 17 ? 23.500 73.448 43.624 1.00 33.01 17 GLU C CA 1
ATOM 2566 C C . GLU C 1 17 ? 22.015 73.097 43.727 1.00 33.57 17 GLU C C 1
ATOM 2567 O O . GLU C 1 17 ? 21.174 73.979 43.881 1.00 33.15 17 GLU C O 1
ATOM 2573 N N . ARG C 1 18 ? 21.697 71.808 43.631 1.00 33.73 18 ARG C N 1
ATOM 2574 C CA . ARG C 1 18 ? 20.314 71.352 43.751 1.00 33.59 18 ARG C CA 1
ATOM 2575 C C . ARG C 1 18 ? 20.278 69.974 44.404 1.00 31.45 18 ARG C C 1
ATOM 2576 O O . ARG C 1 18 ? 21.283 69.265 44.431 1.00 30.16 18 ARG C O 1
ATOM 2584 N N . GLN C 1 19 ? 19.120 69.602 44.936 1.00 27.66 19 GLN C N 1
ATOM 2585 C CA . GLN C 1 19 ? 18.972 68.319 45.610 1.00 25.58 19 GLN C CA 1
ATOM 2586 C C . GLN C 1 19 ? 18.463 67.227 44.685 1.00 24.23 19 GLN C C 1
ATOM 2587 O O . GLN C 1 19 ? 17.700 67.483 43.751 1.00 23.27 19 GLN C O 1
ATOM 2593 N N . ASP C 1 20 ? 18.890 66.002 44.960 1.00 22.30 20 ASP C N 1
ATOM 2594 C CA . ASP C 1 20 ? 18.485 64.854 44.167 1.00 22.06 20 ASP C CA 1
ATOM 2595 C C . ASP C 1 20 ? 17.184 64.249 44.683 1.00 19.50 20 ASP C C 1
ATOM 2596 O O . ASP C 1 20 ? 17.154 63.622 45.742 1.00 21.46 20 ASP C O 1
ATOM 2601 N N . THR C 1 21 ? 16.103 64.448 43.936 1.00 19.78 21 THR C N 1
ATOM 2602 C CA . THR C 1 21 ? 14.815 63.882 44.316 1.00 18.09 21 THR C CA 1
ATOM 2603 C C . THR C 1 21 ? 14.483 62.761 43.337 1.00 18.15 21 THR C C 1
ATOM 2604 O O . THR C 1 21 ? 13.477 62.073 43.475 1.00 18.75 21 THR C O 1
ATOM 2608 N N . THR C 1 22 ? 15.352 62.568 42.352 1.00 17.87 22 THR C N 1
ATOM 2609 C CA . THR C 1 22 ? 15.137 61.524 41.362 1.00 17.44 22 THR C CA 1
ATOM 2610 C C . THR C 1 22 ? 15.319 60.124 41.949 1.00 17.85 22 THR C C 1
ATOM 2611 O O . THR C 1 22 ? 14.569 59.209 41.614 1.00 18.66 22 THR C O 1
ATOM 2615 N N . HIS C 1 23 ? 16.304 59.949 42.825 1.00 17.40 23 HIS C N 1
ATOM 2616 C CA . HIS C 1 23 ? 16.520 58.635 43.420 1.00 19.06 23 HIS C CA 1
ATOM 2617 C C . HIS C 1 23 ? 15.295 58.241 44.242 1.00 20.46 23 HIS C C 1
ATOM 2618 O O . HIS C 1 23 ? 14.994 57.058 44.392 1.00 21.35 23 HIS C O 1
ATOM 2625 N N . LEU C 1 24 ? 14.584 59.239 44.760 1.00 20.89 24 LEU C N 1
ATOM 2626 C CA . LEU C 1 24 ? 13.386 58.987 45.558 1.00 21.26 24 LEU C CA 1
ATOM 2627 C C . LEU C 1 24 ? 12.287 58.389 44.690 1.00 23.26 24 LEU C C 1
ATOM 2628 O O . LEU C 1 24 ? 11.561 57.486 45.115 1.00 22.23 24 LEU C O 1
ATOM 2633 N N . ALA C 1 25 ? 12.161 58.899 43.468 1.00 22.20 25 ALA C N 1
ATOM 2634 C CA . ALA C 1 25 ? 11.156 58.399 42.540 1.00 22.36 25 ALA C CA 1
ATOM 2635 C C . ALA C 1 25 ? 11.519 56.977 42.118 1.00 22.96 25 ALA C C 1
ATOM 2636 O O . ALA C 1 25 ? 10.651 56.114 41.987 1.00 23.69 25 ALA C O 1
ATOM 2638 N N . ILE C 1 26 ? 12.809 56.735 41.912 1.00 22.57 26 ILE C N 1
ATOM 2639 C CA . ILE C 1 26 ? 13.278 55.415 41.511 1.00 19.81 26 ILE C CA 1
ATOM 2640 C C . ILE C 1 26 ? 13.021 54.383 42.608 1.00 23.56 26 ILE C C 1
ATOM 2641 O O . ILE C 1 26 ? 12.605 53.258 42.328 1.00 23.73 26 ILE C O 1
ATOM 2646 N N . ARG C 1 27 ? 13.279 54.765 43.855 1.00 23.92 27 ARG C N 1
ATOM 2647 C CA . ARG C 1 27 ? 13.062 53.862 44.981 1.00 23.84 27 ARG C CA 1
ATOM 2648 C C . ARG C 1 27 ? 11.596 53.448 45.047 1.00 25.63 27 ARG C C 1
ATOM 2649 O O . ARG C 1 27 ? 11.284 52.286 45.299 1.00 29.58 27 ARG C O 1
ATOM 2657 N N . GLU C 1 28 ? 10.695 54.395 44.808 1.00 26.38 28 GLU C N 1
ATOM 2658 C CA . GLU C 1 28 ? 9.267 54.101 44.857 1.00 26.63 28 GLU C CA 1
ATOM 2659 C C . GLU C 1 28 ? 8.895 53.068 43.797 1.00 28.95 28 GLU C C 1
ATOM 2660 O O . GLU C 1 28 ? 8.133 52.137 44.062 1.00 28.14 28 GLU C O 1
ATOM 2666 N N . VAL C 1 29 ? 9.438 53.237 42.595 1.00 27.45 29 VAL C N 1
ATOM 2667 C CA . VAL C 1 29 ? 9.162 52.319 41.499 1.00 26.39 29 VAL C CA 1
ATOM 2668 C C . VAL C 1 29 ? 9.637 50.909 41.825 1.00 26.72 29 VAL C C 1
ATOM 2669 O O . VAL C 1 29 ? 8.987 49.927 41.462 1.00 29.00 29 VAL C O 1
ATOM 2673 N N . LEU C 1 30 ? 10.774 50.815 42.509 1.00 27.15 30 LEU C N 1
ATOM 2674 C CA . LEU C 1 30 ? 11.351 49.526 42.872 1.00 28.83 30 LEU C CA 1
ATOM 2675 C C . LEU C 1 30 ? 10.688 48.875 44.084 1.00 31.11 30 LEU C C 1
ATOM 2676 O O . LEU C 1 30 ? 10.657 47.648 44.197 1.00 32.88 30 LEU C O 1
ATOM 2681 N N . ALA C 1 31 ? 10.169 49.693 44.994 1.00 33.53 31 ALA C N 1
ATOM 2682 C CA . ALA C 1 31 ? 9.510 49.177 46.189 1.00 37.61 31 ALA C CA 1
ATOM 2683 C C . ALA C 1 31 ? 8.335 48.286 45.793 1.00 39.99 31 ALA C C 1
ATOM 2684 O O . ALA C 1 31 ? 7.546 48.634 44.913 1.00 42.85 31 ALA C O 1
ATOM 2686 N N . GLY C 1 32 ? 8.221 47.133 46.443 1.00 42.54 32 GLY C N 1
ATOM 2687 C CA . GLY C 1 32 ? 7.142 46.214 46.124 1.00 43.06 32 GLY C CA 1
ATOM 2688 C C . GLY C 1 32 ? 7.603 45.096 45.208 1.00 43.23 32 GLY C C 1
ATOM 2689 O O . GLY C 1 32 ? 7.082 43.979 45.262 1.00 43.26 32 GLY C O 1
ATOM 2690 N N . GLY C 1 33 ? 8.582 45.398 44.358 1.00 40.67 33 GLY C N 1
ATOM 2691 C CA . GLY C 1 33 ? 9.110 44.400 43.442 1.00 35.99 33 GLY C CA 1
ATOM 2692 C C . GLY C 1 33 ? 10.266 43.623 44.051 1.00 33.22 33 GLY C C 1
ATOM 2693 O O . GLY C 1 33 ? 10.681 43.914 45.174 1.00 33.28 33 GLY C O 1
ATOM 2694 N N . PRO C 1 34 ? 10.807 42.621 43.333 1.00 31.15 34 PRO C N 1
ATOM 2695 C CA . PRO C 1 34 ? 11.924 41.796 43.811 1.00 29.61 34 PRO C CA 1
ATOM 2696 C C . PRO C 1 34 ? 13.267 42.528 43.776 1.00 27.60 34 PRO C C 1
ATOM 2697 O O . PRO C 1 34 ? 14.242 42.029 43.212 1.00 28.76 34 PRO C O 1
ATOM 2701 N N . PHE C 1 35 ? 13.313 43.700 44.404 1.00 27.51 35 PHE C N 1
ATOM 2702 C CA . PHE C 1 35 ? 14.522 44.518 44.422 1.00 27.82 35 PHE C CA 1
ATOM 2703 C C . PHE C 1 35 ? 14.945 44.958 45.817 1.00 29.10 35 PHE C C 1
ATOM 2704 O O . PHE C 1 35 ? 14.112 45.147 46.701 1.00 29.67 35 PHE C O 1
ATOM 2712 N N . GLU C 1 36 ? 16.252 45.127 45.991 1.00 28.31 36 GLU C N 1
ATOM 2713 C CA . GLU C 1 36 ? 16.833 45.560 47.252 1.00 30.79 36 GLU C CA 1
ATOM 2714 C C . GLU C 1 36 ? 17.900 46.603 46.927 1.00 29.18 36 GLU C C 1
ATOM 2715 O O . GLU C 1 36 ? 18.905 46.287 46.288 1.00 30.82 36 GLU C O 1
ATOM 2721 N N . VAL C 1 37 ? 17.678 47.846 47.344 1.00 28.17 37 VAL C N 1
ATOM 2722 C CA . VAL C 1 37 ? 18.646 48.906 47.088 1.00 28.61 37 VAL C CA 1
ATOM 2723 C C . VAL C 1 37 ? 19.871 48.686 47.973 1.00 28.68 37 VAL C C 1
ATOM 2724 O O . VAL C 1 37 ? 19.818 48.889 49.186 1.00 31.13 37 VAL C O 1
ATOM 2728 N N . ALA C 1 38 ? 20.973 48.270 47.357 1.00 27.64 38 ALA C N 1
ATOM 2729 C CA . ALA C 1 38 ? 22.205 47.989 48.088 1.00 26.08 38 ALA C CA 1
ATOM 2730 C C . ALA C 1 38 ? 23.178 49.157 48.144 1.00 26.62 38 ALA C C 1
ATOM 2731 O O . ALA C 1 38 ? 24.053 49.198 49.007 1.00 27.58 38 ALA C O 1
ATOM 2733 N N . ALA C 1 39 ? 23.041 50.105 47.224 1.00 23.82 39 ALA C N 1
ATOM 2734 C CA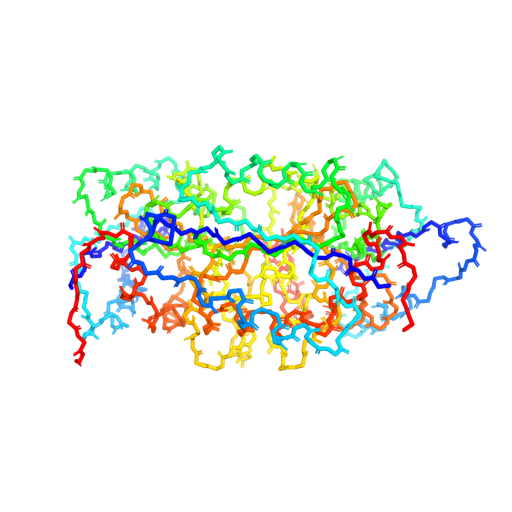 . ALA C 1 39 ? 23.952 51.241 47.209 1.00 24.52 39 ALA C CA 1
ATOM 2735 C C . ALA C 1 39 ? 23.386 52.446 46.482 1.00 23.45 39 ALA C C 1
ATOM 2736 O O . ALA C 1 39 ? 22.544 52.318 45.592 1.00 23.27 39 ALA C O 1
ATOM 2738 N N . TYR C 1 40 ? 23.858 53.618 46.891 1.00 24.55 40 TYR C N 1
ATOM 2739 C CA . TYR C 1 40 ? 23.460 54.886 46.299 1.00 24.46 40 TYR C CA 1
ATOM 2740 C C . TYR C 1 40 ? 24.661 55.816 46.276 1.00 25.76 40 TYR C C 1
ATOM 2741 O O . TYR C 1 40 ? 25.381 55.943 47.268 1.00 25.71 40 TYR C O 1
ATOM 2750 N N . GLU C 1 41 ? 24.872 56.478 45.145 1.00 24.87 41 GLU C N 1
ATOM 2751 C CA . GLU C 1 41 ? 25.986 57.402 45.023 1.00 27.39 41 GLU C CA 1
ATOM 2752 C C . GLU C 1 41 ? 25.606 58.558 44.102 1.0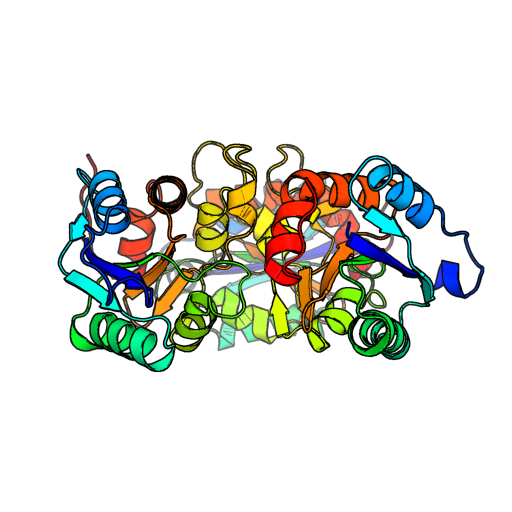0 25.71 41 GLU C C 1
ATOM 2753 O O . GLU C 1 41 ? 24.776 58.405 43.202 1.00 19.35 41 GLU C O 1
ATOM 2759 N N . LEU C 1 42 ? 26.212 59.713 44.351 1.00 24.39 42 LEU C N 1
ATOM 2760 C CA . LEU C 1 42 ? 25.978 60.918 43.568 1.00 23.26 42 LEU C CA 1
ATOM 2761 C C . LEU C 1 42 ? 27.324 61.390 43.033 1.00 23.92 42 LEU C C 1
ATOM 2762 O O . LEU C 1 42 ? 28.264 61.598 43.800 1.00 24.65 42 LEU C O 1
ATOM 2767 N N . VAL C 1 43 ? 27.411 61.546 41.715 1.00 22.94 43 VAL C N 1
ATOM 2768 C CA . VAL C 1 43 ? 28.636 61.991 41.061 1.00 21.52 43 VAL C CA 1
ATOM 2769 C C . VAL C 1 43 ? 28.318 63.094 40.057 1.00 23.60 43 VAL C C 1
ATOM 2770 O O . VAL C 1 43 ? 27.173 63.248 39.639 1.00 20.02 43 VAL C O 1
ATOM 2774 N N . PRO C 1 44 ? 29.330 63.889 39.665 1.00 23.50 44 PRO C N 1
ATOM 2775 C CA . PRO C 1 44 ? 29.091 64.960 38.697 1.00 22.88 44 PRO C CA 1
ATOM 2776 C C . PRO C 1 44 ? 29.122 64.367 37.296 1.00 23.28 44 PRO C C 1
ATOM 2777 O O . PRO C 1 44 ? 29.321 63.160 37.139 1.00 22.20 44 PRO C O 1
ATOM 2781 N N . ASP C 1 45 ? 28.925 65.206 36.285 1.00 24.07 45 ASP C N 1
ATOM 2782 C CA . ASP C 1 45 ? 28.943 64.741 34.902 1.00 24.45 45 ASP C CA 1
ATOM 2783 C C . ASP C 1 45 ? 30.379 64.533 34.431 1.00 26.27 45 ASP C C 1
ATOM 2784 O O . ASP C 1 45 ? 30.871 65.246 33.553 1.00 29.31 45 ASP C O 1
ATOM 2789 N N . GLU C 1 46 ? 31.045 63.548 35.026 1.00 25.95 46 GLU C N 1
ATOM 2790 C CA . GLU C 1 46 ? 32.431 63.231 34.691 1.00 29.48 46 GLU C CA 1
ATOM 2791 C C . GLU C 1 46 ? 32.619 61.730 34.499 1.00 28.52 46 GLU C C 1
ATOM 2792 O O . GLU C 1 46 ? 32.528 60.959 35.456 1.00 28.09 46 GLU C O 1
ATOM 2798 N N . PRO C 1 47 ? 32.899 61.299 33.256 1.00 27.75 47 PRO C N 1
ATOM 2799 C CA . PRO C 1 47 ? 33.100 59.881 32.945 1.00 28.79 47 PRO C CA 1
ATOM 2800 C C . PRO C 1 47 ? 33.984 59.113 33.929 1.00 27.37 47 PRO C C 1
ATOM 2801 O O . PRO C 1 47 ? 33.631 58.013 34.352 1.00 26.36 47 PRO C O 1
ATOM 2805 N N . PRO C 1 48 ? 35.145 59.678 34.308 1.00 28.92 48 PRO C N 1
ATOM 2806 C CA . PRO C 1 48 ? 36.040 58.996 35.249 1.00 28.11 48 PRO C CA 1
ATOM 2807 C C . PRO C 1 48 ? 35.360 58.577 36.555 1.00 28.05 48 PRO C C 1
ATOM 2808 O O . PRO C 1 48 ? 35.553 57.462 37.037 1.00 27.16 48 PRO C O 1
ATOM 2812 N N . MET C 1 49 ? 34.557 59.474 37.117 1.00 28.16 49 MET C N 1
ATOM 2813 C CA . MET C 1 49 ? 33.865 59.200 38.369 1.00 28.38 49 MET C CA 1
ATOM 2814 C C . MET C 1 49 ? 32.658 58.279 38.182 1.00 27.62 49 MET C C 1
ATOM 2815 O O . MET C 1 49 ? 32.335 57.481 39.062 1.00 27.03 49 MET C O 1
ATOM 2820 N N . ILE C 1 50 ? 31.995 58.388 37.036 1.00 26.10 50 ILE C N 1
ATOM 2821 C CA . ILE C 1 50 ? 30.845 57.537 36.745 1.00 24.75 50 ILE C CA 1
ATOM 2822 C C . ILE C 1 50 ? 31.299 56.085 36.631 1.00 24.97 50 ILE C C 1
ATOM 2823 O O . ILE C 1 50 ? 30.693 55.185 37.212 1.00 23.81 50 ILE C O 1
ATOM 2828 N N . LYS C 1 51 ? 32.376 55.868 35.881 1.00 26.14 51 LYS C N 1
ATOM 2829 C CA . LYS C 1 51 ? 32.910 54.529 35.667 1.00 26.59 51 LYS C CA 1
ATOM 2830 C C . LYS C 1 51 ? 33.405 53.867 36.947 1.00 26.96 51 LYS C C 1
ATOM 2831 O O . LYS C 1 51 ? 33.156 52.685 37.176 1.00 26.27 51 LYS C O 1
ATOM 2837 N N . LYS C 1 52 ? 34.116 54.623 37.777 1.00 28.68 52 LYS C N 1
ATOM 2838 C CA . LYS C 1 52 ? 34.634 54.066 39.018 1.00 29.42 52 LYS C CA 1
ATOM 2839 C C . LYS C 1 52 ? 33.517 53.398 39.806 1.00 26.92 52 LYS C C 1
ATOM 2840 O O . LYS C 1 52 ? 33.670 52.277 40.283 1.00 28.07 52 LYS C O 1
ATOM 2846 N N . VAL C 1 53 ? 32.388 54.089 39.934 1.00 25.28 53 VAL C N 1
ATOM 2847 C CA . VAL C 1 53 ? 31.250 53.548 40.663 1.00 23.15 53 VAL C CA 1
ATOM 2848 C C . VAL C 1 53 ? 30.648 52.351 39.934 1.00 24.02 53 VAL C C 1
ATOM 2849 O O . VAL C 1 53 ? 30.250 51.369 40.561 1.00 23.52 53 VAL C O 1
ATOM 2853 N N . LEU C 1 54 ? 30.587 52.429 38.608 1.00 23.91 54 LEU C N 1
ATOM 2854 C CA . LEU C 1 54 ? 30.038 51.330 37.823 1.00 21.51 54 LEU C CA 1
ATOM 2855 C C . LEU C 1 54 ? 30.902 50.077 37.955 1.00 22.02 54 LEU C C 1
ATOM 2856 O O . LEU C 1 54 ? 30.385 48.974 38.124 1.00 22.43 54 LEU C O 1
ATOM 2861 N N . ARG C 1 55 ? 32.219 50.249 37.881 1.00 25.28 55 ARG C N 1
ATOM 2862 C CA . ARG C 1 55 ? 33.133 49.120 38.013 1.00 26.01 55 ARG C CA 1
ATOM 2863 C C . ARG C 1 55 ? 33.062 48.560 39.429 1.00 26.55 55 ARG C C 1
ATOM 2864 O O . ARG C 1 55 ? 33.064 47.347 39.630 1.00 27.22 55 ARG C O 1
ATOM 2872 N N . LEU C 1 56 ? 33.010 49.462 40.405 1.00 30.11 56 LEU C N 1
ATOM 2873 C CA . LEU C 1 56 ? 32.940 49.085 41.815 1.00 30.03 56 LEU C CA 1
ATOM 2874 C C . LEU C 1 56 ? 31.723 48.208 42.095 1.00 29.06 56 LEU C C 1
ATOM 2875 O O . LEU C 1 56 ? 31.841 47.129 42.672 1.00 28.15 56 LEU C O 1
ATOM 2880 N N . TRP C 1 57 ? 30.552 48.674 41.676 1.00 26.60 57 TRP C N 1
ATOM 2881 C CA . TRP C 1 57 ? 29.316 47.937 41.905 1.00 25.79 57 TRP C CA 1
ATOM 2882 C C . TRP C 1 57 ? 29.193 46.644 41.109 1.00 26.56 57 TRP C C 1
ATOM 2883 O O . TRP C 1 57 ? 28.584 45.685 41.575 1.00 27.23 57 TRP C O 1
ATOM 2894 N N . ALA C 1 58 ? 29.772 46.615 39.913 1.00 27.83 58 ALA C N 1
ATOM 2895 C CA . ALA C 1 58 ? 29.695 45.427 39.071 1.00 27.85 58 ALA C CA 1
ATOM 2896 C C . ALA C 1 58 ? 30.783 44.400 39.374 1.00 29.79 58 ALA C C 1
ATOM 2897 O O . ALA C 1 58 ? 30.493 43.214 39.540 1.00 27.88 58 ALA C O 1
ATOM 2899 N N . ASP C 1 59 ? 32.030 44.856 39.458 1.00 29.97 59 ASP C N 1
ATOM 2900 C CA . ASP C 1 59 ? 33.153 43.957 39.701 1.00 31.33 59 ASP C CA 1
ATOM 2901 C C . ASP C 1 59 ? 33.418 43.607 41.166 1.00 32.98 59 ASP C C 1
ATOM 2902 O O . ASP C 1 59 ? 33.676 42.445 41.484 1.00 35.10 59 ASP C O 1
ATOM 2907 N N . ARG C 1 60 ? 33.358 44.596 42.056 1.00 33.71 60 ARG C N 1
ATOM 2908 C CA . ARG C 1 60 ? 33.614 44.340 43.474 1.00 33.97 60 ARG C CA 1
ATOM 2909 C C . ARG C 1 60 ? 32.361 43.894 44.218 1.00 33.93 60 ARG C C 1
ATOM 2910 O O . ARG C 1 60 ? 32.335 42.813 44.813 1.00 34.41 60 ARG C O 1
ATOM 2918 N N . GLU C 1 61 ? 31.324 44.727 44.182 1.00 29.20 61 GLU C N 1
ATOM 2919 C CA . GLU C 1 61 ? 30.074 44.423 44.871 1.00 27.81 61 GLU C CA 1
ATOM 2920 C C . GLU C 1 61 ? 29.251 43.345 44.181 1.00 27.40 61 GLU C C 1
ATOM 2921 O O . GLU C 1 61 ? 28.480 42.640 44.827 1.00 27.40 61 GLU C O 1
ATOM 2927 N N . GLY C 1 62 ? 29.403 43.227 42.867 1.00 27.12 62 GLY C N 1
ATOM 2928 C CA . GLY C 1 62 ? 28.648 42.226 42.140 1.00 26.62 62 GLY C CA 1
ATOM 2929 C C . GLY C 1 62 ? 27.153 42.496 42.177 1.00 25.29 62 GLY C C 1
ATOM 2930 O O . GLY C 1 62 ? 26.348 41.568 42.285 1.00 23.63 62 GLY C O 1
ATOM 2931 N N . LEU C 1 63 ? 26.773 43.768 42.100 1.00 24.95 63 LEU C N 1
ATOM 2932 C CA . LEU C 1 63 ? 25.361 44.128 42.102 1.00 24.27 63 LEU C CA 1
ATOM 2933 C C . LEU C 1 63 ? 24.692 43.526 40.868 1.00 23.82 63 LEU C C 1
ATOM 2934 O O . LEU C 1 63 ? 25.325 43.356 39.829 1.00 24.20 63 LEU C O 1
ATOM 2939 N N . ASP C 1 64 ? 23.413 43.194 40.989 1.00 21.70 64 ASP C N 1
ATOM 2940 C CA . ASP C 1 64 ? 22.674 42.589 39.888 1.00 22.92 64 ASP C CA 1
ATOM 2941 C C . ASP C 1 64 ? 22.205 43.628 38.886 1.00 23.58 64 ASP C C 1
ATOM 2942 O O . ASP C 1 64 ? 22.223 43.398 37.676 1.00 23.75 64 ASP C O 1
ATOM 2947 N N . LEU C 1 65 ? 21.785 44.775 39.404 1.00 20.97 65 LEU C N 1
ATOM 2948 C CA . LEU C 1 65 ? 21.275 45.849 38.571 1.00 18.03 65 LEU C CA 1
ATOM 2949 C C . LEU C 1 65 ? 21.837 47.193 38.992 1.00 17.56 65 LEU C C 1
ATOM 2950 O O . LEU C 1 65 ? 21.959 47.482 40.181 1.00 16.62 65 LEU C O 1
ATOM 2955 N N . ILE C 1 66 ? 22.190 48.008 38.008 1.00 17.85 66 ILE C N 1
ATOM 2956 C CA . ILE C 1 66 ? 22.667 49.352 38.282 1.00 16.02 66 ILE C CA 1
ATOM 2957 C C . ILE C 1 66 ? 21.766 50.286 37.493 1.00 17.93 66 ILE C C 1
ATOM 2958 O O . ILE C 1 66 ? 21.624 50.154 36.272 1.00 18.88 66 ILE C O 1
ATOM 2963 N N . LEU C 1 67 ? 21.130 51.204 38.207 1.00 15.54 67 LEU C N 1
ATOM 2964 C CA . LEU C 1 67 ? 20.259 52.177 37.585 1.00 16.90 67 LEU C CA 1
ATOM 2965 C C . LEU C 1 67 ? 20.898 53.537 37.745 1.00 17.44 67 LEU C C 1
ATOM 2966 O O . LEU C 1 67 ? 20.928 54.081 38.844 1.00 18.52 67 LEU C O 1
ATOM 2971 N N . THR C 1 68 ? 21.447 54.075 36.665 1.00 17.02 68 THR C N 1
ATOM 2972 C CA . THR C 1 68 ? 22.024 55.407 36.754 1.00 15.06 68 THR C CA 1
ATOM 2973 C C . THR C 1 68 ? 20.905 56.326 36.296 1.00 15.70 68 THR C C 1
ATOM 2974 O O . THR C 1 68 ? 19.995 55.898 35.589 1.00 15.57 68 THR C O 1
ATOM 2978 N N . ASN C 1 69 ? 20.949 57.578 36.726 1.00 13.79 69 ASN C N 1
ATOM 2979 C CA . ASN C 1 69 ? 19.961 58.544 36.283 1.00 14.47 69 ASN C CA 1
ATOM 2980 C C . ASN C 1 69 ? 20.695 59.855 36.081 1.00 15.15 69 ASN C C 1
ATOM 2981 O O . ASN C 1 69 ? 21.541 60.241 36.893 1.00 16.36 69 ASN C O 1
ATOM 2986 N N . GLY C 1 70 ? 20.402 60.512 34.964 1.00 14.75 70 GLY C N 1
ATOM 2987 C CA . GLY C 1 70 ? 21.039 61.778 34.656 1.00 15.28 70 GLY C CA 1
ATOM 2988 C C . GLY C 1 70 ? 22.226 61.648 33.721 1.00 15.47 70 GLY C C 1
ATOM 2989 O O . GLY C 1 70 ? 22.800 60.571 33.571 1.00 16.12 70 GLY C O 1
ATOM 2990 N N . GLY C 1 71 ? 22.583 62.760 33.085 1.00 15.42 71 GLY C N 1
ATOM 2991 C CA . GLY C 1 71 ? 23.711 62.771 32.174 1.00 16.92 71 GLY C CA 1
ATOM 2992 C C . GLY C 1 71 ? 23.440 62.100 30.841 1.00 16.20 71 GLY C C 1
ATOM 2993 O O . GLY C 1 71 ? 24.375 61.680 30.160 1.00 16.33 71 GLY C O 1
ATOM 2994 N N . THR C 1 72 ? 22.173 61.997 30.454 1.00 16.48 72 THR C N 1
ATOM 2995 C CA . THR C 1 72 ? 21.847 61.358 29.180 1.00 17.37 72 THR C CA 1
ATOM 2996 C C . THR C 1 72 ? 21.247 62.330 28.175 1.00 15.48 72 THR C C 1
ATOM 2997 O O . THR C 1 72 ? 20.803 61.924 27.099 1.00 18.48 72 THR C O 1
ATOM 3001 N N . GLY C 1 73 ? 21.254 63.613 28.526 1.00 17.28 73 GLY C N 1
ATOM 3002 C CA . GLY C 1 73 ? 20.703 64.634 27.653 1.00 18.83 73 GLY C CA 1
ATOM 3003 C C . GLY C 1 73 ? 21.611 65.050 26.510 1.00 18.39 73 GLY C C 1
ATOM 3004 O O . GLY C 1 73 ? 22.657 64.444 26.276 1.00 17.85 73 GLY C O 1
ATOM 3005 N N . LEU C 1 74 ? 21.195 66.094 25.797 1.00 21.73 74 LEU C N 1
ATOM 3006 C CA . LEU C 1 74 ? 21.940 66.604 24.654 1.00 24.17 74 LEU C CA 1
ATOM 3007 C C . LEU C 1 74 ? 22.900 67.716 25.040 1.00 27.15 74 LEU C C 1
ATOM 3008 O O . LEU C 1 74 ? 23.583 68.275 24.183 1.00 29.81 74 LEU C O 1
ATOM 3013 N N . ALA C 1 75 ? 22.943 68.045 26.328 1.00 30.60 75 ALA C N 1
ATOM 3014 C CA . ALA C 1 75 ? 23.861 69.071 26.813 1.00 31.12 75 ALA C CA 1
ATOM 3015 C C . ALA C 1 75 ? 25.262 68.492 26.641 1.00 31.35 75 ALA C C 1
ATOM 3016 O O . ALA C 1 75 ? 25.490 67.316 26.924 1.00 29.43 75 ALA C O 1
ATOM 3018 N N . PRO C 1 76 ? 26.219 69.311 26.174 1.00 32.14 76 PRO C N 1
ATOM 3019 C CA . PRO C 1 76 ? 27.601 68.875 25.955 1.00 32.95 76 PRO C CA 1
ATOM 3020 C C . PRO C 1 76 ? 28.230 68.066 27.093 1.00 32.87 76 PRO C C 1
ATOM 3021 O O . PRO C 1 76 ? 28.980 67.116 26.843 1.00 32.39 76 PRO C O 1
ATOM 3025 N N . ARG C 1 77 ? 27.925 68.444 28.333 1.00 31.08 77 ARG C N 1
ATOM 3026 C CA . ARG C 1 77 ? 28.472 67.772 29.511 1.00 28.77 77 ARG C CA 1
ATOM 3027 C C . ARG C 1 77 ? 27.866 66.393 29.787 1.00 28.15 77 ARG C C 1
ATOM 3028 O O . ARG C 1 77 ? 28.532 65.520 30.347 1.00 26.69 77 ARG C O 1
ATOM 3036 N N . ASP C 1 78 ? 26.606 66.198 29.406 1.00 26.83 78 ASP C N 1
ATOM 3037 C CA . ASP C 1 78 ? 25.944 64.909 29.619 1.00 25.49 78 ASP C CA 1
ATOM 3038 C C . ASP C 1 78 ? 26.705 63.795 28.898 1.00 24.35 78 ASP C C 1
ATOM 3039 O O . ASP C 1 78 ? 26.644 63.681 27.672 1.00 25.86 78 ASP C O 1
ATOM 3044 N N . ARG C 1 79 ? 27.415 62.967 29.660 1.00 19.47 79 ARG C N 1
ATOM 3045 C CA . ARG C 1 79 ? 28.214 61.894 29.072 1.00 18.98 79 ARG C CA 1
ATOM 3046 C C . ARG C 1 79 ? 28.066 60.527 29.742 1.00 19.23 79 ARG C C 1
ATOM 3047 O O . ARG C 1 79 ? 28.964 59.688 29.658 1.00 18.33 79 ARG C O 1
ATOM 3055 N N . THR C 1 80 ? 26.932 60.296 30.394 1.00 14.72 80 THR C N 1
ATOM 3056 C CA . THR C 1 80 ? 26.693 59.016 31.052 1.00 15.74 80 THR C CA 1
ATOM 3057 C C . THR C 1 80 ? 26.654 57.853 30.060 1.00 15.02 80 THR C C 1
ATOM 3058 O O . THR C 1 80 ? 27.186 56.778 30.337 1.00 16.22 80 THR C O 1
ATOM 3062 N N . PRO C 1 81 ? 26.013 58.049 28.892 1.00 15.87 81 PRO C N 1
ATOM 3063 C CA . PRO C 1 81 ? 25.961 56.948 27.921 1.00 16.49 81 PRO C CA 1
ATOM 3064 C C . PRO C 1 81 ? 27.350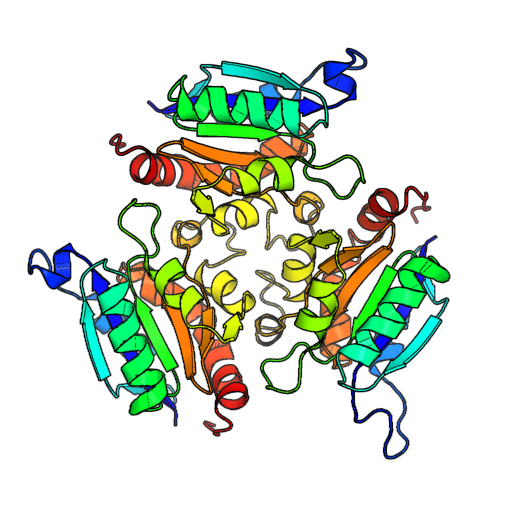 56.498 27.470 1.00 17.11 81 PRO C C 1
ATOM 3065 O O . PRO C 1 81 ? 27.645 55.304 27.446 1.00 17.86 81 PRO C O 1
ATOM 3069 N N . GLU C 1 82 ? 28.191 57.464 27.109 1.00 19.90 82 GLU C N 1
ATOM 3070 C CA . GLU C 1 82 ? 29.546 57.176 26.652 1.00 21.55 82 GLU C CA 1
ATOM 3071 C C . GLU C 1 82 ? 30.353 56.482 27.741 1.00 22.01 82 GLU C C 1
ATOM 3072 O O . GLU C 1 82 ? 31.072 55.519 27.472 1.00 24.12 82 GLU C O 1
ATOM 3078 N N . ALA C 1 83 ? 30.233 56.972 28.972 1.00 19.88 83 ALA C N 1
ATOM 3079 C CA . ALA C 1 83 ? 30.956 56.379 30.090 1.00 21.97 83 ALA C CA 1
ATOM 3080 C C . ALA C 1 83 ? 30.535 54.931 30.285 1.00 22.58 83 ALA C C 1
ATOM 3081 O O . ALA C 1 83 ? 31.374 54.042 30.442 1.00 21.49 83 ALA C O 1
ATOM 3083 N N . THR C 1 84 ? 29.226 54.703 30.267 1.00 21.40 84 THR C N 1
ATOM 3084 C CA . THR C 1 84 ? 28.663 53.373 30.458 1.00 21.24 84 THR C CA 1
ATOM 3085 C C . THR C 1 84 ? 29.029 52.397 29.341 1.00 22.85 84 THR C C 1
ATOM 3086 O O . THR C 1 84 ? 29.469 51.281 29.606 1.00 22.90 84 THR C O 1
ATOM 3090 N N . ARG C 1 85 ? 28.836 52.821 28.097 1.00 22.21 85 ARG C N 1
ATOM 3091 C CA . ARG C 1 85 ? 29.125 51.980 26.939 1.00 23.69 85 ARG C CA 1
ATOM 3092 C C . ARG C 1 85 ? 30.558 51.442 26.967 1.00 25.23 85 ARG C C 1
ATOM 3093 O O . ARG C 1 85 ? 30.813 50.302 26.576 1.00 23.88 85 ARG C O 1
ATOM 3101 N N . GLU C 1 86 ? 31.486 52.266 27.441 1.00 25.42 86 GLU C N 1
ATOM 3102 C CA . GLU C 1 86 ? 32.889 51.870 27.525 1.00 28.08 86 GLU C CA 1
ATOM 3103 C C . GLU C 1 86 ? 33.114 50.665 28.430 1.00 26.69 86 GLU C C 1
ATOM 3104 O O . GLU C 1 86 ? 34.125 49.971 28.300 1.00 27.24 86 GLU C O 1
ATOM 3110 N N . LEU C 1 87 ? 32.177 50.417 29.343 1.00 22.97 87 LEU C N 1
ATOM 3111 C CA . LEU C 1 87 ? 32.299 49.313 30.297 1.00 25.38 87 LEU C CA 1
ATOM 3112 C C . LEU C 1 87 ? 31.421 48.097 30.013 1.00 24.96 87 LEU C C 1
ATOM 3113 O O . LEU C 1 87 ? 31.512 47.088 30.712 1.00 26.08 87 LEU C O 1
ATOM 3118 N N . LEU C 1 88 ? 30.574 48.187 28.994 1.00 24.93 88 LEU C N 1
ATOM 3119 C CA . LEU C 1 88 ? 29.666 47.094 28.665 1.00 22.84 88 LEU C CA 1
ATOM 3120 C C . LEU C 1 88 ? 30.266 46.022 27.772 1.00 23.62 88 LEU C C 1
ATOM 3121 O O . LEU C 1 88 ? 30.995 46.327 26.829 1.00 25.83 88 LEU C O 1
ATOM 3126 N N . ASP C 1 89 ? 29.951 44.764 28.069 1.00 24.08 89 ASP C N 1
ATOM 3127 C CA . ASP C 1 89 ? 30.424 43.653 27.253 1.00 26.27 89 ASP C CA 1
ATOM 3128 C C . ASP C 1 89 ? 29.515 43.577 26.032 1.00 26.82 89 ASP C C 1
ATOM 3129 O O . ASP C 1 89 ? 29.958 43.253 24.933 1.00 27.44 89 ASP C O 1
ATOM 3134 N N . ARG C 1 90 ? 28.237 43.878 26.244 1.00 24.46 90 ARG C N 1
ATOM 3135 C CA . ARG C 1 90 ? 27.247 43.879 25.173 1.00 23.02 90 ARG C CA 1
ATOM 3136 C C . ARG C 1 90 ? 26.057 44.739 25.584 1.00 22.27 90 ARG C C 1
ATOM 3137 O O . ARG C 1 90 ? 25.796 44.935 26.774 1.00 21.18 90 ARG C O 1
ATOM 3145 N N . GLU C 1 91 ? 25.340 45.258 24.595 1.00 19.16 91 GLU C N 1
ATOM 3146 C CA . GLU C 1 91 ? 24.182 46.097 24.864 1.00 20.32 91 GLU C CA 1
ATOM 3147 C C . GLU C 1 91 ? 22.870 45.365 24.636 1.00 19.22 91 GLU C C 1
ATOM 3148 O O . GLU C 1 91 ? 22.823 44.343 23.952 1.00 19.02 91 GLU C O 1
ATOM 3154 N N . VAL C 1 92 ? 21.807 45.911 25.217 1.00 16.95 92 VAL C N 1
ATOM 3155 C CA . VAL C 1 92 ? 20.458 45.369 25.069 1.00 17.22 92 VAL C CA 1
ATOM 3156 C C . VAL C 1 92 ? 19.624 46.560 24.605 1.00 17.44 92 VAL C C 1
ATOM 3157 O O . VAL C 1 92 ? 18.915 47.182 25.396 1.00 17.61 92 VAL C O 1
ATOM 3161 N N . PRO C 1 93 ? 19.698 46.889 23.302 1.00 16.66 93 PRO C N 1
ATOM 3162 C CA . PRO C 1 93 ? 18.959 48.021 22.731 1.00 17.11 93 PRO C CA 1
ATOM 3163 C C . PRO C 1 93 ? 17.474 48.076 23.046 1.00 14.18 93 PRO C C 1
ATOM 3164 O O . PRO C 1 93 ? 16.903 49.159 23.191 1.00 14.77 93 PRO C O 1
ATOM 3168 N N . GLY C 1 94 ? 16.846 46.911 23.163 1.00 15.50 94 GLY C N 1
ATOM 3169 C CA . GLY C 1 94 ? 15.426 46.876 23.459 1.00 14.85 94 GLY C CA 1
ATOM 3170 C C . GLY C 1 94 ? 15.065 47.638 24.720 1.00 17.19 94 GLY C C 1
ATOM 3171 O O . GLY C 1 94 ? 14.007 48.268 24.795 1.00 14.66 94 GLY C O 1
ATOM 3172 N N . LEU C 1 95 ? 15.941 47.580 25.719 1.00 14.74 95 LEU C N 1
ATOM 3173 C CA . LEU C 1 95 ? 15.687 48.272 26.974 1.00 14.15 95 LEU C CA 1
ATOM 3174 C C . LEU C 1 95 ? 15.905 49.775 26.817 1.00 14.24 95 LEU C C 1
ATOM 3175 O O . LEU C 1 95 ? 15.210 50.573 27.437 1.00 13.78 95 LEU C O 1
ATOM 3180 N N . ALA C 1 96 ? 16.865 50.161 25.983 1.00 15.40 96 ALA C N 1
ATOM 3181 C CA . ALA C 1 96 ? 17.119 51.578 25.749 1.00 14.10 96 ALA C CA 1
ATOM 3182 C C . ALA C 1 96 ? 15.903 52.180 25.038 1.00 13.68 96 ALA C C 1
ATOM 3183 O O . ALA C 1 96 ? 15.499 53.303 25.331 1.00 16.00 96 ALA C O 1
ATOM 3185 N N . GLU C 1 97 ? 15.304 51.421 24.122 1.00 13.09 97 GLU C N 1
ATOM 3186 C CA . GLU C 1 97 ? 14.125 51.886 23.392 1.00 14.05 97 GLU C CA 1
ATOM 3187 C C . GLU C 1 97 ? 12.938 52.024 24.346 1.00 11.69 97 GLU C C 1
ATOM 3188 O O . GLU C 1 97 ? 12.179 52.994 24.283 1.00 14.86 97 GLU C O 1
ATOM 3194 N N . LEU C 1 98 ? 12.777 51.052 25.236 1.00 15.27 98 LEU C N 1
ATOM 3195 C CA . LEU C 1 98 ? 11.684 51.109 26.202 1.00 14.03 98 LEU C CA 1
ATOM 3196 C C . LEU C 1 98 ? 11.787 52.363 27.064 1.00 16.04 98 LEU C C 1
ATOM 3197 O O . LEU C 1 98 ? 10.780 53.020 27.339 1.00 15.46 98 LEU C O 1
ATOM 3202 N N . MET C 1 99 ? 13.007 52.697 27.484 1.00 15.35 99 MET C N 1
ATOM 3203 C CA . MET C 1 99 ? 13.226 53.878 28.312 1.00 14.14 99 MET C CA 1
ATOM 3204 C C . MET C 1 99 ? 12.925 55.180 27.578 1.00 14.38 99 MET C C 1
ATOM 3205 O O . MET C 1 99 ? 12.666 56.207 28.206 1.00 14.50 99 MET C O 1
ATOM 3210 N N . ARG C 1 100 ? 12.953 55.145 26.249 1.00 15.68 100 ARG C N 1
ATOM 3211 C CA . ARG C 1 100 ? 12.645 56.339 25.469 1.00 13.92 100 ARG C CA 1
ATOM 3212 C C . ARG C 1 100 ? 11.149 56.399 25.174 1.00 15.89 100 ARG C C 1
ATOM 3213 O O . ARG C 1 100 ? 10.679 57.289 24.463 1.00 16.62 100 ARG C O 1
ATOM 3221 N N . LEU C 1 101 ? 10.409 55.445 25.735 1.00 16.94 101 LEU C N 1
ATOM 3222 C CA . LEU C 1 101 ? 8.959 55.375 25.568 1.00 17.14 101 LEU C CA 1
ATOM 3223 C C . LEU C 1 101 ? 8.576 55.357 24.094 1.00 18.37 101 LEU C C 1
ATOM 3224 O O . LEU C 1 101 ? 7.601 55.994 23.688 1.00 19.94 101 LEU C O 1
ATOM 3229 N N . VAL C 1 102 ? 9.342 54.622 23.295 1.00 18.00 102 VAL C N 1
ATOM 3230 C CA . VAL C 1 102 ? 9.085 54.543 21.862 1.00 18.57 102 VAL C CA 1
ATOM 3231 C C . VAL C 1 102 ? 7.720 53.935 21.542 1.00 21.37 102 VAL C C 1
ATOM 3232 O O . VAL C 1 102 ? 7.380 52.854 22.020 1.00 23.33 102 VAL C O 1
ATOM 3236 N N . GLY C 1 103 ? 6.939 54.637 20.728 1.00 22.43 103 GLY C N 1
ATOM 3237 C CA . GLY C 1 103 ? 5.630 54.125 20.363 1.00 27.00 103 GLY C CA 1
ATOM 3238 C C . GLY C 1 103 ? 4.461 55.004 20.760 1.00 29.67 103 GLY C C 1
ATOM 3239 O O . GLY C 1 103 ? 3.389 54.913 20.157 1.00 31.06 103 GLY C O 1
ATOM 3240 N N . LEU C 1 104 ? 4.648 55.849 21.770 1.00 30.71 104 LEU C N 1
ATOM 3241 C CA . LEU C 1 104 ? 3.574 56.741 22.208 1.00 32.89 104 LEU C CA 1
ATOM 3242 C C . LEU C 1 104 ? 3.111 57.577 21.020 1.00 34.80 104 LEU C C 1
ATOM 3243 O O . LEU C 1 104 ? 3.919 57.956 20.173 1.00 34.43 104 LEU C O 1
ATOM 3248 N N . ARG C 1 105 ? 1.815 57.865 20.948 1.00 36.32 105 ARG C N 1
ATOM 3249 C CA . ARG C 1 105 ? 1.310 58.650 19.828 1.00 37.92 105 ARG C CA 1
ATOM 3250 C C . ARG C 1 105 ? 1.769 60.099 19.931 1.00 36.84 105 ARG C C 1
ATOM 3251 O O . ARG C 1 105 ? 1.973 60.770 18.917 1.00 38.88 105 ARG C O 1
ATOM 3259 N N . LYS C 1 106 ? 1.933 60.579 21.159 1.00 33.48 106 LYS C N 1
ATOM 3260 C CA . LYS C 1 106 ? 2.394 61.942 21.394 1.00 30.66 106 LYS C CA 1
ATOM 3261 C C . LYS C 1 106 ? 3.906 61.880 21.589 1.00 28.92 106 LYS C C 1
ATOM 3262 O O . LYS C 1 106 ? 4.388 61.287 22.556 1.00 29.19 106 LYS C O 1
ATOM 3268 N N . THR C 1 107 ? 4.650 62.479 20.663 1.00 25.17 107 THR C N 1
ATOM 3269 C CA . THR C 1 107 ? 6.108 62.482 20.743 1.00 24.18 107 THR C CA 1
ATOM 3270 C C . THR C 1 107 ? 6.553 62.865 22.148 1.00 22.46 107 THR C C 1
ATOM 3271 O O . THR C 1 107 ? 6.241 63.954 22.635 1.00 22.16 107 THR C O 1
ATOM 3275 N N . PRO C 1 108 ? 7.283 61.961 22.820 1.00 20.14 108 PRO C N 1
ATOM 3276 C CA . PRO C 1 108 ? 7.769 62.194 24.182 1.00 19.83 108 PRO C CA 1
ATOM 3277 C C . PRO C 1 108 ? 9.142 62.856 24.262 1.00 21.43 108 PRO C C 1
ATOM 3278 O O . PRO C 1 108 ? 9.996 62.641 23.404 1.00 23.04 108 PRO C O 1
ATOM 3282 N N . MET C 1 109 ? 9.346 63.661 25.299 1.00 21.91 109 MET C N 1
ATOM 3283 C CA . MET C 1 109 ? 10.632 64.312 25.508 1.00 21.56 109 MET C CA 1
ATOM 3284 C C . MET C 1 109 ? 11.645 63.219 25.840 1.00 18.32 109 MET C C 1
ATOM 3285 O O . MET C 1 109 ? 12.856 63.420 25.751 1.00 17.74 109 MET C O 1
ATOM 3290 N N . ALA C 1 110 ? 11.128 62.058 26.226 1.00 18.26 110 ALA C N 1
ATOM 3291 C CA . ALA C 1 110 ? 11.957 60.907 26.574 1.00 16.62 110 ALA C CA 1
ATOM 3292 C C . ALA C 1 110 ? 12.829 60.490 25.395 1.00 17.27 110 ALA C C 1
ATOM 3293 O O . ALA C 1 110 ? 13.874 59.865 25.575 1.00 16.64 110 ALA C O 1
ATOM 3295 N N . ALA C 1 111 ? 12.397 60.839 24.187 1.00 15.72 111 ALA C N 1
ATOM 3296 C CA . ALA C 1 111 ? 13.147 60.485 22.987 1.00 16.88 111 ALA C CA 1
ATOM 3297 C C . ALA C 1 111 ? 14.518 61.151 22.944 1.00 14.75 111 ALA C C 1
ATOM 3298 O O . ALA C 1 111 ? 15.407 60.709 22.216 1.00 15.62 111 ALA C O 1
ATOM 3300 N N . LEU C 1 112 ? 14.690 62.210 23.730 1.00 15.30 112 LEU C N 1
ATOM 3301 C CA . LEU C 1 112 ? 15.956 62.930 23.763 1.00 15.01 112 LEU C CA 1
ATOM 3302 C C . LEU C 1 112 ? 16.990 62.320 24.703 1.00 17.27 112 LEU C C 1
ATOM 3303 O O . LEU C 1 112 ? 18.096 62.844 24.836 1.00 22.13 112 LEU C O 1
ATOM 3308 N N . SER C 1 113 ? 16.640 61.219 25.364 1.00 15.51 113 SER C N 1
ATOM 3309 C CA . SER C 1 113 ? 17.594 60.559 26.250 1.00 13.91 113 SER C CA 1
ATOM 3310 C C . SER C 1 113 ? 18.482 59.623 25.438 1.00 14.16 113 SER C C 1
ATOM 3311 O O . SER C 1 113 ? 17.989 58.803 24.667 1.00 14.62 113 SER C O 1
ATOM 3314 N N . ARG C 1 114 ? 19.794 59.751 25.614 1.00 14.26 114 ARG C N 1
ATOM 3315 C CA . ARG C 1 114 ? 20.742 58.907 24.903 1.00 13.50 114 ARG C CA 1
ATOM 3316 C C . ARG C 1 114 ? 21.173 57.720 25.761 1.00 14.76 114 ARG C C 1
ATOM 3317 O O . ARG C 1 114 ? 22.140 57.038 25.444 1.00 14.28 114 ARG C O 1
ATOM 3325 N N . GLY C 1 115 ? 20.443 57.477 26.843 1.00 14.73 115 GLY C N 1
ATOM 3326 C CA . GLY C 1 115 ? 20.783 56.382 27.732 1.00 14.24 115 GLY C CA 1
ATOM 3327 C C . GLY C 1 115 ? 20.863 55.040 27.036 1.00 15.46 115 GLY C C 1
ATOM 3328 O O . GLY C 1 115 ? 20.080 54.742 26.128 1.00 15.28 115 GLY C O 1
ATOM 3329 N N . VAL C 1 116 ? 21.819 54.226 27.462 1.00 15.31 116 VAL C N 1
ATOM 3330 C CA . VAL C 1 116 ? 21.982 52.900 26.895 1.00 15.56 116 VAL C CA 1
ATOM 3331 C C . VAL C 1 116 ? 21.637 51.859 27.954 1.00 15.91 116 VAL C C 1
ATOM 3332 O O . VAL C 1 116 ? 21.386 52.189 29.117 1.00 16.38 116 VAL C O 1
ATOM 3336 N N . ALA C 1 117 ? 21.608 50.601 27.537 1.00 14.92 117 ALA C N 1
ATOM 3337 C CA . ALA C 1 117 ? 21.335 49.497 28.442 1.00 15.56 117 ALA C CA 1
ATOM 3338 C C . ALA C 1 117 ? 22.271 48.378 28.017 1.00 16.24 117 ALA C C 1
ATOM 3339 O O . ALA C 1 117 ? 22.473 48.155 26.821 1.00 16.75 117 ALA C O 1
ATOM 3341 N N . GLY C 1 118 ? 22.858 47.685 28.985 1.00 15.61 118 GLY C N 1
ATOM 3342 C CA . GLY C 1 118 ? 23.769 46.617 28.634 1.00 17.97 118 GLY C CA 1
ATOM 3343 C C . GLY C 1 118 ? 24.221 45.783 29.808 1.00 20.23 118 GLY C C 1
ATOM 3344 O O . GLY C 1 118 ? 23.796 45.999 30.943 1.00 22.11 118 GLY C O 1
ATOM 3345 N N . VAL C 1 119 ? 25.101 44.832 29.527 1.00 21.00 119 VAL C N 1
ATOM 3346 C CA . VAL C 1 119 ? 25.610 43.933 30.548 1.00 21.26 119 VAL C CA 1
ATOM 3347 C C . VAL C 1 119 ? 27.123 44.017 30.702 1.00 22.89 119 VAL C C 1
ATOM 3348 O O . VAL C 1 119 ? 27.855 44.169 29.725 1.00 23.44 119 VAL C O 1
ATOM 3352 N N . ARG C 1 120 ? 27.572 43.946 31.951 1.00 24.15 120 ARG C N 1
ATOM 3353 C CA . ARG C 1 120 ? 28.991 43.922 32.284 1.00 24.61 120 ARG C CA 1
ATOM 3354 C C . ARG C 1 120 ? 29.082 42.744 33.247 1.00 26.35 120 ARG C C 1
ATOM 3355 O O . ARG C 1 120 ? 28.540 42.797 34.354 1.00 26.93 120 ARG C O 1
ATOM 3363 N N . GLY C 1 121 ? 29.743 41.672 32.817 1.00 27.36 121 GLY C N 1
ATOM 3364 C CA . GLY C 1 121 ? 29.846 40.492 33.658 1.00 28.09 121 GLY C CA 1
ATOM 3365 C C . GLY C 1 121 ? 28.459 39.911 33.868 1.00 28.08 121 GLY C C 1
ATOM 3366 O O . GLY C 1 121 ? 27.863 39.368 32.938 1.00 28.81 121 GLY C O 1
ATOM 3367 N N . ARG C 1 122 ? 27.940 40.024 35.087 1.00 27.08 122 ARG C N 1
ATOM 3368 C CA . ARG C 1 122 ? 26.603 39.523 35.392 1.00 27.19 122 ARG C CA 1
ATOM 3369 C C . ARG C 1 122 ? 25.761 40.644 35.990 1.00 25.65 122 ARG C C 1
ATOM 3370 O O . ARG C 1 122 ? 24.855 40.403 36.790 1.00 26.50 122 ARG C O 1
ATOM 3378 N N . THR C 1 123 ? 26.071 41.873 35.581 1.00 23.03 123 THR C N 1
ATOM 3379 C CA . THR C 1 123 ? 25.363 43.056 36.051 1.00 22.43 123 THR C CA 1
ATOM 3380 C C . THR C 1 123 ? 24.660 43.775 34.903 1.00 21.68 123 THR C C 1
ATOM 3381 O O . THR C 1 123 ? 25.283 44.098 33.891 1.00 23.49 123 THR C O 1
ATOM 3385 N N . LEU C 1 124 ? 23.363 44.017 35.064 1.00 19.00 124 LEU C N 1
ATOM 3386 C CA . LEU C 1 124 ? 22.591 44.742 34.062 1.00 20.54 124 LEU C CA 1
ATOM 3387 C C . LEU C 1 124 ? 22.677 46.223 34.418 1.00 20.47 124 LEU C C 1
ATOM 3388 O O . LEU C 1 124 ? 22.481 46.599 35.574 1.00 19.21 124 LEU C O 1
ATOM 3393 N N . ILE C 1 125 ? 22.973 47.064 33.432 1.00 19.83 125 ILE C N 1
ATOM 3394 C CA . ILE C 1 125 ? 23.090 48.499 33.672 1.00 18.61 125 ILE C CA 1
ATOM 3395 C C . ILE C 1 125 ? 22.156 49.271 32.746 1.00 18.90 125 ILE C C 1
ATOM 3396 O O . ILE C 1 125 ? 22.160 49.056 31.537 1.00 19.57 125 ILE C O 1
ATOM 3401 N N . LEU C 1 126 ? 21.355 50.159 33.329 1.00 17.36 126 LEU C N 1
ATOM 3402 C CA . LEU C 1 126 ? 20.412 50.984 32.581 1.00 17.24 126 LEU C CA 1
ATOM 3403 C C . LEU C 1 126 ? 20.630 52.469 32.867 1.00 16.39 126 LEU C C 1
ATOM 3404 O O . LEU C 1 126 ? 20.768 52.865 34.029 1.00 15.02 126 LEU C O 1
ATOM 3409 N N . ASN C 1 127 ? 20.655 53.284 31.814 1.00 16.07 127 ASN C N 1
ATOM 3410 C CA . ASN C 1 127 ? 20.820 54.732 31.974 1.00 13.16 127 ASN C CA 1
ATOM 3411 C C . ASN C 1 127 ? 19.454 55.422 31.900 1.00 14.57 127 ASN C C 1
ATOM 3412 O O . ASN C 1 127 ? 18.912 55.602 30.816 1.00 14.72 127 ASN C O 1
ATOM 3417 N N . LEU C 1 128 ? 18.910 55.813 33.050 1.00 13.73 128 LEU C N 1
ATOM 3418 C CA . LEU C 1 128 ? 17.625 56.505 33.090 1.00 15.13 128 LEU C CA 1
ATOM 3419 C C . LEU C 1 128 ? 17.841 58.006 32.947 1.00 14.34 128 LEU C C 1
ATOM 3420 O O . LEU C 1 128 ? 18.930 58.516 33.236 1.00 15.24 128 LEU C O 1
ATOM 3425 N N . PRO C 1 129 ? 16.811 58.735 32.480 1.00 16.95 129 PRO C N 1
ATOM 3426 C CA . PRO C 1 129 ? 16.921 60.186 32.328 1.00 17.14 129 PRO C CA 1
ATOM 3427 C C . PRO C 1 129 ? 17.080 60.787 33.726 1.00 18.65 129 PRO C C 1
ATOM 3428 O O . PRO C 1 129 ? 16.737 60.144 34.716 1.00 17.14 129 PRO C O 1
ATOM 3432 N N . GLY C 1 130 ? 17.586 62.013 33.801 1.00 17.33 130 GLY C N 1
ATOM 3433 C CA . GLY C 1 130 ? 17.825 62.637 35.093 1.00 18.60 130 GLY C CA 1
ATOM 3434 C C . GLY C 1 130 ? 16.680 63.267 35.866 1.00 18.81 130 GLY C C 1
ATOM 3435 O O . GLY C 1 130 ? 16.768 63.410 37.087 1.00 20.01 130 GLY C O 1
ATOM 3436 N N . SER C 1 131 ? 15.610 63.655 35.183 1.00 19.22 131 SER C N 1
ATOM 3437 C CA . SER C 1 131 ? 14.492 64.280 35.879 1.00 21.09 131 SER C CA 1
ATOM 3438 C C . SER C 1 131 ? 13.681 63.246 36.651 1.00 21.46 131 SER C C 1
ATOM 3439 O O . SER C 1 131 ? 13.655 62.067 36.295 1.00 19.84 131 SER C O 1
ATOM 3442 N N . PRO C 1 132 ? 13.033 63.671 37.743 1.00 22.18 132 PRO C N 1
ATOM 3443 C CA . PRO C 1 132 ? 12.227 62.739 38.534 1.00 23.05 132 PRO C CA 1
ATOM 3444 C C . PRO C 1 132 ? 11.171 62.055 37.666 1.00 25.40 132 PRO C C 1
ATOM 3445 O O . PRO C 1 132 ? 11.039 60.831 37.676 1.00 25.06 132 PRO C O 1
ATOM 3449 N N . LYS C 1 133 ? 10.428 62.865 36.920 1.00 25.87 133 LYS C N 1
ATOM 3450 C CA . LYS C 1 133 ? 9.374 62.379 36.034 1.00 28.40 133 LYS C CA 1
ATOM 3451 C C . LYS C 1 133 ? 9.935 61.447 34.966 1.00 24.52 133 LYS C C 1
ATOM 3452 O O . LYS C 1 133 ? 9.394 60.369 34.718 1.00 22.87 133 LYS C O 1
ATOM 3458 N N . GLY C 1 134 ? 11.024 61.880 34.338 1.00 22.25 134 GLY C N 1
ATOM 3459 C CA . GLY C 1 134 ? 11.652 61.089 33.297 1.00 21.43 134 GLY C CA 1
ATOM 3460 C C . GLY C 1 134 ? 12.122 59.729 33.770 1.00 21.78 134 GLY C C 1
ATOM 3461 O O . GLY C 1 134 ? 11.763 58.707 33.186 1.00 20.11 134 GLY C O 1
ATOM 3462 N N . ALA C 1 135 ? 12.922 59.710 34.833 1.00 20.12 135 ALA C N 1
ATOM 3463 C CA . ALA C 1 135 ? 13.441 58.457 35.372 1.00 18.99 135 ALA C CA 1
ATOM 3464 C C . ALA C 1 135 ? 12.313 57.490 35.725 1.00 19.03 135 ALA C C 1
ATOM 3465 O O . ALA C 1 135 ? 12.405 56.290 35.464 1.00 19.72 135 ALA C O 1
ATOM 3467 N N . ARG C 1 136 ? 11.249 58.021 36.317 1.00 22.44 136 ARG C N 1
ATOM 3468 C CA . ARG C 1 136 ? 10.101 57.214 36.714 1.00 23.40 136 ARG C CA 1
ATOM 3469 C C . ARG C 1 136 ? 9.430 56.531 35.522 1.00 23.65 136 ARG C C 1
ATOM 3470 O O . ARG C 1 136 ? 9.302 55.303 35.486 1.00 22.40 136 ARG C O 1
ATOM 3478 N N . GLU C 1 137 ? 9.005 57.327 34.547 1.00 22.28 137 GLU C N 1
ATOM 3479 C CA . GLU C 1 137 ? 8.342 56.784 33.366 1.00 22.87 137 GLU C CA 1
ATOM 3480 C C . GLU C 1 137 ? 9.233 55.802 32.619 1.00 21.14 137 GLU C C 1
ATOM 3481 O O . GLU C 1 137 ? 8.765 54.771 32.142 1.00 21.59 137 GLU C O 1
ATOM 3487 N N . SER C 1 138 ? 10.518 56.124 32.513 1.00 20.90 138 SER C N 1
ATOM 3488 C CA . SER C 1 138 ? 11.453 55.242 31.831 1.00 18.18 138 SER C CA 1
ATOM 3489 C C . SER C 1 138 ? 11.632 53.931 32.586 1.00 18.52 138 SER C C 1
ATOM 3490 O O . SER C 1 138 ? 11.718 52.868 31.975 1.00 18.65 138 SER C O 1
ATOM 3493 N N . LEU C 1 139 ? 11.683 53.998 33.914 1.00 16.66 139 LEU C N 1
ATOM 3494 C CA . LEU C 1 139 ? 11.860 52.785 34.708 1.00 17.49 139 LEU C CA 1
ATOM 3495 C C . LEU C 1 139 ? 10.597 51.931 34.683 1.00 18.10 139 LEU C C 1
ATOM 3496 O O . LEU C 1 139 ? 10.671 50.707 34.620 1.00 17.97 139 LEU C O 1
ATOM 3501 N N . GLU C 1 140 ? 9.439 52.582 34.730 1.00 19.04 140 GLU C N 1
ATOM 3502 C CA . GLU C 1 140 ? 8.166 51.865 34.695 1.00 21.51 140 GLU C CA 1
ATOM 3503 C C . GLU C 1 140 ? 8.005 51.153 33.355 1.00 20.81 140 GLU C C 1
ATOM 3504 O O . GLU C 1 140 ? 7.344 50.119 33.263 1.00 20.87 140 GLU C O 1
ATOM 3510 N N . ALA C 1 141 ? 8.619 51.709 32.314 1.00 21.97 141 ALA C N 1
ATOM 3511 C CA . ALA C 1 141 ? 8.542 51.125 30.980 1.00 20.90 141 ALA C CA 1
ATOM 3512 C C . ALA C 1 141 ? 9.282 49.796 30.880 1.00 22.00 141 ALA C C 1
ATOM 3513 O O . ALA C 1 141 ? 8.878 48.911 30.124 1.00 23.27 141 ALA C O 1
ATOM 3515 N N . VAL C 1 142 ? 10.367 49.649 31.634 1.00 21.17 142 VAL C N 1
ATOM 3516 C CA . VAL C 1 142 ? 11.140 48.414 31.588 1.00 21.17 142 VAL C CA 1
ATOM 3517 C C . VAL C 1 142 ? 10.786 47.425 32.692 1.00 21.31 142 VAL C C 1
ATOM 3518 O O . VAL C 1 142 ? 11.062 46.231 32.572 1.00 20.40 142 VAL C O 1
ATOM 3522 N N . LEU C 1 143 ? 10.169 47.922 33.758 1.00 24.46 143 LEU C N 1
ATOM 3523 C CA . LEU C 1 143 ? 9.811 47.089 34.906 1.00 26.29 143 LEU C CA 1
ATOM 3524 C C . LEU C 1 143 ? 9.167 45.737 34.584 1.00 27.28 143 LEU C C 1
ATOM 3525 O O . LEU C 1 143 ? 9.534 44.722 35.178 1.00 29.34 143 LEU C O 1
ATOM 3530 N N . PRO C 1 144 ? 8.197 45.704 33.654 1.00 29.07 144 PRO C N 1
ATOM 3531 C CA . PRO C 1 144 ? 7.531 44.447 33.293 1.00 29.43 144 PRO C CA 1
ATOM 3532 C C . PRO C 1 144 ? 8.464 43.310 32.866 1.00 29.81 144 PRO C C 1
ATOM 3533 O O . PRO C 1 144 ? 8.175 42.139 33.112 1.00 30.32 144 PRO C O 1
ATOM 3537 N N . VAL C 1 145 ? 9.580 43.653 32.232 1.00 27.69 145 VAL C N 1
ATOM 3538 C CA . VAL C 1 145 ? 10.526 42.645 31.765 1.00 26.68 145 VAL C CA 1
ATOM 3539 C C . VAL C 1 145 ? 11.832 42.645 32.558 1.00 27.23 145 VAL C C 1
ATOM 3540 O O . VAL C 1 145 ? 12.713 41.821 32.312 1.00 25.89 145 VAL C O 1
ATOM 3544 N N . LEU C 1 146 ? 11.953 43.560 33.513 1.00 27.04 146 LEU C N 1
ATOM 3545 C CA . LEU C 1 146 ? 13.177 43.669 34.296 1.00 26.71 146 LEU C CA 1
ATOM 3546 C C . LEU C 1 146 ? 13.564 42.392 35.053 1.00 25.54 146 LEU C C 1
ATOM 3547 O O . LEU C 1 146 ? 14.690 41.908 34.918 1.00 26.20 146 LEU C O 1
ATOM 3552 N N . PRO C 1 147 ? 12.642 41.826 35.849 1.00 26.98 147 PRO C N 1
ATOM 3553 C CA . PRO C 1 147 ? 12.956 40.605 36.598 1.00 28.75 147 PRO C CA 1
ATOM 3554 C C . PRO C 1 147 ? 13.478 39.458 35.734 1.00 29.49 147 PRO C C 1
ATOM 3555 O O . PRO C 1 147 ? 14.495 38.840 36.059 1.00 31.66 147 PRO C O 1
ATOM 3559 N N . HIS C 1 148 ? 12.781 39.177 34.637 1.00 29.87 148 HIS C N 1
ATOM 3560 C CA . HIS C 1 148 ? 13.178 38.101 33.736 1.00 29.78 148 HIS C CA 1
ATOM 3561 C C . HIS C 1 148 ? 14.528 38.395 33.094 1.00 29.68 148 HIS C C 1
ATOM 3562 O O . HIS C 1 148 ? 15.352 37.498 32.921 1.00 29.32 148 HIS C O 1
ATOM 3569 N N . ALA C 1 149 ? 14.749 39.656 32.735 1.00 29.26 149 ALA C N 1
ATOM 3570 C CA . ALA C 1 149 ? 16.011 40.048 32.121 1.00 29.24 149 ALA C CA 1
ATO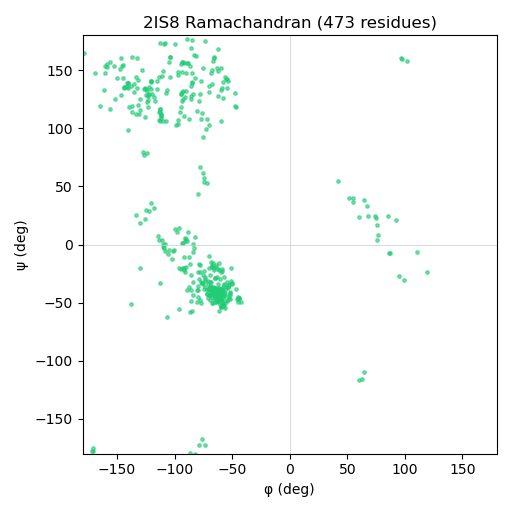M 3571 C C . ALA C 1 149 ? 17.137 39.794 33.112 1.00 27.82 149 ALA C C 1
ATOM 3572 O O . ALA C 1 149 ? 18.193 39.275 32.751 1.00 29.15 149 ALA C O 1
ATOM 3574 N N . LEU C 1 150 ? 16.897 40.162 34.365 1.00 29.66 150 LEU C N 1
ATOM 3575 C CA . LEU C 1 150 ? 17.880 39.976 35.419 1.00 30.76 150 LEU C CA 1
ATOM 3576 C C . LEU C 1 150 ? 18.154 38.496 35.673 1.00 33.20 150 LEU C C 1
ATOM 3577 O O . LEU C 1 150 ? 19.297 38.109 35.923 1.00 33.24 150 LEU C O 1
ATOM 3582 N N . SER C 1 151 ? 17.116 37.668 35.597 1.00 33.97 151 SER C N 1
ATOM 3583 C CA . SER C 1 151 ? 17.291 36.236 35.816 1.00 35.94 151 SER C CA 1
ATOM 3584 C C . SER C 1 151 ? 18.224 35.664 34.755 1.00 36.44 151 SER C C 1
ATOM 3585 O O . SER C 1 151 ? 19.079 34.835 35.054 1.00 34.97 151 SER C O 1
ATOM 3588 N N . LEU C 1 152 ? 18.058 36.118 33.516 1.00 36.99 152 LEU C N 1
ATOM 3589 C CA . LEU C 1 152 ? 18.886 35.650 32.410 1.00 38.34 152 LEU C CA 1
ATOM 3590 C C . LEU C 1 152 ? 20.335 36.115 32.508 1.00 37.99 152 LEU C C 1
ATOM 3591 O O . LEU C 1 152 ? 21.257 35.381 32.149 1.00 38.64 152 LEU C O 1
ATOM 3596 N N . VAL C 1 153 ? 20.534 37.336 32.991 1.00 35.93 153 VAL C N 1
ATOM 3597 C CA . VAL C 1 153 ? 21.874 37.894 33.122 1.00 35.18 153 VAL C CA 1
ATOM 3598 C C . VAL C 1 153 ? 22.609 37.384 34.356 1.00 36.12 153 VAL C C 1
ATOM 3599 O O . VAL C 1 153 ? 23.785 37.024 34.284 1.00 35.83 153 VAL C O 1
ATOM 3603 N N . THR C 1 154 ? 21.910 37.358 35.485 1.00 37.16 154 THR C N 1
ATOM 3604 C CA . THR C 1 154 ? 22.502 36.922 36.746 1.00 40.01 154 THR C CA 1
ATOM 3605 C C . THR C 1 154 ? 22.379 35.422 36.980 1.00 42.72 154 THR C C 1
ATOM 3606 O O . THR C 1 154 ? 23.303 34.786 37.490 1.00 43.80 154 THR C O 1
ATOM 3610 N N . GLY C 1 155 ? 21.232 34.864 36.607 1.00 45.25 155 GLY C N 1
ATOM 3611 C CA . GLY C 1 155 ? 20.993 33.446 36.803 1.00 47.16 155 GLY C CA 1
ATOM 3612 C C . GLY C 1 155 ? 20.300 33.210 38.133 1.00 49.44 155 GLY C C 1
ATOM 3613 O O . GLY C 1 155 ? 20.343 32.107 38.680 1.00 49.70 155 GLY C O 1
ATOM 3614 N N . LYS C 1 156 ? 19.658 34.256 38.650 1.00 49.53 156 LYS C N 1
ATOM 3615 C CA . LYS C 1 156 ? 18.957 34.187 39.929 1.00 50.10 156 LYS C CA 1
ATOM 3616 C C . LYS C 1 156 ? 17.439 34.272 39.761 1.00 50.88 156 LYS C C 1
ATOM 3617 O O . LYS C 1 156 ? 16.939 34.967 38.879 1.00 49.47 156 LYS C O 1
ATOM 3623 N N . PRO C 1 157 ? 16.688 33.552 40.613 1.00 52.59 157 PRO C N 1
ATOM 3624 C CA . PRO C 1 157 ? 15.221 33.544 40.572 1.00 53.61 157 PRO C CA 1
ATOM 3625 C C . PRO C 1 157 ? 14.650 34.746 41.324 1.00 54.41 157 PRO C C 1
ATOM 3626 O O . PRO C 1 157 ? 15.354 35.385 42.105 1.00 55.05 157 PRO C O 1
ATOM 3630 N N . TRP C 1 158 ? 13.377 35.050 41.086 1.00 56.66 158 TRP C N 1
ATOM 3631 C CA . TRP C 1 158 ? 12.726 36.172 41.760 1.00 58.66 158 TRP C CA 1
ATOM 3632 C C . TRP C 1 158 ? 11.307 35.813 42.199 1.00 61.45 158 TRP C C 1
ATOM 3633 O O . TRP C 1 158 ? 10.940 36.007 43.358 1.00 62.96 158 TRP C O 1
ATOM 3644 N N . LYS C 1 159 ? 10.514 35.294 41.265 1.00 63.99 159 LYS C N 1
ATOM 3645 C CA . LYS C 1 159 ? 9.135 34.911 41.544 1.00 65.87 159 LYS C CA 1
ATOM 3646 C C . LYS C 1 159 ? 9.108 33.817 42.599 1.00 66.95 159 LYS C C 1
ATOM 3647 O O . LYS C 1 159 ? 8.398 33.988 43.611 1.00 68.05 159 LYS C O 1
#

Secondary structure (DSSP, 8-state):
-EEEEEEEE-HHHHHTSS---HHHHHHHHHTTSSEEEEEEEEE-S-HHHHHHHHHIIIIIS--SEEEEES--SSSTT--HHHHHHTT-SEE-HHHHHHHTTTT-SSPPGGGG----EEEETTEEEEEE-SSHHHHHHHHHHHGGGHHHHHHHHH-----/-EEEEEEEE-SGGGSS----HHHHHHHHHHTTSSEEEEEEEEE-S-HHHHHHHHHIIIIIS--SEEEEES--SSSTT--HHHHHHTT-SEE-HHHHHHHTTTTS-S-GGGGG----EEEETTEEEEEE-SSHHHHHHHHHHHGGGHHHHHHHHH-------/-EEEEEEEE-HHHHTTSS---HHHHHHHHHTTSSEEEEEEEEE-S-HHHHHHHHHIIIIIS--SEEEEES--SSSTT--HHHHHHTT-SEE-HHHHHHHTTTT-SS--GGGG----EEEETTEEEEEE-SSHHHHHHHHHHHGGGHHHHHHHHH-----

Solvent-accessible surface area: 20270 Å² total; per-residue (Å²): 132,2,96,0,0,0,0,5,5,33,31,107,9,97,143,64,110,190,161,23,62,7,34,90,1,0,86,115,20,6,77,93,27,33,20,101,42,52,24,83,72,47,6,10,14,58,25,89,57,0,35,123,9,0,106,85,7,15,57,187,85,44,3,11,0,0,0,0,1,4,11,4,20,0,26,64,103,20,78,0,1,36,1,0,95,115,6,24,99,39,67,0,44,0,0,9,8,26,3,10,33,20,16,59,192,149,30,14,103,18,2,9,8,8,4,14,1,0,0,47,49,139,2,0,0,0,0,0,18,32,58,37,130,17,0,84,58,1,0,94,19,0,50,69,1,0,10,73,0,0,22,56,1,13,54,68,123,117,226,105,0,80,0,0,0,0,12,5,25,29,136,25,117,179,53,186,142,128,13,58,7,19,68,2,0,98,117,19,4,78,90,26,20,21,81,38,56,26,76,75,71,3,23,20,69,18,77,90,2,39,125,17,0,110,54,9,12,90,164,72,34,2,3,0,0,0,0,3,5,12,6,26,5,27,99,122,29,92,0,4,57,1,0,135,114,6,24,95,39,57,0,46,1,0,9,8,17,3,13,8,13,30,37,225,135,35,86,67,19,6,10,11,12,4,16,1,0,0,47,48,131,2,0,0,0,1,0,19,36,58,47,113,18,0,83,32,1,0,91,11,0,53,76,0,0,11,72,0,0,24,59,0,10,61,79,113,73,191,145,130,132,0,82,0,0,0,0,4,3,28,26,99,7,97,155,63,106,145,158,28,68,7,28,98,17,0,82,122,15,3,75,90,27,23,20,98,52,47,26,78,79,47,6,11,10,53,21,91,63,0,29,130,10,0,101,78,11,14,88,180,58,36,2,3,0,0,0,0,1,4,8,4,20,0,28,71,102,26,66,0,1,53,0,0,113,115,14,24,100,43,65,0,46,1,0,8,7,42,4,12,28,22,20,104,200,163,23,15,105,19,3,11,10,10,4,7,1,0,0,47,50,158,2,0,0,0,1,0,16,32,60,60,144,16,0,128,71,1,0,81,30,0,44,93,3,0,11,82,0,0,25,67,5,2,60,75,120,114,202

Radius of gyration: 22.53 Å; Cα contacts (8 Å, |Δi|>4): 1128; chains: 3; bounding box: 38×68×62 Å

B-factor: mean 26.15, std 12.75, range [6.79, 88.78]